Protein AF-0000000078833991 (afdb_homodimer)

Structure (mmCIF, N/CA/C/O backbone):
data_AF-0000000078833991-model_v1
#
loop_
_entity.id
_entity.type
_entity.pdbx_description
1 polymer 'Conserved domain protein'
#
loop_
_atom_site.group_PDB
_atom_site.id
_atom_site.type_symbol
_atom_site.label_atom_id
_atom_site.label_alt_id
_atom_site.label_comp_id
_atom_site.label_asym_id
_atom_site.label_entity_id
_atom_site.label_seq_id
_atom_site.pdbx_PDB_ins_code
_atom_site.Cartn_x
_atom_site.Cartn_y
_atom_site.Cartn_z
_atom_site.occupancy
_atom_site.B_iso_or_equiv
_atom_site.auth_seq_id
_atom_site.auth_comp_id
_atom_site.auth_asym_id
_atom_site.auth_atom_id
_atom_site.pdbx_PDB_model_num
ATOM 1 N N . MET A 1 1 ? -15.375 -27.672 13.648 1 36.06 1 MET A N 1
ATOM 2 C CA . MET A 1 1 ? -13.938 -27.562 13.461 1 36.06 1 MET A CA 1
ATOM 3 C C . MET A 1 1 ? -13.602 -27.172 12.023 1 36.06 1 MET A C 1
ATOM 5 O O . MET A 1 1 ? -13.93 -27.891 11.086 1 36.06 1 MET A O 1
ATOM 9 N N . SER A 1 2 ? -13.695 -26.062 11.641 1 49.62 2 SER A N 1
ATOM 10 C CA . SER A 1 2 ? -13.664 -25.625 10.25 1 49.62 2 SER A CA 1
ATOM 11 C C . SER A 1 2 ? -12.492 -26.266 9.5 1 49.62 2 SER A C 1
ATOM 13 O O . SER A 1 2 ? -11.352 -26.203 9.969 1 49.62 2 SER A O 1
ATOM 15 N N . ARG A 1 3 ? -12.742 -27.375 8.742 1 67.38 3 ARG A N 1
ATOM 16 C CA . ARG A 1 3 ? -11.891 -28.391 8.125 1 67.38 3 ARG A CA 1
ATOM 17 C C . ARG A 1 3 ? -10.883 -27.766 7.172 1 67.38 3 ARG A C 1
ATOM 19 O O . ARG A 1 3 ? -11.242 -26.891 6.379 1 67.38 3 ARG A O 1
ATOM 26 N N . MET A 1 4 ? -9.562 -27.938 7.469 1 85.69 4 MET A N 1
ATOM 27 C CA . MET A 1 4 ? -8.414 -27.547 6.645 1 85.69 4 MET A CA 1
ATOM 28 C C . MET A 1 4 ? -8.547 -28.125 5.238 1 85.69 4 MET A C 1
ATOM 30 O O . MET A 1 4 ? -9.086 -29.219 5.059 1 85.69 4 MET A O 1
ATOM 34 N N . LEU A 1 5 ? -8.258 -27.344 4.305 1 93.12 5 LEU A N 1
ATOM 35 C CA . LEU A 1 5 ? -8.297 -27.781 2.91 1 93.12 5 LEU A CA 1
ATOM 36 C C . LEU A 1 5 ? -7.32 -28.922 2.666 1 93.12 5 LEU A C 1
ATOM 38 O O . LEU A 1 5 ? -7.652 -29.891 1.975 1 93.12 5 LEU A O 1
ATOM 42 N N . GLY A 1 6 ? -6.09 -28.812 3.244 1 95.56 6 GLY A N 1
ATOM 43 C CA . GLY A 1 6 ? -5.078 -29.844 3.098 1 95.56 6 GLY A CA 1
ATOM 44 C C . GLY A 1 6 ? -3.74 -29.453 3.701 1 95.56 6 GLY A C 1
ATOM 45 O O . GLY A 1 6 ? -3.59 -28.359 4.238 1 95.56 6 GLY A O 1
ATOM 46 N N . TRP A 1 7 ? -2.834 -30.484 3.607 1 95.75 7 TRP A N 1
ATOM 47 C CA . TRP A 1 7 ? -1.502 -30.312 4.176 1 95.75 7 TRP A CA 1
ATOM 48 C C . TRP A 1 7 ? -0.428 -30.453 3.104 1 95.75 7 TRP A C 1
ATOM 50 O O . TRP A 1 7 ? -0.47 -31.391 2.303 1 95.75 7 TRP A O 1
ATOM 60 N N . VAL A 1 8 ? 0.501 -29.5 3.049 1 96.88 8 VAL A N 1
ATOM 61 C CA . VAL A 1 8 ? 1.589 -29.547 2.076 1 96.88 8 VAL A CA 1
ATOM 62 C C . VAL A 1 8 ? 2.719 -30.422 2.604 1 96.88 8 VAL A C 1
ATOM 64 O O . VAL A 1 8 ? 3.326 -30.109 3.633 1 96.88 8 VAL A O 1
ATOM 67 N N . GLN A 1 9 ? 3.029 -31.438 1.919 1 94.69 9 GLN A N 1
ATOM 68 C CA . GLN A 1 9 ? 4.066 -32.375 2.311 1 94.69 9 GLN A CA 1
ATOM 69 C C . GLN A 1 9 ? 5.438 -31.938 1.821 1 94.69 9 GLN A C 1
ATOM 71 O O . GLN A 1 9 ? 6.438 -32.094 2.531 1 94.69 9 GLN A O 1
ATOM 76 N N . ALA A 1 10 ? 5.457 -31.531 0.612 1 95.88 10 ALA A N 1
ATOM 77 C CA . ALA A 1 10 ? 6.707 -31.094 -0.001 1 95.88 10 ALA A CA 1
ATOM 78 C C . ALA A 1 10 ? 6.445 -30.141 -1.154 1 95.88 10 ALA A C 1
ATOM 80 O O . ALA A 1 10 ? 5.348 -30.109 -1.719 1 95.88 10 ALA A O 1
ATOM 81 N N . MET A 1 11 ? 7.5 -29.375 -1.436 1 97.81 11 MET A N 1
ATOM 82 C CA . MET A 1 11 ? 7.422 -28.453 -2.574 1 97.81 11 MET A CA 1
ATOM 83 C C . MET A 1 11 ? 8.742 -28.422 -3.334 1 97.81 11 MET A C 1
ATOM 85 O O . MET A 1 11 ? 9.797 -28.734 -2.773 1 97.81 11 MET A O 1
ATOM 89 N N . GLY A 1 12 ? 8.68 -28.125 -4.598 1 98.56 12 GLY A N 1
ATOM 90 C CA . GLY A 1 12 ? 9.805 -27.812 -5.469 1 98.56 12 GLY A CA 1
ATOM 91 C C . GLY A 1 12 ? 9.562 -26.594 -6.336 1 98.56 12 GLY A C 1
ATOM 92 O O . GLY A 1 12 ? 8.414 -26.172 -6.535 1 98.56 12 GLY A O 1
ATOM 93 N N . MET A 1 13 ? 10.672 -26 -6.816 1 98.69 13 MET A N 1
ATOM 94 C CA . MET A 1 13 ? 10.539 -24.766 -7.582 1 98.69 13 MET A CA 1
ATOM 95 C C . MET A 1 13 ? 11.68 -24.625 -8.586 1 98.69 13 MET A C 1
ATOM 97 O O . MET A 1 13 ? 12.773 -25.156 -8.367 1 98.69 13 MET A O 1
ATOM 101 N N . ALA A 1 14 ? 11.422 -24.047 -9.672 1 98.69 14 ALA A N 1
ATOM 102 C CA . ALA A 1 14 ? 12.383 -23.5 -10.625 1 98.69 14 ALA A CA 1
ATOM 103 C C . ALA A 1 14 ? 12.086 -22.031 -10.922 1 98.69 14 ALA A C 1
ATOM 105 O O . ALA A 1 14 ? 10.938 -21.672 -11.188 1 98.69 14 ALA A O 1
ATOM 106 N N . SER A 1 15 ? 13.062 -21.219 -10.844 1 98.38 15 SER A N 1
ATOM 107 C CA . SER A 1 15 ? 12.867 -19.781 -11.008 1 98.38 15 SER A CA 1
ATOM 108 C C . SER A 1 15 ? 14.172 -19.078 -11.398 1 98.38 15 SER A C 1
ATOM 110 O O . SER A 1 15 ? 15.195 -19.734 -11.586 1 98.38 15 SER A O 1
ATOM 112 N N . SER A 1 16 ? 14.125 -17.766 -11.539 1 97.75 16 SER A N 1
ATOM 113 C CA . SER A 1 16 ? 15.305 -16.953 -11.844 1 97.75 16 SER A CA 1
ATOM 114 C C . SER A 1 16 ? 16.328 -17.016 -10.711 1 97.75 16 SER A C 1
ATOM 116 O O . SER A 1 16 ? 17.484 -16.672 -10.898 1 97.75 16 SER A O 1
ATOM 118 N N . LEU A 1 17 ? 15.883 -17.469 -9.547 1 97.75 17 LEU A N 1
ATOM 119 C CA . LEU A 1 17 ? 16.781 -17.516 -8.398 1 97.75 17 LEU A CA 1
ATOM 120 C C . LEU A 1 17 ? 17.109 -18.969 -8.031 1 97.75 17 LEU A C 1
ATOM 122 O O . LEU A 1 17 ? 17.656 -19.219 -6.957 1 97.75 17 LEU A O 1
ATOM 126 N N . GLY A 1 18 ? 16.719 -19.875 -8.867 1 97.31 18 GLY A N 1
ATOM 127 C CA . GLY A 1 18 ? 17.031 -21.281 -8.633 1 97.31 18 GLY A CA 1
ATOM 128 C C . GLY A 1 18 ? 15.883 -22.047 -8.016 1 97.31 18 GLY A C 1
ATOM 129 O O . GLY A 1 18 ? 14.719 -21.719 -8.234 1 97.31 18 GLY A O 1
ATOM 130 N N . GLY A 1 19 ? 16.25 -23.172 -7.379 1 98 19 GLY A N 1
ATOM 131 C CA . GLY A 1 19 ? 15.25 -24.016 -6.746 1 98 19 GLY A CA 1
ATOM 132 C C . GLY A 1 19 ? 14.688 -23.438 -5.465 1 98 19 GLY A C 1
ATOM 133 O O . GLY A 1 19 ? 15 -22.297 -5.109 1 98 19 GLY A O 1
ATOM 134 N N . LEU A 1 20 ? 13.875 -24.203 -4.832 1 98.31 20 LEU A N 1
ATOM 135 C CA . LEU A 1 20 ? 13.102 -23.734 -3.689 1 98.31 20 LEU A CA 1
ATOM 136 C C . LEU A 1 20 ? 14.008 -23.156 -2.613 1 98.31 20 LEU A C 1
ATOM 138 O O . LEU A 1 20 ? 13.812 -22.016 -2.17 1 98.31 20 LEU A O 1
ATOM 142 N N . VAL A 1 21 ? 15.008 -23.875 -2.215 1 97.69 21 VAL A N 1
ATOM 143 C CA . VAL A 1 21 ? 15.828 -23.484 -1.067 1 97.69 21 VAL A CA 1
ATOM 144 C C . VAL A 1 21 ? 16.656 -22.25 -1.408 1 97.69 21 VAL A C 1
ATOM 146 O O . VAL A 1 21 ? 16.562 -21.234 -0.734 1 97.69 21 VAL A O 1
ATOM 149 N N . PRO A 1 22 ? 17.453 -22.25 -2.514 1 97.44 22 PRO A N 1
ATOM 150 C CA . PRO A 1 22 ? 18.234 -21.047 -2.811 1 97.44 22 PRO A CA 1
ATOM 151 C C . PRO A 1 22 ? 17.375 -19.844 -3.16 1 97.44 22 PRO A C 1
ATOM 153 O O . PRO A 1 22 ? 17.703 -18.719 -2.799 1 97.44 22 PRO A O 1
ATOM 156 N N . ALA A 1 23 ? 16.297 -20.062 -3.863 1 98.06 23 ALA A N 1
ATOM 157 C CA . ALA A 1 23 ? 15.406 -18.969 -4.234 1 98.06 23 ALA A CA 1
ATOM 158 C C . ALA A 1 23 ? 14.812 -18.297 -2.998 1 98.06 23 ALA A C 1
ATOM 160 O O . ALA A 1 23 ? 14.734 -17.062 -2.924 1 98.06 23 ALA A O 1
ATOM 161 N N . SER A 1 24 ? 14.391 -19.125 -2.035 1 97.81 24 SER A N 1
ATOM 162 C CA . SER A 1 24 ? 13.812 -18.594 -0.809 1 97.81 24 SER A CA 1
ATOM 163 C C . SER A 1 24 ? 14.836 -17.812 -0 1 97.81 24 SER A C 1
ATOM 165 O O . SER A 1 24 ? 14.523 -16.766 0.566 1 97.81 24 SER A O 1
ATOM 167 N N . ALA A 1 25 ? 16.031 -18.312 0.045 1 96.69 25 ALA A N 1
ATOM 168 C CA . ALA A 1 25 ? 17.109 -17.609 0.754 1 96.69 25 ALA A CA 1
ATOM 169 C C . ALA A 1 25 ? 17.438 -16.281 0.093 1 96.69 25 ALA A C 1
ATOM 171 O O . ALA A 1 25 ? 17.609 -15.266 0.777 1 96.69 25 ALA A O 1
ATOM 172 N N . ALA A 1 26 ? 17.531 -16.312 -1.216 1 96.31 26 ALA A N 1
ATOM 173 C CA . ALA A 1 26 ? 17.812 -15.094 -1.965 1 96.31 26 ALA A CA 1
ATOM 174 C C . ALA A 1 26 ? 16.703 -14.062 -1.765 1 96.31 26 ALA A C 1
ATOM 176 O O . ALA A 1 26 ? 16.984 -12.875 -1.559 1 96.31 26 ALA A O 1
ATOM 177 N N . PHE A 1 27 ? 15.492 -14.461 -1.766 1 95.88 27 PHE A N 1
ATOM 178 C CA . PHE A 1 27 ? 14.359 -13.562 -1.56 1 95.88 27 PHE A CA 1
ATOM 179 C C . PHE A 1 27 ? 14.406 -12.938 -0.169 1 95.88 27 PHE A C 1
ATOM 181 O O . PHE A 1 27 ? 14.195 -11.734 -0.013 1 95.88 27 PHE A O 1
ATOM 188 N N . ARG A 1 28 ? 14.656 -13.781 0.815 1 91.31 28 ARG A N 1
ATOM 189 C CA . ARG A 1 28 ? 14.75 -13.312 2.195 1 91.31 28 ARG A CA 1
ATOM 190 C C . ARG A 1 28 ? 15.828 -12.234 2.338 1 91.31 28 ARG A C 1
ATOM 192 O O . ARG A 1 28 ? 15.664 -11.289 3.105 1 91.31 28 ARG A O 1
ATOM 199 N N . ALA A 1 29 ? 16.859 -12.375 1.529 1 90.5 29 ALA A N 1
ATOM 200 C CA . ALA A 1 29 ? 17.984 -11.445 1.59 1 90.5 29 ALA A CA 1
ATOM 201 C C . ALA A 1 29 ? 17.734 -10.219 0.721 1 90.5 29 ALA A C 1
ATOM 203 O O . ALA A 1 29 ? 18.578 -9.328 0.618 1 90.5 29 ALA A O 1
ATOM 204 N N . GLY A 1 30 ? 16.609 -10.219 0.042 1 88.81 30 GLY A N 1
ATOM 205 C CA . GLY A 1 30 ? 16.281 -9.102 -0.822 1 88.81 30 GLY A CA 1
ATOM 206 C C . GLY A 1 30 ? 17.047 -9.109 -2.129 1 88.81 30 GLY A C 1
ATOM 207 O O . GLY A 1 30 ? 17.25 -8.055 -2.74 1 88.81 30 GLY A O 1
ATOM 208 N N . MET A 1 31 ? 17.406 -10.219 -2.588 1 90.44 31 MET A N 1
ATOM 209 C CA . MET A 1 31 ? 18.25 -10.312 -3.775 1 90.44 31 MET A CA 1
ATOM 210 C C . MET A 1 31 ? 17.406 -10.57 -5.023 1 90.44 31 MET A C 1
ATOM 212 O O . MET A 1 31 ? 16.328 -11.148 -4.938 1 90.44 31 MET A O 1
ATOM 216 N N . SER A 1 32 ? 17.875 -10.117 -6.125 1 91.62 32 SER A N 1
ATOM 217 C CA . SER A 1 32 ? 17.391 -10.398 -7.469 1 91.62 32 SER A CA 1
ATOM 218 C C . SER A 1 32 ? 18.531 -10.453 -8.477 1 91.62 32 SER A C 1
ATOM 220 O O . SER A 1 32 ? 19.609 -9.938 -8.219 1 91.62 32 SER A O 1
ATOM 222 N N . TRP A 1 33 ? 18.234 -11.18 -9.578 1 91.62 33 TRP A N 1
ATOM 223 C CA . TRP A 1 33 ? 19.234 -11.289 -10.625 1 91.62 33 TRP A CA 1
ATOM 224 C C . TRP A 1 33 ? 18.641 -10.969 -11.992 1 91.62 33 TRP A C 1
ATOM 226 O O . TRP A 1 33 ? 18.562 -11.836 -12.867 1 91.62 33 TRP A O 1
ATOM 236 N N . PRO A 1 34 ? 18.297 -9.742 -12.141 1 93.25 34 PRO A N 1
ATOM 237 C CA . PRO A 1 34 ? 17.766 -9.367 -13.453 1 93.25 34 PRO A CA 1
ATOM 238 C C . PRO A 1 34 ? 18.812 -9.445 -14.562 1 93.25 34 PRO A C 1
ATOM 240 O O . PRO A 1 34 ? 20 -9.344 -14.289 1 93.25 34 PRO A O 1
ATOM 243 N N . SER A 1 35 ? 18.375 -9.68 -15.766 1 93.94 35 SER A N 1
ATOM 244 C CA . SER A 1 35 ? 19.234 -9.734 -16.938 1 93.94 35 SER A CA 1
ATOM 245 C C . SER A 1 35 ? 18.531 -9.125 -18.156 1 93.94 35 SER A C 1
ATOM 247 O O . SER A 1 35 ? 17.328 -8.875 -18.125 1 93.94 35 SER A O 1
ATOM 249 N N . ALA A 1 36 ? 19.297 -8.859 -19.156 1 94 36 ALA A N 1
ATOM 250 C CA . ALA A 1 36 ? 18.719 -8.375 -20.406 1 94 36 ALA A CA 1
ATOM 251 C C . ALA A 1 36 ? 17.891 -9.469 -21.078 1 94 36 ALA A C 1
ATOM 253 O O . ALA A 1 36 ? 18.312 -10.633 -21.109 1 94 36 ALA A O 1
ATOM 254 N N . ALA A 1 37 ? 16.734 -9.086 -21.547 1 93.75 37 ALA A N 1
ATOM 255 C CA . ALA A 1 37 ? 15.922 -10.031 -22.312 1 93.75 37 ALA A CA 1
ATOM 256 C C . ALA A 1 37 ? 16.672 -10.547 -23.531 1 93.75 37 ALA A C 1
ATOM 258 O O . ALA A 1 37 ? 17.266 -9.766 -24.281 1 93.75 37 ALA A O 1
ATOM 259 N N . PRO A 1 38 ? 16.547 -11.836 -23.688 1 87.69 38 PRO A N 1
ATOM 260 C CA . PRO A 1 38 ? 17.203 -12.359 -24.891 1 87.69 38 PRO A CA 1
ATOM 261 C C . PRO A 1 38 ? 16.453 -12.008 -26.172 1 87.69 38 PRO A C 1
ATOM 263 O O . PRO A 1 38 ? 15.227 -12.18 -26.234 1 87.69 38 PRO A O 1
ATOM 266 N N . ASP A 1 39 ? 17.109 -11.438 -27.109 1 87.94 39 ASP A N 1
ATOM 267 C CA . ASP A 1 39 ? 16.609 -11.211 -28.453 1 87.94 39 ASP A CA 1
ATOM 268 C C . ASP A 1 39 ? 15.438 -10.234 -28.453 1 87.94 39 ASP A C 1
ATOM 270 O O . ASP A 1 39 ? 14.492 -10.391 -29.219 1 87.94 39 ASP A O 1
ATOM 274 N N . PHE A 1 40 ? 15.367 -9.367 -27.484 1 92.38 40 PHE A N 1
ATOM 275 C CA . PHE A 1 40 ? 14.289 -8.391 -27.422 1 92.38 40 PHE A CA 1
ATOM 276 C C . PHE A 1 40 ? 14.805 -7.047 -26.938 1 92.38 40 PHE A C 1
ATOM 278 O O . PHE A 1 40 ? 15.414 -6.965 -25.859 1 92.38 40 PHE A O 1
ATOM 285 N N . GLU A 1 41 ? 14.555 -6.047 -27.75 1 90.38 41 GLU A N 1
ATOM 286 C CA . GLU A 1 41 ? 14.891 -4.664 -27.422 1 90.38 41 GLU A CA 1
ATOM 287 C C . GLU A 1 41 ? 13.781 -3.709 -27.859 1 90.38 41 GLU A C 1
ATOM 289 O O . GLU A 1 41 ? 12.922 -4.07 -28.656 1 90.38 41 GLU A O 1
ATOM 294 N N . VAL A 1 42 ? 13.789 -2.58 -27.234 1 89.38 42 VAL A N 1
ATOM 295 C CA . VAL A 1 42 ? 12.758 -1.61 -27.578 1 89.38 42 VAL A CA 1
ATOM 296 C C . VAL A 1 42 ? 13.406 -0.31 -28.047 1 89.38 42 VAL A C 1
ATOM 298 O O . VAL A 1 42 ? 14.516 0.023 -27.625 1 89.38 42 VAL A O 1
ATOM 301 N N . PHE A 1 43 ? 12.68 0.385 -28.922 1 85.44 43 PHE A N 1
ATOM 302 C CA . PHE A 1 43 ? 13.094 1.712 -29.375 1 85.44 43 PHE A CA 1
ATOM 303 C C . PHE A 1 43 ? 12.297 2.793 -28.641 1 85.44 43 PHE A C 1
ATOM 305 O O . PHE A 1 43 ? 11.062 2.789 -28.672 1 85.44 43 PHE A O 1
ATOM 312 N N . LEU A 1 44 ? 13.016 3.59 -27.953 1 79.12 44 LEU A N 1
ATOM 313 C CA . LEU A 1 44 ? 12.367 4.719 -27.281 1 79.12 44 LEU A CA 1
ATOM 314 C C . LEU A 1 44 ? 12.43 5.969 -28.156 1 79.12 44 LEU A C 1
ATOM 316 O O . LEU A 1 44 ? 13.242 6.047 -29.078 1 79.12 44 LEU A O 1
ATOM 320 N N . LYS A 1 45 ? 11.484 6.785 -27.844 1 75.06 45 LYS A N 1
ATOM 321 C CA . LYS A 1 45 ? 11.469 8.031 -28.609 1 75.06 45 LYS A CA 1
ATOM 322 C C . LYS A 1 45 ? 12.797 8.773 -28.484 1 75.06 45 LYS A C 1
ATOM 324 O O . LYS A 1 45 ? 13.258 9.039 -27.375 1 75.06 45 LYS A O 1
ATOM 329 N N . GLY A 1 46 ? 13.281 9 -29.609 1 77.25 46 GLY A N 1
ATOM 330 C CA . GLY A 1 46 ? 14.5 9.789 -29.656 1 77.25 46 GLY A CA 1
ATOM 331 C C . GLY A 1 46 ? 15.758 8.938 -29.609 1 77.25 46 GLY A C 1
ATOM 332 O O . GLY A 1 46 ? 16.875 9.461 -29.734 1 77.25 46 GLY A O 1
ATOM 333 N N . ASP A 1 47 ? 15.547 7.672 -29.484 1 74.62 47 ASP A N 1
ATOM 334 C CA . ASP A 1 47 ? 16.703 6.805 -29.344 1 74.62 47 ASP A CA 1
ATOM 335 C C . ASP A 1 47 ? 17.359 6.535 -30.703 1 74.62 47 ASP A C 1
ATOM 337 O O . ASP A 1 47 ? 16.656 6.383 -31.719 1 74.62 47 ASP A O 1
ATOM 341 N N . GLU A 1 48 ? 18.578 6.605 -30.766 1 83.56 48 GLU A N 1
ATOM 342 C CA . GLU A 1 48 ? 19.312 6.207 -31.953 1 83.56 48 GLU A CA 1
ATOM 343 C C . GLU A 1 48 ? 19.578 4.707 -31.969 1 83.56 48 GLU A C 1
ATOM 345 O O . GLU A 1 48 ? 19.797 4.117 -33.031 1 83.56 48 GLU A O 1
ATOM 350 N N . ALA A 1 49 ? 19.531 4.23 -30.781 1 89.06 49 ALA A N 1
ATOM 351 C CA . ALA A 1 49 ? 19.766 2.795 -30.625 1 89.06 49 ALA A CA 1
ATOM 352 C C . ALA A 1 49 ? 18.734 2.174 -29.688 1 89.06 49 ALA A C 1
ATOM 354 O O . ALA A 1 49 ? 18.203 2.854 -28.812 1 89.06 49 ALA A O 1
ATOM 355 N N . PRO A 1 50 ? 18.453 0.853 -29.969 1 88.81 50 PRO A N 1
ATOM 356 C CA . PRO A 1 50 ? 17.484 0.209 -29.094 1 88.81 50 PRO A CA 1
ATOM 357 C C . PRO A 1 50 ? 18 0.028 -27.672 1 88.81 50 PRO A C 1
ATOM 359 O O . PRO A 1 50 ? 19.203 -0.022 -27.453 1 88.81 50 PRO A O 1
ATOM 362 N N . SER A 1 51 ? 17.062 0.021 -26.766 1 90.5 51 SER A N 1
ATOM 363 C CA . SER A 1 51 ? 17.391 -0.188 -25.359 1 90.5 51 SER A CA 1
ATOM 364 C C . SER A 1 51 ? 16.969 -1.584 -24.891 1 90.5 51 SER A C 1
ATOM 366 O O . SER A 1 51 ? 15.906 -2.076 -25.266 1 90.5 51 SER A O 1
ATOM 368 N N . PRO A 1 52 ? 17.875 -2.174 -24.188 1 92.44 52 PRO A N 1
ATOM 369 C CA . PRO A 1 52 ? 17.516 -3.498 -23.672 1 92.44 52 PRO A CA 1
ATOM 370 C C . PRO A 1 52 ? 16.406 -3.439 -22.609 1 92.44 52 PRO A C 1
ATOM 372 O O . PRO A 1 52 ? 16.234 -2.416 -21.953 1 92.44 52 PRO A O 1
ATOM 375 N N . VAL A 1 53 ? 15.656 -4.562 -22.594 1 94.75 53 VAL A N 1
ATOM 376 C CA . VAL A 1 53 ? 14.625 -4.73 -21.562 1 94.75 53 VAL A CA 1
ATOM 377 C C . VAL A 1 53 ? 15.109 -5.723 -20.5 1 94.75 53 VAL A C 1
ATOM 379 O O . VAL A 1 53 ? 15.734 -6.738 -20.828 1 94.75 53 VAL A O 1
ATOM 382 N N . THR A 1 54 ? 14.875 -5.355 -19.234 1 94.88 54 THR A N 1
ATOM 383 C CA . THR A 1 54 ? 15.32 -6.191 -18.125 1 94.88 54 THR A CA 1
ATOM 384 C C . THR A 1 54 ? 14.266 -7.238 -17.781 1 94.88 54 THR A C 1
ATOM 386 O O . THR A 1 54 ? 13.07 -6.926 -17.703 1 94.88 54 THR A O 1
ATOM 389 N N . VAL A 1 55 ? 14.688 -8.516 -17.625 1 97 55 VAL A N 1
ATOM 390 C CA . VAL A 1 55 ? 13.789 -9.617 -17.297 1 97 55 VAL A CA 1
ATOM 391 C C . VAL A 1 55 ? 14.391 -10.461 -16.172 1 97 55 VAL A C 1
ATOM 393 O O . VAL A 1 55 ? 15.547 -10.258 -15.797 1 97 55 VAL A O 1
ATOM 396 N N . HIS A 1 56 ? 13.57 -11.336 -15.57 1 97.56 56 HIS A N 1
ATOM 397 C CA . HIS A 1 56 ? 14.008 -12.336 -14.602 1 97.56 56 HIS A CA 1
ATOM 398 C C . HIS A 1 56 ? 13.922 -13.742 -15.188 1 97.56 56 HIS A C 1
ATOM 400 O O . HIS A 1 56 ? 12.953 -14.461 -14.953 1 97.56 56 HIS A O 1
ATOM 406 N N . ALA A 1 57 ? 14.984 -14.109 -15.875 1 96.81 57 ALA A N 1
ATOM 407 C CA . ALA A 1 57 ? 15.008 -15.398 -16.562 1 96.81 57 ALA A CA 1
ATOM 408 C C . ALA A 1 57 ? 15.586 -16.484 -15.664 1 96.81 57 ALA A C 1
ATOM 410 O O . ALA A 1 57 ? 16.453 -16.219 -14.836 1 96.81 57 ALA A O 1
ATOM 411 N N . ALA A 1 58 ? 15.102 -17.734 -15.836 1 95.38 58 ALA A N 1
ATOM 412 C CA . ALA A 1 58 ? 15.539 -18.875 -15.031 1 95.38 58 ALA A CA 1
ATOM 413 C C . ALA A 1 58 ? 16.922 -19.359 -15.461 1 95.38 58 ALA A C 1
ATOM 415 O O . ALA A 1 58 ? 17.469 -20.297 -14.875 1 95.38 58 ALA A O 1
ATOM 416 N N . GLY A 1 59 ? 17.547 -18.75 -16.328 1 88.81 59 GLY A N 1
ATOM 417 C CA . GLY A 1 59 ? 18.938 -19.016 -16.672 1 88.81 59 GLY A CA 1
ATOM 418 C C . GLY A 1 59 ? 19.109 -20.266 -17.5 1 88.81 59 GLY A C 1
ATOM 419 O O . GLY A 1 59 ? 18.438 -20.453 -18.516 1 88.81 59 GLY A O 1
ATOM 420 N N . GLU A 1 60 ? 20 -21.188 -16.953 1 86.25 60 GLU A N 1
ATOM 421 C CA . GLU A 1 60 ? 20.438 -22.359 -17.703 1 86.25 60 GLU A CA 1
ATOM 422 C C . GLU A 1 60 ? 19.281 -23.359 -17.891 1 86.25 60 GLU A C 1
ATOM 424 O O . GLU A 1 60 ? 19.219 -24.047 -18.922 1 86.25 60 GLU A O 1
ATOM 429 N N . ALA A 1 61 ? 18.328 -23.312 -17.062 1 83.88 61 ALA A N 1
ATOM 430 C CA . ALA A 1 61 ? 17.219 -24.266 -17.094 1 83.88 61 ALA A CA 1
ATOM 431 C C . ALA A 1 61 ? 16.391 -24.094 -18.359 1 83.88 61 ALA A C 1
ATOM 433 O O . ALA A 1 61 ? 15.797 -25.047 -18.859 1 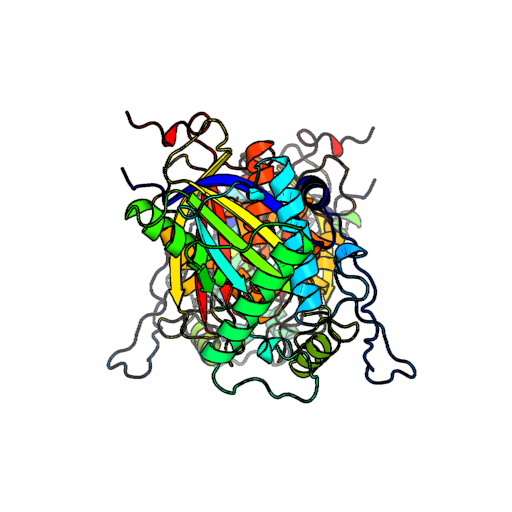83.88 61 ALA A O 1
ATOM 434 N N . THR A 1 62 ? 16.406 -22.891 -18.906 1 89.06 62 THR A N 1
ATOM 435 C CA . THR A 1 62 ? 15.508 -22.625 -20.016 1 89.06 62 THR A CA 1
ATOM 436 C C . THR A 1 62 ? 16.281 -22.203 -21.25 1 89.06 62 THR A C 1
ATOM 438 O O . THR A 1 62 ? 15.695 -21.891 -22.297 1 89.06 62 THR A O 1
ATOM 441 N N . LEU A 1 63 ? 17.578 -22.234 -21.156 1 86.31 63 LEU A N 1
ATOM 442 C CA . LEU A 1 63 ? 18.391 -21.797 -22.281 1 86.31 63 LEU A CA 1
ATOM 443 C C . LEU A 1 63 ? 18.156 -22.688 -23.5 1 86.31 63 LEU A C 1
ATOM 445 O O . LEU A 1 63 ? 18.172 -23.906 -23.406 1 86.31 63 LEU A O 1
ATOM 449 N N . GLY A 1 64 ? 17.828 -22.016 -24.578 1 86.38 64 GLY A N 1
ATOM 450 C CA . GLY A 1 64 ? 17.656 -22.719 -25.844 1 86.38 64 GLY A CA 1
ATOM 451 C C . GLY A 1 64 ? 16.25 -23.234 -26.047 1 86.38 64 GLY A C 1
ATOM 452 O O . GLY A 1 64 ? 15.93 -23.781 -27.109 1 86.38 64 GLY A O 1
ATOM 453 N N . PHE A 1 65 ? 15.391 -23.078 -25.109 1 90.75 65 PHE A N 1
ATOM 454 C CA . PHE A 1 65 ? 14.023 -23.578 -25.219 1 90.75 65 PHE A CA 1
ATOM 455 C C . PHE A 1 65 ? 13.055 -22.422 -25.484 1 90.75 65 PHE A C 1
ATOM 457 O O . PHE A 1 65 ? 13.281 -21.297 -25.031 1 90.75 65 PHE A O 1
ATOM 464 N N . SER A 1 66 ? 12.008 -22.734 -26.219 1 89.12 66 SER A N 1
ATOM 465 C CA . SER A 1 66 ? 10.93 -21.781 -26.469 1 89.12 66 SER A CA 1
ATOM 466 C C . SER A 1 66 ? 9.562 -22.469 -26.422 1 89.12 66 SER A C 1
ATOM 468 O O . SER A 1 66 ? 9.477 -23.688 -26.391 1 89.12 66 SER A O 1
ATOM 470 N N . GLY A 1 67 ? 8.547 -21.625 -26.281 1 90.88 67 GLY A N 1
ATOM 471 C CA . GLY A 1 67 ? 7.184 -22.141 -26.312 1 90.88 67 GLY A CA 1
ATOM 472 C C . GLY A 1 67 ? 6.93 -23.25 -25.328 1 90.88 67 GLY A C 1
ATOM 473 O O . GLY A 1 67 ? 7.246 -23.109 -24.141 1 90.88 67 GLY A O 1
ATOM 474 N N . VAL A 1 68 ? 6.383 -24.328 -25.828 1 94.38 68 VAL A N 1
ATOM 475 C CA . VAL A 1 68 ? 6.008 -25.453 -24.969 1 94.38 68 VAL A CA 1
ATOM 476 C C . VAL A 1 68 ? 7.258 -26.078 -24.359 1 94.38 68 VAL A C 1
ATOM 478 O O . VAL A 1 68 ? 7.258 -26.469 -23.188 1 94.38 68 VAL A O 1
ATOM 481 N N . GLY A 1 69 ? 8.328 -26.156 -25.172 1 95.06 69 GLY A N 1
ATOM 482 C CA . GLY A 1 69 ? 9.578 -26.703 -24.688 1 95.06 69 GLY A CA 1
ATOM 483 C C . GLY A 1 69 ? 10.125 -25.969 -23.469 1 95.06 69 GLY A C 1
ATOM 484 O O . GLY A 1 69 ? 10.695 -26.594 -22.562 1 95.06 69 GLY A O 1
ATOM 485 N N . ARG A 1 70 ? 9.977 -24.688 -23.469 1 95.62 70 ARG A N 1
ATOM 486 C CA . ARG A 1 70 ? 10.43 -23.875 -22.344 1 95.62 70 ARG A CA 1
ATOM 487 C C . ARG A 1 70 ? 9.625 -24.188 -21.078 1 95.62 70 ARG A C 1
ATOM 489 O O . ARG A 1 70 ? 10.188 -24.297 -19.984 1 95.62 70 ARG A O 1
ATOM 496 N N . LEU A 1 71 ? 8.312 -24.359 -21.203 1 97.69 71 LEU A N 1
ATOM 497 C CA . LEU A 1 71 ? 7.465 -24.719 -20.078 1 97.69 71 LEU A CA 1
ATOM 498 C C . LEU A 1 71 ? 7.824 -26.109 -19.562 1 97.69 71 LEU A C 1
ATOM 500 O O . LEU A 1 71 ? 7.859 -26.328 -18.344 1 97.69 71 LEU A O 1
ATOM 504 N N . VAL A 1 72 ? 8.109 -27 -20.438 1 97.75 72 VAL A N 1
ATOM 505 C CA . VAL A 1 72 ? 8.508 -28.359 -20.078 1 97.75 72 VAL A CA 1
ATOM 506 C C . VAL A 1 72 ? 9.805 -28.312 -19.266 1 97.75 72 VAL A C 1
ATOM 508 O O . VAL A 1 72 ? 9.906 -28.953 -18.219 1 97.75 72 VAL A O 1
ATOM 511 N N . ALA A 1 73 ? 10.734 -27.531 -19.75 1 98 73 ALA A N 1
ATOM 512 C CA . ALA A 1 73 ? 12.023 -27.438 -19.078 1 98 73 ALA A CA 1
ATOM 513 C C . ALA A 1 73 ? 11.859 -26.891 -17.656 1 98 73 ALA A C 1
ATOM 515 O O . ALA A 1 73 ? 12.445 -27.422 -16.719 1 98 73 ALA A O 1
ATOM 516 N N . LEU A 1 74 ? 11.07 -25.875 -17.531 1 98.38 74 LEU A N 1
ATOM 517 C CA . LEU A 1 74 ? 10.828 -25.266 -16.219 1 98.38 74 LEU A CA 1
ATOM 518 C C . LEU A 1 74 ? 10.141 -26.25 -15.281 1 98.38 74 LEU A C 1
ATOM 520 O O . LEU A 1 74 ? 10.57 -26.422 -14.141 1 98.38 74 LEU A O 1
ATOM 524 N N . LEU A 1 75 ? 9.086 -26.844 -15.766 1 98.69 75 LEU A N 1
ATOM 525 C CA . LEU A 1 75 ? 8.32 -27.766 -14.93 1 98.69 75 LEU A CA 1
ATOM 526 C C . LEU A 1 75 ? 9.172 -28.969 -14.523 1 98.69 75 LEU A C 1
ATOM 528 O O . LEU A 1 75 ? 9.102 -29.422 -13.375 1 98.69 75 LEU A O 1
ATOM 532 N N . ALA A 1 76 ? 10 -29.453 -15.438 1 98.25 76 ALA A N 1
ATOM 533 C CA . ALA A 1 76 ? 10.891 -30.578 -15.125 1 98.25 76 ALA A CA 1
ATOM 534 C C . ALA A 1 76 ? 11.844 -30.203 -13.984 1 98.25 76 ALA A C 1
ATOM 536 O O . ALA A 1 76 ? 12.047 -31 -13.07 1 98.25 76 ALA A O 1
ATOM 537 N N . GLU A 1 77 ? 12.375 -29.031 -14.07 1 98.25 77 GLU A N 1
ATOM 538 C CA . GLU A 1 77 ? 13.289 -28.594 -13.023 1 98.25 77 GLU A CA 1
ATOM 539 C C . GLU A 1 77 ? 12.586 -28.5 -11.672 1 98.25 77 GLU A C 1
ATOM 541 O O . GLU A 1 77 ? 13.164 -28.828 -10.633 1 98.25 77 GLU A O 1
ATOM 546 N N . ALA A 1 78 ? 11.383 -28.047 -11.656 1 98.69 78 ALA A N 1
ATOM 547 C CA . ALA A 1 78 ? 10.609 -27.953 -10.414 1 98.69 78 ALA A CA 1
ATOM 548 C C . ALA A 1 78 ? 10.328 -29.328 -9.844 1 98.69 78 ALA A C 1
ATOM 550 O O . ALA A 1 78 ? 10.383 -29.531 -8.625 1 98.69 78 ALA A O 1
ATOM 551 N N . LEU A 1 79 ? 10.016 -30.281 -10.711 1 98.44 79 LEU A N 1
ATOM 552 C CA . LEU A 1 79 ? 9.734 -31.641 -10.273 1 98.44 79 LEU A CA 1
ATOM 553 C C . LEU A 1 79 ? 11 -32.312 -9.766 1 98.44 79 LEU A C 1
ATOM 555 O O . LEU A 1 79 ? 10.945 -33.094 -8.82 1 98.44 79 LEU A O 1
ATOM 559 N N . VAL A 1 80 ? 12.133 -32 -10.391 1 98 80 VAL A N 1
ATOM 560 C CA . VAL A 1 80 ? 13.406 -32.5 -9.883 1 98 80 VAL A CA 1
ATOM 561 C C . VAL A 1 80 ? 13.664 -31.953 -8.484 1 98 80 VAL A C 1
ATOM 563 O O . VAL A 1 80 ? 14.094 -32.688 -7.59 1 98 80 VAL A O 1
ATOM 566 N N . ASP A 1 81 ? 13.383 -30.688 -8.344 1 98.38 81 ASP A N 1
ATOM 567 C CA . ASP A 1 81 ? 13.547 -30.078 -7.031 1 98.38 81 ASP A CA 1
ATOM 568 C C . ASP A 1 81 ? 12.625 -30.719 -6 1 98.38 81 ASP A C 1
ATOM 570 O O . ASP A 1 81 ? 13.047 -31.031 -4.883 1 98.38 81 ASP A O 1
ATOM 574 N N . LEU A 1 82 ? 11.383 -30.969 -6.344 1 98.06 82 LEU A N 1
ATOM 575 C CA . LEU A 1 82 ? 10.438 -31.672 -5.477 1 98.06 82 LEU A CA 1
ATOM 576 C C . LEU A 1 82 ? 10.945 -33.062 -5.145 1 98.06 82 LEU A C 1
ATOM 578 O O . LEU A 1 82 ? 10.758 -33.562 -4.027 1 98.06 82 LEU A O 1
ATOM 582 N N . GLY A 1 83 ? 11.602 -33.656 -6.047 1 96.75 83 GLY A N 1
ATOM 583 C CA . GLY A 1 83 ? 12.109 -35.031 -5.938 1 96.75 83 GLY A CA 1
ATOM 584 C C . GLY A 1 83 ? 13.164 -35.188 -4.859 1 96.75 83 GLY A C 1
ATOM 585 O O . GLY A 1 83 ? 13.484 -36.281 -4.445 1 96.75 83 GLY A O 1
ATOM 586 N N . THR A 1 84 ? 13.688 -34.062 -4.418 1 94.94 84 THR A N 1
ATOM 587 C CA . THR A 1 84 ? 14.625 -34.094 -3.305 1 94.94 84 THR A CA 1
ATOM 588 C C . THR A 1 84 ? 13.938 -34.594 -2.031 1 94.94 84 THR A C 1
ATOM 590 O O . THR A 1 84 ? 14.594 -35.125 -1.138 1 94.94 84 THR A O 1
ATOM 593 N N . TRP A 1 85 ? 12.617 -34.531 -2.045 1 92.25 85 TRP A N 1
ATOM 594 C CA . TRP A 1 85 ? 11.891 -34.781 -0.805 1 92.25 85 TRP A CA 1
ATOM 595 C C . TRP A 1 85 ? 10.93 -35.969 -0.974 1 92.25 85 TRP A C 1
ATOM 597 O O . TRP A 1 85 ? 10.578 -36.625 0.002 1 92.25 85 TRP A O 1
ATOM 607 N N . VAL A 1 86 ? 10.461 -36.094 -2.166 1 93.25 86 VAL A N 1
ATOM 608 C CA . VAL A 1 86 ? 9.484 -37.125 -2.453 1 93.25 86 VAL A CA 1
ATOM 609 C C . VAL A 1 86 ? 9.852 -37.844 -3.748 1 93.25 86 VAL A C 1
ATOM 611 O O . VAL A 1 86 ? 10.289 -37.219 -4.715 1 93.25 86 VAL A O 1
ATOM 614 N N . ASP A 1 87 ? 9.648 -39.156 -3.75 1 93.81 87 ASP A N 1
ATOM 615 C CA . ASP A 1 87 ? 9.82 -39.906 -4.996 1 93.81 87 ASP A CA 1
ATOM 616 C C . ASP A 1 87 ? 8.633 -39.688 -5.93 1 93.81 87 ASP A C 1
ATOM 618 O O . ASP A 1 87 ? 7.676 -40.469 -5.918 1 93.81 87 ASP A O 1
ATOM 622 N N . VAL A 1 88 ? 8.758 -38.781 -6.793 1 92.75 88 VAL A N 1
ATOM 623 C CA . VAL A 1 88 ? 7.656 -38.375 -7.656 1 92.75 88 VAL A CA 1
ATOM 624 C C . VAL A 1 88 ? 7.359 -39.469 -8.688 1 92.75 88 VAL A C 1
ATOM 626 O O . VAL A 1 88 ? 6.203 -39.656 -9.062 1 92.75 88 VAL A O 1
ATOM 629 N N . ALA A 1 89 ? 8.344 -40.125 -9.125 1 91.44 89 ALA A N 1
ATOM 630 C CA . ALA A 1 89 ? 8.188 -41.188 -10.125 1 91.44 89 ALA A CA 1
ATOM 631 C C . ALA A 1 89 ? 7.34 -42.312 -9.594 1 91.44 89 ALA A C 1
ATOM 633 O O . ALA A 1 89 ? 6.727 -43.062 -10.367 1 91.44 89 ALA A O 1
ATOM 634 N N . ALA A 1 90 ? 7.316 -42.438 -8.312 1 91.44 90 ALA A N 1
ATOM 635 C CA . ALA A 1 90 ? 6.621 -43.531 -7.676 1 91.44 90 ALA A CA 1
ATOM 636 C C . ALA A 1 90 ? 5.168 -43.188 -7.379 1 91.44 90 ALA A C 1
ATOM 638 O O . ALA A 1 90 ? 4.395 -44.031 -6.91 1 91.44 90 ALA A O 1
ATOM 639 N N . LEU A 1 91 ? 4.816 -41.969 -7.719 1 91 91 LEU A N 1
ATOM 640 C CA . LEU A 1 91 ? 3.43 -41.594 -7.469 1 91 91 LEU A CA 1
ATOM 641 C C . LEU A 1 91 ? 2.479 -42.406 -8.344 1 91 91 LEU A C 1
ATOM 643 O O . LEU A 1 91 ? 2.654 -42.469 -9.562 1 91 91 LEU A O 1
ATOM 647 N N . GLY A 1 92 ? 1.493 -43.062 -7.699 1 84.25 92 GLY A N 1
ATOM 648 C CA . GLY A 1 92 ? 0.606 -44 -8.367 1 84.25 92 GLY A CA 1
ATOM 649 C C . GLY A 1 92 ? -0.64 -43.344 -8.938 1 84.25 92 GLY A C 1
ATOM 650 O O . GLY A 1 92 ? -0.782 -42.125 -8.883 1 84.25 92 GLY A O 1
ATOM 651 N N . PRO A 1 93 ? -1.487 -44.156 -9.516 1 89.12 93 PRO A N 1
ATOM 652 C CA . PRO A 1 93 ? -2.697 -43.688 -10.18 1 89.12 93 PRO A CA 1
ATOM 653 C C . PRO A 1 93 ? -3.678 -43.031 -9.211 1 89.12 93 PRO A C 1
ATOM 655 O O . PRO A 1 93 ? -4.605 -42.344 -9.633 1 89.12 93 PRO A O 1
ATOM 658 N N . GLY A 1 94 ? -3.463 -43.188 -7.961 1 94.81 94 GLY A N 1
ATOM 659 C CA . GLY A 1 94 ? -4.32 -42.562 -6.969 1 94.81 94 GLY A CA 1
ATOM 660 C C . GLY A 1 94 ? -4.008 -41.094 -6.746 1 94.81 94 GLY A C 1
ATOM 661 O O . GLY A 1 94 ? -4.781 -40.375 -6.109 1 94.81 94 GLY A O 1
ATOM 662 N N . VAL A 1 95 ? -2.971 -40.656 -7.312 1 96.88 95 VAL A N 1
ATOM 663 C CA . VAL A 1 95 ? -2.572 -39.281 -7.18 1 96.88 95 VAL A CA 1
ATOM 664 C C . VAL A 1 95 ? -3.129 -38.469 -8.344 1 96.88 95 VAL A C 1
ATOM 666 O O . VAL A 1 95 ? -3.002 -38.875 -9.508 1 96.88 95 VAL A O 1
ATOM 669 N N . GLY A 1 96 ? -3.883 -37.344 -8.016 1 98.25 96 GLY A N 1
ATOM 670 C CA . GLY A 1 96 ? -4.336 -36.438 -9.062 1 98.25 96 GLY A CA 1
ATOM 671 C C . GLY A 1 96 ? -3.318 -35.344 -9.406 1 98.25 96 GLY A C 1
ATOM 672 O O . GLY A 1 96 ? -2.6 -34.875 -8.531 1 98.25 96 GLY A O 1
ATOM 673 N N . LEU A 1 97 ? -3.236 -35.062 -10.703 1 98.44 97 LEU A N 1
ATOM 674 C CA . LEU A 1 97 ? -2.387 -33.969 -11.188 1 98.44 97 LEU A CA 1
ATOM 675 C C . LEU A 1 97 ? -3.215 -32.719 -11.5 1 98.44 97 LEU A C 1
ATOM 677 O O . LEU A 1 97 ? -4.121 -32.781 -12.336 1 98.44 97 LEU A O 1
ATOM 681 N N . TYR A 1 98 ? -2.996 -31.641 -10.828 1 98.81 98 TYR A N 1
ATOM 682 C CA . TYR A 1 98 ? -3.637 -30.344 -11.039 1 98.81 98 TYR A CA 1
ATOM 683 C C . TYR A 1 98 ? -2.664 -29.359 -11.656 1 98.81 98 TYR A C 1
ATOM 685 O O . TYR A 1 98 ? -1.748 -28.875 -10.992 1 98.81 98 TYR A O 1
ATOM 693 N N . LEU A 1 99 ? -2.9 -29.031 -12.906 1 98.75 99 LEU A N 1
ATOM 694 C CA . LEU A 1 99 ? -1.933 -28.266 -13.688 1 98.75 99 LEU A CA 1
ATOM 695 C C . LEU A 1 99 ? -2.396 -26.828 -13.883 1 98.75 99 LEU A C 1
ATOM 697 O O . LEU A 1 99 ? -3.479 -26.594 -14.422 1 98.75 99 LEU A O 1
ATOM 701 N N . VAL A 1 100 ? -1.63 -25.906 -13.375 1 98.81 100 VAL A N 1
ATOM 702 C CA . VAL A 1 100 ? -1.819 -24.484 -13.578 1 98.81 100 VAL A CA 1
ATOM 703 C C . VAL A 1 100 ? -0.91 -23.984 -14.703 1 98.81 100 VAL A C 1
ATOM 705 O O . VAL A 1 100 ? 0.317 -24.062 -14.594 1 98.81 100 VAL A O 1
ATOM 708 N N . LEU A 1 101 ? -1.479 -23.531 -15.805 1 98.44 101 LEU A N 1
ATOM 709 C CA . LEU A 1 101 ? -0.724 -23.203 -17 1 98.44 101 LEU A CA 1
ATOM 710 C C . LEU A 1 101 ? -1.393 -22.062 -17.766 1 98.44 101 LEU A C 1
ATOM 712 O O . LEU A 1 101 ? -2.576 -21.781 -17.562 1 98.44 101 LEU A O 1
ATOM 716 N N . PRO A 1 102 ? -0.644 -21.375 -18.578 1 96.94 102 PRO A N 1
ATOM 717 C CA . PRO A 1 102 ? -1.217 -20.234 -19.312 1 96.94 102 PRO A CA 1
ATOM 718 C C . PRO A 1 102 ? -1.974 -20.656 -20.562 1 96.94 102 PRO A C 1
ATOM 720 O O . PRO A 1 102 ? -1.814 -21.781 -21.031 1 96.94 102 PRO A O 1
ATOM 723 N N . ASP A 1 103 ? -2.877 -19.75 -21.031 1 93.5 103 ASP A N 1
ATOM 724 C CA . ASP A 1 103 ? -3.322 -19.844 -22.422 1 93.5 103 ASP A CA 1
ATOM 725 C C . ASP A 1 103 ? -2.189 -19.516 -23.391 1 93.5 103 ASP A C 1
ATOM 727 O O . ASP A 1 103 ? -1.647 -18.422 -23.359 1 93.5 103 ASP A O 1
ATOM 731 N N . PRO A 1 104 ? -1.827 -20.453 -24.25 1 92.62 104 PRO A N 1
ATOM 732 C CA . PRO A 1 104 ? -0.732 -20.203 -25.188 1 92.62 104 PRO A CA 1
ATOM 733 C C . PRO A 1 104 ? -0.963 -18.953 -26.031 1 92.62 104 PRO A C 1
ATOM 735 O O . PRO A 1 104 ? -0.011 -18.234 -26.359 1 92.62 104 PRO A O 1
ATOM 738 N N . GLU A 1 105 ? -2.146 -18.656 -26.359 1 90.88 105 GLU A N 1
ATOM 739 C CA . GLU A 1 105 ? -2.457 -17.469 -27.141 1 90.88 105 GLU A CA 1
ATOM 740 C C . GLU A 1 105 ? -2.066 -16.203 -26.406 1 90.88 105 GLU A C 1
ATOM 742 O O . GLU A 1 105 ? -1.542 -15.258 -27 1 90.88 105 GLU A O 1
ATOM 747 N N . ALA A 1 106 ? -2.301 -16.203 -25.156 1 91.62 106 ALA A N 1
ATOM 748 C CA . ALA A 1 106 ? -1.974 -15.047 -24.328 1 91.62 106 ALA A CA 1
ATOM 749 C C . ALA A 1 106 ? -0.463 -14.867 -24.203 1 91.62 106 ALA A C 1
ATOM 751 O O . ALA A 1 106 ? 0.014 -13.805 -23.812 1 91.62 106 ALA A O 1
ATOM 752 N N . ARG A 1 107 ? 0.324 -15.852 -24.531 1 91.94 107 ARG A N 1
ATOM 753 C CA . ARG A 1 107 ? 1.779 -15.805 -24.438 1 91.94 107 ARG A CA 1
ATOM 754 C C . ARG A 1 107 ? 2.414 -15.711 -25.828 1 91.94 107 ARG A C 1
ATOM 756 O O . ARG A 1 107 ? 3.637 -15.625 -25.938 1 91.94 107 ARG A O 1
ATOM 763 N N . GLY A 1 108 ? 1.617 -15.828 -26.797 1 87 108 GLY A N 1
ATOM 764 C CA . GLY A 1 108 ? 2.086 -15.609 -28.156 1 87 108 GLY A CA 1
ATOM 765 C C . GLY A 1 108 ? 2.779 -16.828 -28.75 1 87 108 GLY A C 1
ATOM 766 O O . GLY A 1 108 ? 3.641 -16.688 -29.625 1 87 108 GLY A O 1
ATOM 767 N N . PHE A 1 109 ? 2.559 -18.031 -28.203 1 84.56 109 PHE A N 1
ATOM 768 C CA . PHE A 1 109 ? 3.137 -19.203 -28.828 1 84.56 109 PHE A CA 1
ATOM 769 C C . PHE A 1 109 ? 2.057 -20.234 -29.172 1 84.56 109 PHE A C 1
ATOM 771 O O . PHE A 1 109 ? 0.928 -20.125 -28.688 1 84.56 109 PHE A O 1
ATOM 778 N N . THR A 1 110 ? 2.465 -21.109 -30.094 1 86.19 110 THR A N 1
ATOM 779 C CA . THR A 1 110 ? 1.553 -22.172 -30.516 1 86.19 110 THR A CA 1
ATOM 780 C C . THR A 1 110 ? 1.943 -23.5 -29.891 1 86.19 110 THR A C 1
ATOM 782 O O . THR A 1 110 ? 3.084 -23.688 -29.453 1 86.19 110 THR A O 1
ATOM 785 N N . THR A 1 111 ? 0.972 -24.328 -29.781 1 87.06 111 THR A N 1
ATOM 786 C CA . THR A 1 111 ? 1.202 -25.625 -29.156 1 87.06 111 THR A CA 1
ATOM 787 C C . THR A 1 111 ? 1.748 -26.625 -30.172 1 87.06 111 THR A C 1
ATOM 789 O O . THR A 1 111 ? 2.289 -27.672 -29.797 1 87.06 111 THR A O 1
ATOM 792 N N . GLY A 1 112 ? 1.618 -26.281 -31.406 1 78.88 112 GLY A N 1
ATOM 793 C CA . GLY A 1 112 ? 2.047 -27.203 -32.438 1 78.88 112 GLY A CA 1
ATOM 794 C C . GLY A 1 112 ? 3.553 -27.234 -32.625 1 78.88 112 GLY A C 1
ATOM 795 O O . GLY A 1 112 ? 4.25 -26.297 -32.25 1 78.88 112 GLY A O 1
ATOM 796 N N . LYS A 1 113 ? 4.059 -28.375 -33.125 1 72 113 LYS A N 1
ATOM 797 C CA . LYS A 1 113 ? 5.48 -28.516 -33.438 1 72 113 LYS A CA 1
ATOM 798 C C . LYS A 1 113 ? 5.852 -27.75 -34.688 1 72 113 LYS A C 1
ATOM 800 O O . LYS A 1 113 ? 6.961 -27.219 -34.812 1 72 113 LYS A O 1
ATOM 805 N N . ASP A 1 114 ? 4.809 -27.75 -35.438 1 67.25 114 ASP A N 1
ATOM 806 C CA . ASP A 1 114 ? 4.969 -27.016 -36.688 1 67.25 114 ASP A CA 1
ATOM 807 C C . ASP A 1 114 ? 4.559 -25.562 -36.531 1 67.25 114 ASP A C 1
ATOM 809 O O . ASP A 1 114 ? 3.404 -25.266 -36.219 1 67.25 114 ASP A O 1
ATOM 813 N N . PRO A 1 115 ? 5.543 -24.703 -36.625 1 63.28 115 PRO A N 1
ATOM 814 C CA . PRO A 1 115 ? 5.234 -23.281 -36.438 1 63.28 115 PRO A CA 1
ATOM 815 C C . PRO A 1 115 ? 4.121 -22.797 -37.375 1 63.28 115 PRO A C 1
ATOM 817 O O . PRO A 1 115 ? 3.525 -21.75 -37.125 1 63.28 115 PRO A O 1
ATOM 820 N N . TYR A 1 116 ? 3.883 -23.625 -38.375 1 65.81 116 TYR A N 1
ATOM 821 C CA . TYR A 1 116 ? 2.879 -23.203 -39.344 1 65.81 116 TYR A CA 1
ATOM 822 C C . TYR A 1 116 ? 1.505 -23.75 -38.969 1 65.81 116 TYR A C 1
ATOM 824 O O . TYR A 1 116 ? 0.498 -23.375 -39.594 1 65.81 116 TYR A O 1
ATOM 832 N N . GLU A 1 117 ? 1.475 -24.625 -38.094 1 74.31 117 GLU A N 1
ATOM 833 C CA . GLU A 1 117 ? 0.191 -25.141 -37.625 1 74.31 117 GLU A CA 1
ATOM 834 C C . GLU A 1 117 ? -0.467 -24.172 -36.625 1 74.31 117 GLU A C 1
ATOM 836 O O . GLU A 1 117 ? 0.169 -23.719 -35.688 1 74.31 117 GLU A O 1
ATOM 841 N N . GLU A 1 118 ? -1.705 -23.875 -37 1 80.31 118 GLU A N 1
ATOM 842 C CA . GLU A 1 118 ? -2.439 -22.938 -36.188 1 80.31 118 GLU A CA 1
ATOM 843 C C . GLU A 1 118 ? -3.113 -23.641 -35 1 80.31 118 GLU A C 1
ATOM 845 O O . GLU A 1 118 ? -3.586 -24.781 -35.156 1 80.31 118 GLU A O 1
ATOM 850 N N . ASP A 1 119 ? -2.982 -23.031 -33.875 1 86 119 ASP A N 1
ATOM 851 C CA . ASP A 1 119 ? -3.713 -23.531 -32.688 1 86 119 ASP A CA 1
ATOM 852 C C . ASP A 1 119 ? -5.219 -23.359 -32.875 1 86 119 ASP A C 1
ATOM 854 O O . ASP A 1 119 ? -5.664 -22.5 -33.656 1 86 119 ASP A O 1
ATOM 858 N N . PRO A 1 120 ? -5.953 -24.25 -32.219 1 88 120 PRO A N 1
ATOM 859 C CA . PRO A 1 120 ? -7.41 -24.078 -32.281 1 88 120 PRO A CA 1
ATOM 860 C C . PRO A 1 120 ? -7.855 -22.719 -31.75 1 88 120 PRO A C 1
ATOM 862 O O . PRO A 1 120 ? -7.234 -22.172 -30.828 1 88 120 PRO A O 1
ATOM 865 N N . ASP A 1 121 ? -8.992 -22.25 -32.312 1 89.5 121 ASP A N 1
ATOM 866 C CA . ASP A 1 121 ? -9.562 -20.984 -31.844 1 89.5 121 ASP A CA 1
ATOM 867 C C . ASP A 1 121 ? -10.18 -21.125 -30.453 1 89.5 121 ASP A C 1
ATOM 869 O O . ASP A 1 121 ? -10.141 -20.203 -29.656 1 89.5 121 ASP A O 1
ATOM 873 N N . ASP A 1 122 ? -10.602 -22.266 -30.266 1 92.62 122 ASP A N 1
ATOM 874 C CA . ASP A 1 122 ? -11.242 -22.547 -28.984 1 92.62 122 ASP A CA 1
ATOM 875 C C . ASP A 1 122 ? -10.211 -22.719 -27.875 1 92.62 122 ASP A C 1
ATOM 877 O O . ASP A 1 122 ? -9.344 -23.578 -27.953 1 92.62 122 ASP A O 1
ATOM 881 N N . ALA A 1 123 ? -10.328 -21.875 -26.828 1 91.81 123 ALA A N 1
ATOM 882 C CA . ALA A 1 123 ? -9.352 -21.875 -25.734 1 91.81 123 ALA A CA 1
ATOM 883 C C . ALA A 1 123 ? -9.297 -23.234 -25.047 1 91.81 123 ALA A C 1
ATOM 885 O O . ALA A 1 123 ? -8.219 -23.672 -24.641 1 91.81 123 ALA A O 1
ATOM 886 N N . ARG A 1 124 ? -10.43 -23.875 -24.922 1 93.56 124 ARG A N 1
ATOM 887 C CA . ARG A 1 124 ? -10.477 -25.172 -24.266 1 93.56 124 ARG A CA 1
ATOM 888 C C . ARG A 1 124 ? -9.648 -26.203 -25.016 1 93.56 124 ARG A C 1
ATOM 890 O O . ARG A 1 124 ? -8.938 -27 -24.406 1 93.56 124 ARG A O 1
ATOM 897 N N . GLU A 1 125 ? -9.773 -26.141 -26.266 1 93.44 125 GLU A N 1
ATOM 898 C CA . GLU A 1 125 ? -9.023 -27.078 -27.094 1 93.44 125 GLU A CA 1
ATOM 899 C C . GLU A 1 125 ? -7.527 -26.766 -27.062 1 93.44 125 GLU A C 1
ATOM 901 O O . GLU A 1 125 ? -6.703 -27.688 -27.016 1 93.44 125 GLU A O 1
ATOM 906 N N . ARG A 1 126 ? -7.215 -25.516 -27.094 1 93.56 126 ARG A N 1
ATOM 907 C CA . ARG A 1 126 ? -5.82 -25.094 -27.047 1 93.56 126 ARG A CA 1
ATOM 908 C C . ARG A 1 126 ? -5.164 -25.516 -25.734 1 93.56 126 ARG A C 1
ATOM 910 O O . ARG A 1 126 ? -4.031 -26 -25.734 1 93.56 126 ARG A O 1
ATOM 917 N N . ILE A 1 127 ? -5.891 -25.359 -24.703 1 96 127 ILE A N 1
ATOM 918 C CA . ILE A 1 127 ? -5.391 -25.719 -23.375 1 96 127 ILE A CA 1
ATOM 919 C C . ILE A 1 127 ? -5.203 -27.219 -23.281 1 96 127 ILE A C 1
ATOM 921 O O . ILE A 1 127 ? -4.199 -27.703 -22.75 1 96 127 ILE A O 1
ATOM 925 N N . ALA A 1 128 ? -6.141 -27.984 -23.797 1 95.56 128 ALA A N 1
ATOM 926 C CA . ALA A 1 128 ? -6.039 -29.438 -23.781 1 95.56 128 ALA A CA 1
ATOM 927 C C . ALA A 1 128 ? -4.789 -29.906 -24.516 1 95.56 128 ALA A C 1
ATOM 929 O O . ALA A 1 128 ? -4.109 -30.828 -24.062 1 95.56 128 ALA A O 1
ATOM 930 N N . ARG A 1 129 ? -4.547 -29.266 -25.641 1 94.56 129 ARG A N 1
ATOM 931 C CA . ARG A 1 129 ? -3.355 -29.609 -26.406 1 94.56 129 ARG A CA 1
ATOM 932 C C . ARG A 1 129 ? -2.088 -29.297 -25.625 1 94.56 129 ARG A C 1
ATOM 934 O O . ARG A 1 129 ? -1.135 -30.078 -25.625 1 94.56 129 ARG A O 1
ATOM 941 N N . LEU A 1 130 ? -2.072 -28.141 -25 1 96.38 130 LEU A N 1
ATOM 942 C CA . LEU A 1 130 ? -0.915 -27.75 -24.203 1 96.38 130 LEU A CA 1
ATOM 943 C C . LEU A 1 130 ? -0.708 -28.734 -23.047 1 96.38 130 LEU A C 1
ATOM 945 O O . LEU A 1 130 ? 0.425 -29.125 -22.75 1 96.38 130 LEU A O 1
ATOM 949 N N . VAL A 1 131 ? -1.812 -29.141 -22.391 1 97.62 131 VAL A N 1
ATOM 950 C CA . VAL A 1 131 ? -1.738 -30.078 -21.266 1 97.62 131 VAL A CA 1
ATOM 951 C C . VAL A 1 131 ? -1.092 -31.375 -21.734 1 97.62 131 VAL A C 1
ATOM 953 O O . VAL A 1 131 ? -0.171 -31.891 -21.078 1 97.62 131 VAL A O 1
ATOM 956 N N . ASP A 1 132 ? -1.54 -31.859 -22.812 1 96.06 132 ASP A N 1
ATOM 957 C CA . ASP A 1 132 ? -1.031 -33.125 -23.344 1 96.06 132 ASP A CA 1
ATOM 958 C C . ASP A 1 132 ? 0.468 -33.031 -23.625 1 96.06 132 ASP A C 1
ATOM 960 O O . ASP A 1 132 ? 1.234 -33.906 -23.203 1 96.06 132 ASP A O 1
ATOM 964 N N . ARG A 1 133 ? 0.847 -32 -24.281 1 95.88 133 ARG A N 1
ATOM 965 C CA . ARG A 1 133 ? 2.248 -31.844 -24.656 1 95.88 133 ARG A CA 1
ATOM 966 C C . ARG A 1 133 ? 3.117 -31.594 -23.422 1 95.88 133 ARG A C 1
ATOM 968 O O . ARG A 1 133 ? 4.238 -32.094 -23.344 1 95.88 133 ARG A O 1
ATOM 975 N N . LEU A 1 134 ? 2.592 -30.844 -22.531 1 97.62 134 LEU A N 1
ATOM 976 C CA . LEU A 1 134 ? 3.346 -30.5 -21.328 1 97.62 134 LEU A CA 1
ATOM 977 C C . LEU A 1 134 ? 3.57 -31.719 -20.453 1 97.62 134 LEU A C 1
ATOM 979 O O . LEU A 1 134 ? 4.688 -31.953 -19.984 1 97.62 134 LEU A O 1
ATOM 983 N N . VAL A 1 135 ? 2.508 -32.469 -20.172 1 97.56 135 VAL A N 1
ATOM 984 C CA . VAL A 1 135 ? 2.607 -33.656 -19.312 1 97.56 135 VAL A CA 1
ATOM 985 C C . VAL A 1 135 ? 3.496 -34.688 -19.969 1 97.56 135 VAL A C 1
ATOM 987 O O . VAL A 1 135 ? 4.461 -35.156 -19.359 1 97.56 135 VAL A O 1
ATOM 990 N N . LYS A 1 136 ? 3.223 -35.031 -21.203 1 96.44 136 LYS A N 1
ATOM 991 C CA . LYS A 1 136 ? 4.02 -36.031 -21.906 1 96.44 136 LYS A CA 1
ATOM 992 C C . LYS A 1 136 ? 5.48 -35.594 -22.016 1 96.44 136 LYS A C 1
ATOM 994 O O . LYS A 1 136 ? 6.387 -36.375 -21.719 1 96.44 136 LYS A O 1
ATOM 999 N N . GLY A 1 137 ? 5.645 -34.344 -22.422 1 96.75 137 GLY A N 1
ATOM 1000 C CA . GLY A 1 137 ? 6.996 -33.844 -22.578 1 96.75 137 GLY A CA 1
ATOM 1001 C C . GLY A 1 137 ? 7.789 -33.844 -21.297 1 96.75 137 GLY A C 1
ATOM 1002 O O . GLY A 1 137 ? 8.977 -34.188 -21.281 1 96.75 137 GLY A O 1
ATOM 1003 N N . THR A 1 138 ? 7.184 -33.438 -20.219 1 97.88 138 THR A N 1
ATOM 1004 C CA . THR A 1 138 ? 7.875 -33.312 -18.938 1 97.88 138 THR A CA 1
ATOM 1005 C C . THR A 1 138 ? 8.242 -34.688 -18.406 1 97.88 138 THR A C 1
ATOM 1007 O O . THR A 1 138 ? 9.375 -34.938 -17.969 1 97.88 138 THR A O 1
ATOM 1010 N N . TRP A 1 139 ? 7.336 -35.625 -18.438 1 96.94 139 TRP A N 1
ATOM 1011 C CA . TRP A 1 139 ? 7.594 -36.969 -17.922 1 96.94 139 TRP A CA 1
ATOM 1012 C C . TRP A 1 139 ? 8.633 -37.688 -18.781 1 96.94 139 TRP A C 1
ATOM 1014 O O . TRP A 1 139 ? 9.492 -38.406 -18.25 1 96.94 139 TRP A O 1
ATOM 1024 N N . GLN A 1 140 ? 8.562 -37.469 -20.031 1 96.75 140 GLN A N 1
ATOM 1025 C CA . GLN A 1 140 ? 9.562 -38.062 -20.938 1 96.75 140 GLN A CA 1
ATOM 1026 C C . GLN A 1 140 ? 10.945 -37.469 -20.656 1 96.75 140 GLN A C 1
ATOM 1028 O O . GLN A 1 140 ? 11.938 -38.219 -20.625 1 96.75 140 GLN A O 1
ATOM 1033 N N . ALA A 1 141 ? 10.984 -36.188 -20.516 1 96.31 141 ALA A N 1
ATOM 1034 C CA . ALA A 1 141 ? 12.25 -35.531 -20.234 1 96.31 141 ALA A CA 1
ATOM 1035 C C . ALA A 1 141 ? 12.883 -36.062 -18.953 1 96.31 141 ALA A C 1
ATOM 1037 O O . ALA A 1 141 ? 14.109 -36.094 -18.828 1 96.31 141 ALA A O 1
ATOM 1038 N N . LEU A 1 142 ? 12.039 -36.531 -18.031 1 97.06 142 LEU A N 1
ATOM 1039 C CA . LEU A 1 142 ? 12.523 -36.969 -16.734 1 97.06 142 LEU A CA 1
ATOM 1040 C C . LEU A 1 142 ? 12.742 -38.5 -16.734 1 97.06 142 LEU A C 1
ATOM 1042 O O . LEU A 1 142 ? 13.211 -39.062 -15.742 1 97.06 142 LEU A O 1
ATOM 1046 N N . GLY A 1 143 ? 12.391 -39.125 -17.75 1 96.69 143 GLY A N 1
ATOM 1047 C CA . GLY A 1 143 ? 12.523 -40.562 -17.859 1 96.69 143 GLY A CA 1
ATOM 1048 C C . GLY A 1 143 ? 11.523 -41.312 -17 1 96.69 143 GLY A C 1
ATOM 1049 O O . GLY A 1 143 ? 11.82 -42.406 -16.5 1 96.69 143 GLY A O 1
ATOM 1050 N N . TRP A 1 144 ? 10.414 -40.688 -16.781 1 95.38 144 TRP A N 1
ATOM 1051 C CA . TRP A 1 144 ? 9.398 -41.312 -15.93 1 95.38 144 TRP A CA 1
ATOM 1052 C C . TRP A 1 144 ? 8.328 -42 -16.766 1 95.38 144 TRP A C 1
ATOM 1054 O O . TRP A 1 144 ? 8.141 -41.656 -17.938 1 95.38 144 TRP A O 1
ATOM 1064 N N . PRO A 1 145 ? 7.691 -43 -16.125 1 92.25 145 PRO A N 1
ATOM 1065 C CA . PRO A 1 145 ? 6.531 -43.562 -16.812 1 92.25 145 PRO A CA 1
ATOM 1066 C C . PRO A 1 145 ? 5.434 -42.531 -17.062 1 92.25 145 PRO A C 1
ATOM 1068 O O . PRO A 1 145 ? 5.309 -41.562 -16.297 1 92.25 145 PRO A O 1
ATOM 1071 N N . ALA A 1 146 ? 4.676 -42.812 -18.078 1 93.12 146 ALA A N 1
ATOM 1072 C CA . ALA A 1 146 ? 3.588 -41.875 -18.422 1 93.12 146 ALA A CA 1
ATOM 1073 C C . ALA A 1 146 ? 2.623 -41.719 -17.25 1 93.12 146 ALA A C 1
ATOM 1075 O O . ALA A 1 146 ? 2.332 -42.688 -16.531 1 93.12 146 ALA A O 1
ATOM 1076 N N . TRP A 1 147 ? 2.166 -40.5 -17.141 1 93.69 147 TRP A N 1
ATOM 1077 C CA . TRP A 1 147 ? 1.2 -40.219 -16.078 1 93.69 147 TRP A CA 1
ATOM 1078 C C . TRP A 1 147 ? -0.126 -40.906 -16.359 1 93.69 147 TRP A C 1
ATOM 1080 O O . TRP A 1 147 ? -0.661 -40.812 -17.469 1 93.69 147 TRP A O 1
ATOM 1090 N N . LYS A 1 148 ? -0.69 -41.594 -15.352 1 89.5 148 LYS A N 1
ATOM 1091 C CA . LYS A 1 148 ? -1.895 -42.375 -15.57 1 89.5 148 LYS A CA 1
ATOM 1092 C C . LYS A 1 148 ? -3.051 -41.875 -14.711 1 89.5 148 LYS A C 1
ATOM 1094 O O . LYS A 1 148 ? -4.188 -42.344 -14.859 1 89.5 148 LYS A O 1
ATOM 1099 N N . GLY A 1 149 ? -2.801 -40.969 -13.828 1 90.69 149 GLY A N 1
ATOM 1100 C CA . GLY A 1 149 ? -3.838 -40.5 -12.922 1 90.69 149 GLY A CA 1
ATOM 1101 C C . GLY A 1 149 ? -4.664 -39.375 -13.492 1 90.69 149 GLY A C 1
ATOM 1102 O O . GLY A 1 149 ? -4.496 -39 -14.664 1 90.69 149 GLY A O 1
ATOM 1103 N N . LEU A 1 150 ? -5.602 -38.906 -12.719 1 95.19 150 LEU A N 1
ATOM 1104 C CA . LEU A 1 150 ? -6.453 -37.75 -13.047 1 95.19 150 LEU A CA 1
ATOM 1105 C C . LEU A 1 150 ? -5.617 -36.531 -13.375 1 95.19 150 LEU A C 1
ATOM 1107 O O . LEU A 1 150 ? -4.625 -36.25 -12.695 1 95.19 150 LEU A O 1
ATOM 1111 N N . VAL A 1 151 ? -6.004 -35.812 -14.484 1 97.31 151 VAL A N 1
ATOM 1112 C CA . VAL A 1 151 ? -5.367 -34.562 -14.82 1 97.31 151 VAL A CA 1
ATOM 1113 C C . VAL A 1 151 ? -6.422 -33.469 -14.945 1 97.31 151 VAL A C 1
ATOM 1115 O O . VAL A 1 151 ? -7.418 -33.625 -15.656 1 97.31 151 VAL A O 1
ATOM 1118 N N . ARG A 1 152 ? -6.27 -32.406 -14.203 1 98.12 152 ARG A N 1
ATOM 1119 C CA . ARG A 1 152 ? -7.109 -31.203 -14.32 1 98.12 152 ARG A CA 1
ATOM 1120 C C . ARG A 1 152 ? -6.27 -29.969 -14.602 1 98.12 152 ARG A C 1
ATOM 1122 O O . ARG A 1 152 ? -5.184 -29.797 -14.047 1 98.12 152 ARG A O 1
ATOM 1129 N N . ALA A 1 153 ? -6.793 -29.094 -15.469 1 98.5 153 ALA A N 1
ATOM 1130 C CA . ALA A 1 153 ? -6.051 -27.922 -15.891 1 98.5 153 ALA A CA 1
ATOM 1131 C C . ALA A 1 153 ? -6.75 -26.641 -15.422 1 98.5 153 ALA A C 1
ATOM 1133 O O . ALA A 1 153 ? -7.98 -26.562 -15.438 1 98.5 153 ALA A O 1
ATOM 1134 N N . PHE A 1 154 ? -5.992 -25.641 -15.055 1 98.31 154 PHE A N 1
ATOM 1135 C CA . PHE A 1 154 ? -6.473 -24.359 -14.562 1 98.31 154 PHE A CA 1
ATOM 1136 C C . PHE A 1 154 ? -5.746 -23.219 -15.258 1 98.31 154 PHE A C 1
ATOM 1138 O O . PHE A 1 154 ? -4.629 -22.859 -14.875 1 98.31 154 PHE A O 1
ATOM 1145 N N . PRO A 1 155 ? -6.359 -22.562 -16.203 1 95.12 155 PRO A N 1
ATOM 1146 C CA . PRO A 1 155 ? -5.703 -21.531 -17.016 1 95.12 155 PRO A CA 1
ATOM 1147 C C . PRO A 1 155 ? -6.152 -20.125 -16.656 1 95.12 155 PRO A C 1
ATOM 1149 O O . PRO A 1 155 ? -5.996 -19.203 -17.469 1 95.12 155 PRO A O 1
ATOM 1152 N N . MET A 1 156 ? -6.703 -19.828 -15.445 1 89.69 156 MET A N 1
ATOM 1153 C CA . MET A 1 156 ? -7.473 -18.625 -15.164 1 89.69 156 MET A CA 1
ATOM 1154 C C . MET A 1 156 ? -6.586 -17.531 -14.562 1 89.69 156 MET A C 1
ATOM 1156 O O . MET A 1 156 ? -6.918 -16.969 -13.523 1 89.69 156 MET A O 1
ATOM 1160 N N . GLY A 1 157 ? -5.438 -17.281 -15.18 1 95.31 157 GLY A N 1
ATOM 1161 C CA . GLY A 1 157 ? -4.613 -16.156 -14.773 1 95.31 157 GLY A CA 1
ATOM 1162 C C . GLY A 1 157 ? -4.047 -16.297 -13.375 1 95.31 157 GLY A C 1
ATOM 1163 O O . GLY A 1 157 ? -3.742 -17.406 -12.938 1 95.31 157 GLY A O 1
ATOM 1164 N N . ASN A 1 158 ? -3.865 -15.172 -12.695 1 98 158 ASN A N 1
ATOM 1165 C CA . ASN A 1 158 ? -3.117 -15.172 -11.438 1 98 158 ASN A CA 1
ATOM 1166 C C . ASN A 1 158 ? -3.857 -15.938 -10.344 1 98 158 ASN A C 1
ATOM 1168 O O . ASN A 1 158 ? -3.256 -16.328 -9.344 1 98 158 ASN A O 1
ATOM 1172 N N . VAL A 1 159 ? -5.164 -16.188 -10.492 1 98.56 159 VAL A N 1
ATOM 1173 C CA . VAL A 1 159 ? -5.93 -16.859 -9.445 1 98.56 159 VAL A CA 1
ATOM 1174 C C . VAL A 1 159 ? -5.91 -18.359 -9.688 1 98.56 159 VAL A C 1
ATOM 1176 O O . VAL A 1 159 ? -6.418 -19.141 -8.867 1 98.56 159 VAL A O 1
ATOM 1179 N N . ALA A 1 160 ? -5.301 -18.781 -10.781 1 98.56 160 ALA A N 1
ATOM 1180 C CA . ALA A 1 160 ? -5.402 -20.172 -11.227 1 98.56 160 ALA A CA 1
ATOM 1181 C C . ALA A 1 160 ? -4.852 -21.125 -10.18 1 98.56 160 ALA A C 1
ATOM 1183 O O . ALA A 1 160 ? -5.422 -22.203 -9.945 1 98.56 160 ALA A O 1
ATOM 1184 N N . PHE A 1 161 ? -3.779 -20.812 -9.57 1 98.88 161 PHE A N 1
ATOM 1185 C CA . PHE A 1 161 ? -3.188 -21.688 -8.562 1 98.88 161 PHE A CA 1
ATOM 1186 C C . PHE A 1 161 ? -4.133 -21.875 -7.387 1 98.88 161 PHE A C 1
ATOM 1188 O O . PHE A 1 161 ? -4.289 -23 -6.879 1 98.88 161 PHE A O 1
ATOM 1195 N N . ALA A 1 162 ? -4.738 -20.781 -6.926 1 98.88 162 ALA A N 1
ATOM 1196 C CA . ALA A 1 162 ? -5.723 -20.875 -5.848 1 98.88 162 ALA A CA 1
ATOM 1197 C C . ALA A 1 162 ? -6.883 -21.781 -6.242 1 98.88 162 ALA A C 1
ATOM 1199 O O . ALA A 1 162 ? -7.355 -22.578 -5.43 1 98.88 162 ALA A O 1
ATOM 1200 N N . GLN A 1 163 ? -7.293 -21.625 -7.434 1 98.69 163 GLN A N 1
ATOM 1201 C CA . GLN A 1 163 ? -8.375 -22.469 -7.934 1 98.69 163 GLN A CA 1
ATOM 1202 C C . GLN A 1 163 ? -7.965 -23.938 -7.949 1 98.69 163 GLN A C 1
ATOM 1204 O O . GLN A 1 163 ? -8.766 -24.812 -7.617 1 98.69 163 GLN A O 1
ATOM 1209 N N . ALA A 1 164 ? -6.766 -24.172 -8.359 1 98.81 164 ALA A N 1
ATOM 1210 C CA . ALA A 1 164 ? -6.25 -25.547 -8.383 1 98.81 164 ALA A CA 1
ATOM 1211 C C . ALA A 1 164 ? -6.195 -26.141 -6.98 1 98.81 164 ALA A C 1
ATOM 1213 O O . ALA A 1 164 ? -6.574 -27.297 -6.773 1 98.81 164 ALA A O 1
ATOM 1214 N N . LEU A 1 165 ? -5.742 -25.359 -6.031 1 98.62 165 LEU A N 1
ATOM 1215 C CA . LEU A 1 165 ? -5.691 -25.812 -4.648 1 98.62 165 LEU A CA 1
ATOM 1216 C C . LEU A 1 165 ? -7.086 -26.141 -4.129 1 98.62 165 LEU A C 1
ATOM 1218 O O . LEU A 1 165 ? -7.289 -27.172 -3.471 1 98.62 165 LEU A O 1
ATOM 1222 N N . ALA A 1 166 ? -8.008 -25.234 -4.41 1 98.44 166 ALA A N 1
ATOM 1223 C CA . ALA A 1 166 ? -9.383 -25.469 -3.975 1 98.44 166 ALA A CA 1
ATOM 1224 C C . ALA A 1 166 ? -9.938 -26.766 -4.555 1 98.44 166 ALA A C 1
ATOM 1226 O O . ALA A 1 166 ? -10.547 -27.562 -3.834 1 98.44 166 ALA A O 1
ATOM 1227 N N . ALA A 1 167 ? -9.703 -26.953 -5.82 1 98.5 167 ALA A N 1
ATOM 1228 C CA . ALA A 1 167 ? -10.188 -28.156 -6.492 1 98.5 167 ALA A CA 1
ATOM 1229 C C . ALA A 1 167 ? -9.516 -29.406 -5.922 1 98.5 167 ALA A C 1
ATOM 1231 O O . ALA A 1 167 ? -10.18 -30.422 -5.699 1 98.5 167 ALA A O 1
ATOM 1232 N N . ALA A 1 168 ? -8.242 -29.344 -5.727 1 98.5 168 ALA A N 1
ATOM 1233 C CA . ALA A 1 168 ? -7.504 -30.469 -5.145 1 98.5 168 ALA A CA 1
ATOM 1234 C C . ALA A 1 168 ? -8.039 -30.812 -3.758 1 98.5 168 ALA A C 1
ATOM 1236 O O . ALA A 1 168 ? -8.234 -31.984 -3.438 1 98.5 168 ALA A O 1
ATOM 1237 N N . GLY A 1 169 ? -8.266 -29.797 -2.961 1 97.44 169 GLY A N 1
ATOM 1238 C CA . GLY A 1 169 ? -8.828 -30.016 -1.64 1 97.44 169 GLY A CA 1
ATOM 1239 C C . GLY A 1 169 ? -10.18 -30.703 -1.677 1 97.44 169 GLY A C 1
ATOM 1240 O O . GLY A 1 169 ? -10.438 -31.609 -0.88 1 97.44 169 GLY A O 1
ATOM 1241 N N . GLU A 1 170 ? -10.992 -30.266 -2.582 1 97.31 170 GLU A N 1
ATOM 1242 C CA . GLU A 1 170 ? -12.305 -30.891 -2.736 1 97.31 170 GLU A CA 1
ATOM 1243 C C . GLU A 1 170 ? -12.188 -32.344 -3.131 1 97.31 170 GLU A C 1
ATOM 1245 O O . GLU A 1 170 ? -12.906 -33.188 -2.607 1 97.31 170 GLU A O 1
ATOM 1250 N N . ASP A 1 171 ? -11.32 -32.625 -4.043 1 97.94 171 ASP A N 1
ATOM 1251 C CA . ASP A 1 171 ? -11.148 -34 -4.508 1 97.94 171 ASP A CA 1
ATOM 1252 C C . ASP A 1 171 ? -10.562 -34.875 -3.406 1 97.94 171 ASP A C 1
ATOM 1254 O O . ASP A 1 171 ? -10.93 -36.062 -3.289 1 97.94 171 ASP A O 1
ATOM 1258 N N . LEU A 1 172 ? -9.656 -34.344 -2.611 1 97 172 LEU A N 1
ATOM 1259 C CA . LEU A 1 172 ? -9.117 -35.062 -1.464 1 97 172 LEU A CA 1
ATOM 1260 C C . LEU A 1 172 ? -10.219 -35.406 -0.454 1 97 172 LEU A C 1
ATOM 1262 O O . LEU A 1 172 ? -10.328 -36.531 0.009 1 97 172 LEU A O 1
ATOM 1266 N N . ARG A 1 173 ? -11.008 -34.438 -0.191 1 95.5 173 ARG A N 1
ATOM 1267 C CA . ARG A 1 173 ? -12.086 -34.594 0.777 1 95.5 173 ARG A CA 1
ATOM 1268 C C . ARG A 1 173 ? -13.094 -35.625 0.298 1 95.5 173 ARG A C 1
ATOM 1270 O O . ARG A 1 173 ? -13.625 -36.406 1.098 1 95.5 173 ARG A O 1
ATOM 1277 N N . ALA A 1 174 ? -13.344 -35.656 -0.97 1 96.62 174 ALA A N 1
ATOM 1278 C CA . ALA A 1 174 ? -14.305 -36.594 -1.566 1 96.62 174 ALA A CA 1
ATOM 1279 C C . ALA A 1 174 ? -13.672 -37.938 -1.837 1 96.62 174 ALA A C 1
ATOM 1281 O O . ALA A 1 174 ? -14.312 -38.844 -2.385 1 96.62 174 ALA A O 1
ATOM 1282 N N . SER A 1 175 ? -12.414 -38.094 -1.562 1 95.88 175 SER A N 1
ATOM 1283 C CA . SER A 1 175 ? -11.656 -39.312 -1.744 1 95.88 175 SER A CA 1
ATOM 1284 C C . SER A 1 175 ? -11.594 -39.719 -3.215 1 95.88 175 SER A C 1
ATOM 1286 O O . SER A 1 175 ? -11.594 -40.906 -3.541 1 95.88 175 SER A O 1
ATOM 1288 N N . LYS A 1 176 ? -11.664 -38.75 -4.02 1 96.81 176 LYS A N 1
ATOM 1289 C CA . LYS A 1 176 ? -11.461 -39 -5.445 1 96.81 176 LYS A CA 1
ATOM 1290 C C . LYS A 1 176 ? -9.992 -39.281 -5.75 1 96.81 176 LYS A C 1
ATOM 1292 O O . LYS A 1 176 ? -9.672 -39.938 -6.73 1 96.81 176 LYS A O 1
ATOM 1297 N N . VAL A 1 177 ? -9.141 -38.656 -4.922 1 97.38 177 VAL A N 1
ATOM 1298 C CA . VAL A 1 177 ? -7.699 -38.875 -5.004 1 97.38 177 VAL A CA 1
ATOM 1299 C C . VAL A 1 177 ? -7.129 -39.062 -3.602 1 97.38 177 VAL A C 1
ATOM 1301 O O . VAL A 1 177 ? -7.707 -38.594 -2.617 1 97.38 177 VAL A O 1
ATOM 1304 N N . GLU A 1 178 ? -6.035 -39.781 -3.527 1 95.88 178 GLU A N 1
ATOM 1305 C CA . GLU A 1 178 ? -5.355 -40.031 -2.256 1 95.88 178 GLU A CA 1
ATOM 1306 C C . GLU A 1 178 ? -4.414 -38.875 -1.916 1 95.88 178 GLU A C 1
ATOM 1308 O O . GLU A 1 178 ? -4.238 -38.531 -0.744 1 95.88 178 GLU A O 1
ATOM 1313 N N . ARG A 1 179 ? -3.744 -38.406 -2.922 1 96.56 179 ARG A N 1
ATOM 1314 C CA . ARG A 1 179 ? -2.869 -37.219 -2.873 1 96.56 179 ARG A CA 1
ATOM 1315 C C . ARG A 1 179 ? -3.035 -36.375 -4.117 1 96.56 179 ARG A C 1
ATOM 1317 O O . ARG A 1 179 ? -3.646 -36.812 -5.102 1 96.56 179 ARG A O 1
ATOM 1324 N N . ALA A 1 180 ? -2.617 -35.125 -3.998 1 98.31 180 ALA A N 1
ATOM 1325 C CA . ALA A 1 180 ? -2.729 -34.219 -5.133 1 98.31 180 ALA A CA 1
ATOM 1326 C C . ALA A 1 180 ? -1.381 -33.594 -5.457 1 98.31 180 ALA A C 1
ATOM 1328 O O . ALA A 1 180 ? -0.749 -32.969 -4.586 1 98.31 180 ALA A O 1
ATOM 1329 N N . LEU A 1 181 ? -0.893 -33.812 -6.625 1 98.5 181 LEU A N 1
ATOM 1330 C CA . LEU A 1 181 ? 0.26 -33.094 -7.16 1 98.5 181 LEU A CA 1
ATOM 1331 C C . LEU A 1 181 ? -0.177 -31.828 -7.898 1 98.5 181 LEU A C 1
ATOM 1333 O O . LEU A 1 181 ? -0.763 -31.906 -8.977 1 98.5 181 LEU A O 1
ATOM 1337 N N . VAL A 1 182 ? 0.046 -30.656 -7.324 1 98.81 182 VAL A N 1
ATOM 1338 C CA . VAL A 1 182 ? -0.315 -29.375 -7.938 1 98.81 182 VAL A CA 1
ATOM 1339 C C . VAL A 1 182 ? 0.922 -28.734 -8.562 1 98.81 182 VAL A C 1
ATOM 1341 O O . VAL A 1 182 ? 1.916 -28.5 -7.875 1 98.81 182 VAL A O 1
ATOM 1344 N N . CYS A 1 183 ? 0.885 -28.484 -9.844 1 98.88 183 CYS A N 1
ATOM 1345 C CA . CYS A 1 183 ? 2 -27.906 -10.586 1 98.88 183 CYS A CA 1
ATOM 1346 C C . CYS A 1 183 ? 1.58 -26.625 -11.281 1 98.88 183 CYS A C 1
ATOM 1348 O O . CYS A 1 183 ? 0.521 -26.562 -11.906 1 98.88 183 CYS A O 1
ATOM 1350 N N . ALA A 1 184 ? 2.357 -25.625 -11.125 1 98.94 184 ALA A N 1
ATOM 1351 C CA . ALA A 1 184 ? 2.146 -24.359 -11.812 1 98.94 184 ALA A CA 1
ATOM 1352 C C . ALA A 1 184 ? 3.377 -23.969 -12.625 1 98.94 184 ALA A C 1
ATOM 1354 O O . ALA A 1 184 ? 4.508 -24.109 -12.164 1 98.94 184 ALA A O 1
ATOM 1355 N N . VAL A 1 185 ? 3.168 -23.469 -13.883 1 98.81 185 VAL A N 1
ATOM 1356 C CA . VAL A 1 185 ? 4.301 -23.078 -14.711 1 98.81 185 VAL A CA 1
ATOM 1357 C C . VAL A 1 185 ? 3.885 -21.953 -15.664 1 98.81 185 VAL A C 1
ATOM 1359 O O . VAL A 1 185 ? 2.771 -21.969 -16.203 1 98.81 185 VAL A O 1
ATOM 1362 N N . ASP A 1 186 ? 4.719 -20.984 -15.797 1 98.62 186 ASP A N 1
ATOM 1363 C CA . ASP A 1 186 ? 4.508 -19.891 -16.75 1 98.62 186 ASP A CA 1
ATOM 1364 C C . ASP A 1 186 ? 5.832 -19.219 -17.125 1 98.62 186 ASP A C 1
ATOM 1366 O O . ASP A 1 186 ? 6.793 -19.281 -16.344 1 98.62 186 ASP A O 1
ATOM 1370 N N . SER A 1 187 ? 5.906 -18.672 -18.312 1 97.94 187 SER A N 1
ATOM 1371 C CA . SER A 1 187 ? 7.07 -17.922 -18.781 1 97.94 187 SER A CA 1
ATOM 1372 C C . SER A 1 187 ? 6.656 -16.719 -19.609 1 97.94 187 SER A C 1
ATOM 1374 O O . SER A 1 187 ? 5.844 -16.828 -20.531 1 97.94 187 SER A O 1
ATOM 1376 N N . PHE A 1 188 ? 7.234 -15.594 -19.234 1 97.44 188 PHE A N 1
ATOM 1377 C CA . PHE A 1 188 ? 6.977 -14.352 -19.953 1 97.44 188 PHE A CA 1
ATOM 1378 C C . PHE A 1 188 ? 8.203 -13.922 -20.75 1 97.44 188 PHE A C 1
ATOM 1380 O O . PHE A 1 188 ? 8.266 -12.789 -21.234 1 97.44 188 PHE A O 1
ATOM 1387 N N . ILE A 1 189 ? 9.156 -14.789 -20.953 1 96.19 189 ILE A N 1
ATOM 1388 C CA . ILE A 1 189 ? 10.484 -14.367 -21.391 1 96.19 189 ILE A CA 1
ATOM 1389 C C . ILE A 1 189 ? 10.555 -14.367 -22.906 1 96.19 189 ILE A C 1
ATOM 1391 O O . ILE A 1 189 ? 11.422 -13.719 -23.5 1 96.19 189 ILE A O 1
ATOM 1395 N N . SER A 1 190 ? 9.68 -15.008 -23.562 1 93.62 190 SER A N 1
ATOM 1396 C CA . SER A 1 190 ? 9.766 -15.125 -25.016 1 93.62 190 SER A CA 1
ATOM 1397 C C . SER A 1 190 ? 9.602 -13.766 -25.703 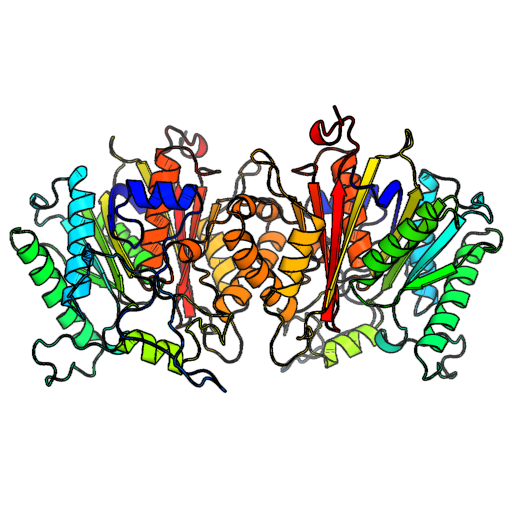1 93.62 190 SER A C 1
ATOM 1399 O O . SER A 1 190 ? 8.836 -12.922 -25.219 1 93.62 190 SER A O 1
ATOM 1401 N N . PRO A 1 191 ? 10.266 -13.594 -26.859 1 93.44 191 PRO A N 1
ATOM 1402 C CA . PRO A 1 191 ? 10.109 -12.336 -27.578 1 93.44 191 PRO A CA 1
ATOM 1403 C C . PRO A 1 191 ? 8.656 -12.047 -27.969 1 93.44 191 PRO A C 1
ATOM 1405 O O . PRO A 1 191 ? 8.227 -10.891 -27.984 1 93.44 191 PRO A O 1
ATOM 1408 N N . GLU A 1 192 ? 7.957 -13.055 -28.281 1 92.38 192 GLU A N 1
ATOM 1409 C CA . GLU A 1 192 ? 6.555 -12.875 -28.641 1 92.38 192 GLU A CA 1
ATOM 1410 C C . GLU A 1 192 ? 5.75 -12.312 -27.484 1 92.38 192 GLU A C 1
ATOM 1412 O O . GLU A 1 192 ? 4.953 -11.391 -27.656 1 92.38 192 GLU A O 1
ATOM 1417 N N . THR A 1 193 ? 6 -12.875 -26.344 1 95.31 193 THR A N 1
ATOM 1418 C CA . THR A 1 193 ? 5.297 -12.414 -25.156 1 95.31 193 THR A CA 1
ATOM 1419 C C . THR A 1 193 ? 5.695 -10.984 -24.812 1 95.31 193 THR A C 1
ATOM 1421 O O . THR A 1 193 ? 4.844 -10.156 -24.484 1 95.31 193 THR A O 1
ATOM 1424 N N . LEU A 1 194 ? 6.945 -10.703 -24.906 1 96.31 194 LEU A N 1
ATOM 1425 C CA . LEU A 1 194 ? 7.453 -9.375 -24.594 1 96.31 194 LEU A CA 1
ATOM 1426 C C . LEU A 1 194 ? 6.887 -8.336 -25.562 1 96.31 194 LEU A C 1
ATOM 1428 O O . LEU A 1 194 ? 6.562 -7.219 -25.156 1 96.31 194 LEU A O 1
ATOM 1432 N N . THR A 1 195 ? 6.762 -8.703 -26.766 1 95.06 195 THR A N 1
ATOM 1433 C CA . THR A 1 195 ? 6.168 -7.816 -27.766 1 95.06 195 THR A CA 1
ATOM 1434 C C . THR A 1 195 ? 4.719 -7.496 -27.406 1 95.06 195 THR A C 1
ATOM 1436 O O . THR A 1 195 ? 4.305 -6.336 -27.469 1 95.06 195 THR A O 1
ATOM 1439 N N . LEU A 1 196 ? 4.047 -8.508 -27.078 1 93.94 196 LEU A N 1
ATOM 1440 C CA . LEU A 1 196 ? 2.65 -8.328 -26.703 1 93.94 196 LEU A CA 1
ATOM 1441 C C . LEU A 1 196 ? 2.523 -7.41 -25.484 1 93.94 196 LEU A C 1
ATOM 1443 O O . LEU A 1 196 ? 1.689 -6.5 -25.484 1 93.94 196 LEU A O 1
ATOM 1447 N N . LEU A 1 197 ? 3.314 -7.637 -24.5 1 95.38 197 LEU A N 1
ATOM 1448 C CA . LEU A 1 197 ? 3.293 -6.828 -23.281 1 95.38 197 LEU A CA 1
ATOM 1449 C C . LEU A 1 197 ? 3.645 -5.375 -23.594 1 95.38 197 LEU A C 1
ATOM 1451 O O . LEU A 1 197 ? 3.057 -4.453 -23.016 1 95.38 197 LEU A O 1
ATOM 1455 N N . HIS A 1 198 ? 4.578 -5.227 -24.438 1 94.19 198 HIS A N 1
ATOM 1456 C CA . HIS A 1 198 ? 4.996 -3.885 -24.828 1 94.19 198 HIS A CA 1
ATOM 1457 C C . HIS A 1 198 ? 3.877 -3.146 -25.547 1 94.19 198 HIS A C 1
ATOM 1459 O O . HIS A 1 198 ? 3.621 -1.972 -25.281 1 94.19 198 HIS A O 1
ATOM 1465 N N . GLN A 1 199 ? 3.223 -3.828 -26.438 1 93.06 199 GLN A N 1
ATOM 1466 C CA . GLN A 1 199 ? 2.115 -3.252 -27.188 1 93.06 199 GLN A CA 1
ATOM 1467 C C . GLN A 1 199 ? 0.965 -2.859 -26.266 1 93.06 199 GLN A C 1
ATOM 1469 O O . GLN A 1 199 ? 0.285 -1.858 -26.5 1 93.06 199 GLN A O 1
ATOM 1474 N N . GLN A 1 200 ? 0.861 -3.66 -25.25 1 92.06 200 GLN A N 1
ATOM 1475 C CA . GLN A 1 200 ? -0.213 -3.418 -24.297 1 92.06 200 GLN A CA 1
ATOM 1476 C C . GLN A 1 200 ? 0.196 -2.373 -23.25 1 92.06 200 GLN A C 1
ATOM 1478 O O . GLN A 1 200 ? -0.564 -2.074 -22.328 1 92.06 200 GLN A O 1
ATOM 1483 N N . GLN A 1 201 ? 1.396 -1.882 -23.328 1 91.5 201 GLN A N 1
ATOM 1484 C CA . GLN A 1 201 ? 1.944 -0.881 -22.422 1 91.5 201 GLN A CA 1
ATOM 1485 C C . GLN A 1 201 ? 1.99 -1.405 -20.984 1 91.5 201 GLN A C 1
ATOM 1487 O O . GLN A 1 201 ? 1.716 -0.665 -20.031 1 91.5 201 GLN A O 1
ATOM 1492 N N . ARG A 1 202 ? 2.309 -2.658 -20.906 1 94.38 202 ARG A N 1
ATOM 1493 C CA . ARG A 1 202 ? 2.373 -3.297 -19.594 1 94.38 202 ARG A CA 1
ATOM 1494 C C . ARG A 1 202 ? 3.816 -3.59 -19.188 1 94.38 202 ARG A C 1
ATOM 1496 O O . ARG A 1 202 ? 4.109 -3.812 -18.016 1 94.38 202 ARG A O 1
ATOM 1503 N N . LEU A 1 203 ? 4.633 -3.553 -20.172 1 95.69 203 LEU A N 1
ATOM 1504 C CA . LEU A 1 203 ? 6.031 -3.91 -19.969 1 95.69 203 LEU A CA 1
ATOM 1505 C C . LEU A 1 203 ? 6.82 -2.73 -19.422 1 95.69 203 LEU A C 1
ATOM 1507 O O . LEU A 1 203 ? 6.723 -1.614 -19.938 1 95.69 203 LEU A O 1
ATOM 1511 N N . LYS A 1 204 ? 7.547 -3.008 -18.359 1 93.75 204 LYS A N 1
ATOM 1512 C CA . LYS A 1 204 ? 8.469 -1.996 -17.844 1 93.75 204 LYS A CA 1
ATOM 1513 C C . LYS A 1 204 ? 9.648 -1.803 -18.797 1 93.75 204 LYS A C 1
ATOM 1515 O O . LYS A 1 204 ? 10.281 -2.773 -19.219 1 93.75 204 LYS A O 1
ATOM 1520 N N . THR A 1 205 ? 9.898 -0.621 -19.172 1 91.75 205 THR A N 1
ATOM 1521 C CA . THR A 1 205 ? 11.008 -0.215 -20.031 1 91.75 205 THR A CA 1
ATOM 1522 C C . THR A 1 205 ? 11.664 1.059 -19.5 1 91.75 205 THR A C 1
ATOM 1524 O O . THR A 1 205 ? 11.125 1.713 -18.609 1 91.75 205 THR A O 1
ATOM 1527 N N . PRO A 1 206 ? 12.836 1.361 -19.938 1 83.69 206 PRO A N 1
ATOM 1528 C CA . PRO A 1 206 ? 13.438 2.631 -19.516 1 83.69 206 PRO A CA 1
ATOM 1529 C C . PRO A 1 206 ? 12.516 3.824 -19.75 1 83.69 206 PRO A C 1
ATOM 1531 O O . PRO A 1 206 ? 12.539 4.793 -18.984 1 83.69 206 PRO A O 1
ATOM 1534 N N . GLY A 1 207 ? 11.711 3.762 -20.719 1 82.62 207 GLY A N 1
ATOM 1535 C CA . GLY A 1 207 ? 10.781 4.836 -21.016 1 82.62 207 GLY A CA 1
ATOM 1536 C C . GLY A 1 207 ? 9.484 4.738 -20.25 1 82.62 207 GLY A C 1
ATOM 1537 O O . GLY A 1 207 ? 8.688 5.68 -20.234 1 82.62 207 GLY A O 1
ATOM 1538 N N . ARG A 1 208 ? 9.312 3.678 -19.625 1 86.56 208 ARG A N 1
ATOM 1539 C CA . ARG A 1 208 ? 8.117 3.414 -18.828 1 86.56 208 ARG A CA 1
ATOM 1540 C C . ARG A 1 208 ? 8.477 2.76 -17.5 1 86.56 208 ARG A C 1
ATOM 1542 O O . ARG A 1 208 ? 8.422 1.534 -17.375 1 86.56 208 ARG A O 1
ATOM 1549 N N . PRO A 1 209 ? 8.617 3.605 -16.484 1 83.44 209 PRO A N 1
ATOM 1550 C CA . PRO A 1 209 ? 9.117 3.053 -15.219 1 83.44 209 PRO A CA 1
ATOM 1551 C C . PRO A 1 209 ? 8.039 2.311 -14.43 1 83.44 209 PRO A C 1
ATOM 1553 O O . PRO A 1 209 ? 8.344 1.594 -13.477 1 83.44 209 PRO A O 1
ATOM 1556 N N . THR A 1 210 ? 6.824 2.525 -14.875 1 87.75 210 THR A N 1
ATOM 1557 C CA . THR A 1 210 ? 5.727 1.797 -14.25 1 87.75 210 THR A CA 1
ATOM 1558 C C . THR A 1 210 ? 5.25 0.662 -15.148 1 87.75 210 THR A C 1
ATOM 1560 O O . THR A 1 210 ? 4.766 0.902 -16.266 1 87.75 210 THR A O 1
ATOM 1563 N N . GLY A 1 211 ? 5.52 -0.535 -14.781 1 93.31 211 GLY A N 1
ATOM 1564 C CA . GLY A 1 211 ? 5.203 -1.748 -15.523 1 93.31 211 GLY A CA 1
ATOM 1565 C C . GLY A 1 211 ? 5.793 -2.998 -14.898 1 93.31 211 GLY A C 1
ATOM 1566 O O . GLY A 1 211 ? 6.551 -2.916 -13.93 1 93.31 211 GLY A O 1
ATOM 1567 N N . LEU A 1 212 ? 5.453 -4.094 -15.508 1 96.19 212 LEU A N 1
ATOM 1568 C CA . LEU A 1 212 ? 5.957 -5.355 -14.969 1 96.19 212 LEU A CA 1
ATOM 1569 C C . LEU A 1 212 ? 7.305 -5.707 -15.586 1 96.19 212 LEU A C 1
ATOM 1571 O O . LEU A 1 212 ? 7.582 -5.34 -16.734 1 96.19 212 LEU A O 1
ATOM 1575 N N . MET A 1 213 ? 8.141 -6.297 -14.828 1 96.81 213 MET A N 1
ATOM 1576 C CA . MET A 1 213 ? 9.297 -7.023 -15.352 1 96.81 213 MET A CA 1
ATOM 1577 C C . MET A 1 213 ? 8.953 -8.492 -15.586 1 96.81 213 MET A C 1
ATOM 1579 O O . MET A 1 213 ? 8.414 -9.156 -14.703 1 96.81 213 MET A O 1
ATOM 1583 N N . ALA A 1 214 ? 9.281 -8.93 -16.781 1 97.94 214 ALA A N 1
ATOM 1584 C CA . ALA A 1 214 ? 8.93 -10.289 -17.156 1 97.94 214 ALA A CA 1
ATOM 1585 C C . ALA A 1 214 ? 9.727 -11.312 -16.359 1 97.94 214 ALA A C 1
ATOM 1587 O O . ALA A 1 214 ? 10.922 -11.117 -16.109 1 97.94 214 ALA A O 1
ATOM 1588 N N . GLY A 1 215 ? 9.047 -12.336 -15.875 1 98.25 215 GLY A N 1
ATOM 1589 C CA . GLY A 1 215 ? 9.672 -13.453 -15.18 1 98.25 215 GLY A CA 1
ATOM 1590 C C . GLY A 1 215 ? 9.172 -14.805 -15.648 1 98.25 215 GLY A C 1
ATOM 1591 O O . GLY A 1 215 ? 8.391 -14.883 -16.594 1 98.25 215 GLY A O 1
ATOM 1592 N N . GLU A 1 216 ? 9.672 -15.859 -15.094 1 98.44 216 GLU A N 1
ATOM 1593 C CA . GLU A 1 216 ? 9.242 -17.234 -15.328 1 98.44 216 GLU A CA 1
ATOM 1594 C C . GLU A 1 216 ? 9.523 -18.109 -14.117 1 98.44 216 GLU A C 1
ATOM 1596 O O . GLU A 1 216 ? 10.477 -17.875 -13.375 1 98.44 216 GLU A O 1
ATOM 1601 N N . ALA A 1 217 ? 8.625 -19.031 -13.898 1 98.75 217 ALA A N 1
ATOM 1602 C CA . ALA A 1 217 ? 8.805 -19.938 -12.773 1 98.75 217 ALA A CA 1
ATOM 1603 C C . ALA A 1 217 ? 7.918 -21.172 -12.922 1 98.75 217 ALA A C 1
ATOM 1605 O O . ALA A 1 217 ? 6.93 -21.141 -13.664 1 98.75 217 ALA A O 1
ATOM 1606 N N . ALA A 1 218 ? 8.32 -22.219 -12.297 1 98.88 218 ALA A N 1
ATOM 1607 C CA . ALA A 1 218 ? 7.5 -23.406 -12.078 1 98.88 218 ALA A CA 1
ATOM 1608 C C . ALA A 1 218 ? 7.562 -23.844 -10.617 1 98.88 218 ALA A C 1
ATOM 1610 O O . ALA A 1 218 ? 8.609 -23.734 -9.977 1 98.88 218 ALA A O 1
ATOM 1611 N N . VAL A 1 219 ? 6.445 -24.266 -10.125 1 98.94 219 VAL A N 1
ATOM 1612 C CA . VAL A 1 219 ? 6.348 -24.781 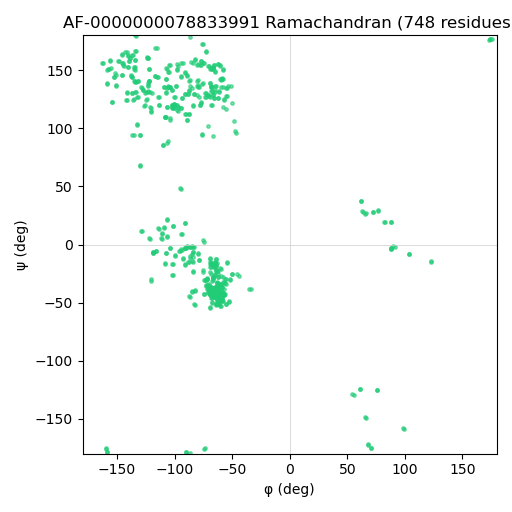-8.758 1 98.94 219 VAL A CA 1
ATOM 1613 C C . VAL A 1 219 ? 5.543 -26.078 -8.758 1 98.94 219 VAL A C 1
ATOM 1615 O O . VAL A 1 219 ? 4.566 -26.219 -9.5 1 98.94 219 VAL A O 1
ATOM 1618 N N . ALA A 1 220 ? 5.984 -27.031 -7.961 1 98.81 220 ALA A N 1
ATOM 1619 C CA . ALA A 1 220 ? 5.258 -28.281 -7.719 1 98.81 220 ALA A CA 1
ATOM 1620 C C . ALA A 1 220 ? 5.09 -28.531 -6.227 1 98.81 220 ALA A C 1
ATOM 1622 O O . ALA A 1 220 ? 6.027 -28.344 -5.445 1 98.81 220 ALA A O 1
ATOM 1623 N N . LEU A 1 221 ? 3.896 -28.875 -5.867 1 97.94 221 LEU A N 1
ATOM 1624 C CA . LEU A 1 221 ? 3.695 -29.219 -4.461 1 97.94 221 LEU A CA 1
ATOM 1625 C C . LEU A 1 221 ? 2.807 -30.438 -4.32 1 97.94 221 LEU A C 1
ATOM 1627 O O . LEU A 1 221 ? 1.929 -30.688 -5.152 1 97.94 221 LEU A O 1
ATOM 1631 N N . LEU A 1 222 ? 3.086 -31.25 -3.318 1 97.5 222 LEU A N 1
ATOM 1632 C CA . LEU A 1 222 ? 2.305 -32.438 -2.982 1 97.5 222 LEU A CA 1
ATOM 1633 C C . LEU A 1 222 ? 1.407 -32.156 -1.777 1 97.5 222 LEU A C 1
ATOM 1635 O O . LEU A 1 222 ? 1.892 -31.797 -0.706 1 97.5 222 LEU A O 1
ATOM 1639 N N . LEU A 1 223 ? 0.102 -32.312 -2.037 1 97.19 223 LEU A N 1
ATOM 1640 C CA . LEU A 1 223 ? -0.924 -32.031 -1.041 1 97.19 223 LEU A CA 1
ATOM 1641 C C . LEU A 1 223 ? -1.579 -33.312 -0.547 1 97.19 223 LEU A C 1
ATOM 1643 O O . LEU A 1 223 ? -1.879 -34.188 -1.342 1 97.19 223 LEU A O 1
ATOM 1647 N N . THR A 1 224 ? -1.747 -33.375 0.759 1 95.38 224 THR A N 1
ATOM 1648 C CA . THR A 1 224 ? -2.439 -34.5 1.374 1 95.38 224 THR A CA 1
ATOM 1649 C C . THR A 1 224 ? -3.627 -34.031 2.203 1 95.38 224 THR A C 1
ATOM 1651 O O . THR A 1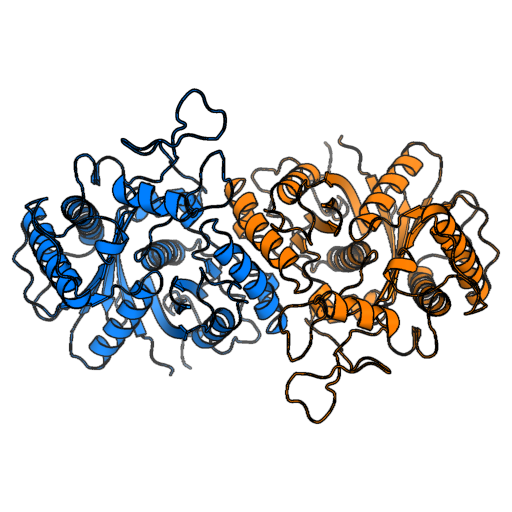 224 ? -3.699 -32.844 2.568 1 95.38 224 THR A O 1
ATOM 1654 N N . ARG A 1 225 ? -4.523 -34.906 2.469 1 93.31 225 ARG A N 1
ATOM 1655 C CA . ARG A 1 225 ? -5.703 -34.594 3.26 1 93.31 225 ARG A CA 1
ATOM 1656 C C . ARG A 1 225 ? -5.352 -34.469 4.738 1 93.31 225 ARG A C 1
ATOM 1658 O O . ARG A 1 225 ? -5.812 -33.531 5.414 1 93.31 225 ARG A O 1
ATOM 1665 N N . GLU A 1 226 ? -4.543 -35.375 5.188 1 90.56 226 GLU A N 1
ATOM 1666 C CA . GLU A 1 226 ? -4.203 -35.406 6.605 1 90.56 226 GLU A CA 1
ATOM 1667 C C . GLU A 1 226 ? -2.775 -34.938 6.848 1 90.56 226 GLU A C 1
ATOM 1669 O O . GLU A 1 226 ? -1.926 -35 5.957 1 90.56 226 GLU A O 1
ATOM 1674 N N . GLU A 1 227 ? -2.652 -34.406 8.031 1 88.94 227 GLU A N 1
ATOM 1675 C CA . GLU A 1 227 ? -1.312 -34 8.445 1 88.94 227 GLU A CA 1
ATOM 1676 C C . GLU A 1 227 ? -0.383 -35.219 8.57 1 88.94 227 GLU A C 1
ATOM 1678 O O . GLU A 1 227 ? -0.786 -36.25 9.07 1 88.94 227 GLU A O 1
ATOM 1683 N N . THR A 1 228 ? 0.733 -35.062 8.023 1 82.69 228 THR A N 1
ATOM 1684 C CA . THR A 1 228 ? 1.773 -36.094 8.188 1 82.69 228 THR A CA 1
ATOM 1685 C C . THR A 1 228 ? 2.975 -35.5 8.93 1 82.69 228 THR A C 1
ATOM 1687 O O . THR A 1 228 ? 3.031 -34.312 9.188 1 82.69 228 THR A O 1
ATOM 1690 N N . ALA A 1 229 ? 3.898 -36.344 9.359 1 78.25 229 ALA A N 1
ATOM 1691 C CA . ALA A 1 229 ? 5.109 -35.906 10.055 1 78.25 229 ALA A CA 1
ATOM 1692 C C . ALA A 1 229 ? 5.926 -34.969 9.18 1 78.25 229 ALA A C 1
ATOM 1694 O O . ALA A 1 229 ? 6.645 -34.125 9.688 1 78.25 229 ALA A O 1
ATOM 1695 N N . GLU A 1 230 ? 5.645 -35.094 7.895 1 79.56 230 GLU A N 1
ATOM 1696 C CA . GLU A 1 230 ? 6.414 -34.312 6.93 1 79.56 230 GLU A CA 1
ATOM 1697 C C . GLU A 1 230 ? 5.719 -33 6.605 1 79.56 230 GLU A C 1
ATOM 1699 O O . GLU A 1 230 ? 6.301 -32.125 5.957 1 79.56 230 GLU A O 1
ATOM 1704 N N . SER A 1 231 ? 4.516 -32.906 7.203 1 84 231 SER A N 1
ATOM 1705 C CA . SER A 1 231 ? 3.76 -31.703 6.863 1 84 231 SER A CA 1
ATOM 1706 C C . SER A 1 231 ? 4.348 -30.469 7.543 1 84 231 SER A C 1
ATOM 1708 O O . SER A 1 231 ? 4.582 -30.469 8.75 1 84 231 SER A O 1
ATOM 1710 N N . SER A 1 232 ? 4.559 -29.406 6.703 1 85.56 232 SER A N 1
ATOM 1711 C CA . SER A 1 232 ? 5.176 -28.203 7.258 1 85.56 232 SER A CA 1
ATOM 1712 C C . SER A 1 232 ? 4.25 -27 7.141 1 85.56 232 SER A C 1
ATOM 1714 O O . SER A 1 232 ? 4.523 -25.938 7.703 1 85.56 232 SER A O 1
ATOM 1716 N N . MET A 1 233 ? 3.127 -27.203 6.445 1 94.81 233 MET A N 1
ATOM 1717 C CA . MET A 1 233 ? 2.215 -26.078 6.219 1 94.81 233 MET A CA 1
ATOM 1718 C C . MET A 1 233 ? 0.812 -26.578 5.895 1 94.81 233 MET A C 1
ATOM 1720 O O . MET A 1 233 ? 0.651 -27.594 5.215 1 94.81 233 MET A O 1
ATOM 1724 N N . ALA A 1 234 ? -0.149 -25.938 6.438 1 95.56 234 ALA A N 1
ATOM 1725 C CA . ALA A 1 234 ? -1.543 -26.266 6.141 1 95.56 234 ALA A CA 1
ATOM 1726 C C . ALA A 1 234 ? -2.166 -25.203 5.23 1 95.56 234 ALA A C 1
ATOM 1728 O O . ALA A 1 234 ? -1.907 -24.016 5.387 1 95.56 234 ALA A O 1
ATOM 1729 N N . VAL A 1 235 ? -2.877 -25.703 4.27 1 97.19 235 VAL A N 1
ATOM 1730 C CA . VAL A 1 235 ? -3.807 -24.844 3.545 1 97.19 235 VAL A CA 1
ATOM 1731 C C . VAL A 1 235 ? -5.156 -24.828 4.254 1 97.19 235 VAL A C 1
ATOM 1733 O O . VAL A 1 235 ? -5.883 -25.828 4.242 1 97.19 235 VAL A O 1
ATOM 1736 N N . VAL A 1 236 ? -5.508 -23.672 4.805 1 95.12 236 VAL A N 1
ATOM 1737 C CA . VAL A 1 236 ? -6.703 -23.562 5.633 1 95.12 236 VAL A CA 1
ATOM 1738 C C . VAL A 1 236 ? -7.934 -23.391 4.75 1 95.12 236 VAL A C 1
ATOM 1740 O O . VAL A 1 236 ? -8.898 -24.141 4.859 1 95.12 236 VAL A O 1
ATOM 1743 N N . ARG A 1 237 ? -7.785 -22.406 3.875 1 95.38 237 ARG A N 1
ATOM 1744 C CA . ARG A 1 237 ? -8.938 -22 3.078 1 95.38 237 ARG A CA 1
ATOM 1745 C C . ARG A 1 237 ? -8.492 -21.281 1.813 1 95.38 237 ARG A C 1
ATOM 1747 O O . ARG A 1 237 ? -7.41 -20.688 1.773 1 95.38 237 ARG A O 1
ATOM 1754 N N . VAL A 1 238 ? -9.359 -21.438 0.837 1 98.25 238 VAL A N 1
ATOM 1755 C CA . VAL A 1 238 ? -9.258 -20.594 -0.348 1 98.25 238 VAL A CA 1
ATOM 1756 C C . VAL A 1 238 ? -10.555 -19.812 -0.527 1 98.25 238 VAL A C 1
ATOM 1758 O O . VAL A 1 238 ? -11.641 -20.391 -0.625 1 98.25 238 VAL A O 1
ATOM 1761 N N . ALA A 1 239 ? -10.438 -18.484 -0.463 1 98.5 239 ALA A N 1
ATOM 1762 C CA . ALA A 1 239 ? -11.562 -17.609 -0.781 1 98.5 239 ALA A CA 1
ATOM 1763 C C . ALA A 1 239 ? -11.453 -17.078 -2.207 1 98.5 239 ALA A C 1
ATOM 1765 O O . ALA A 1 239 ? -10.367 -16.734 -2.67 1 98.5 239 ALA A O 1
ATOM 1766 N N . GLN A 1 240 ? -12.656 -17.094 -2.92 1 98 240 GLN A N 1
ATOM 1767 C CA . GLN A 1 240 ? -12.664 -16.656 -4.312 1 98 240 GLN A CA 1
ATOM 1768 C C . GLN A 1 240 ? -13.875 -15.781 -4.605 1 98 240 GLN A C 1
ATOM 1770 O O . GLN A 1 240 ? -14.945 -15.984 -4.043 1 98 240 GLN A O 1
ATOM 1775 N N . GLY A 1 241 ? -13.633 -14.797 -5.453 1 97.56 241 GLY A N 1
ATOM 1776 C CA . GLY A 1 241 ? -14.688 -13.914 -5.938 1 97.56 241 GLY A CA 1
ATOM 1777 C C . GLY A 1 241 ? -14.32 -13.211 -7.234 1 97.56 241 GLY A C 1
ATOM 1778 O O . GLY A 1 241 ? -13.336 -13.57 -7.887 1 97.56 241 GLY A O 1
ATOM 1779 N N . ARG A 1 242 ? -15.227 -12.312 -7.66 1 96.56 242 ARG A N 1
ATOM 1780 C CA . ARG A 1 242 ? -15.008 -11.594 -8.906 1 96.56 242 ARG A CA 1
ATOM 1781 C C . ARG A 1 242 ? -15.336 -10.117 -8.75 1 96.56 242 ARG A C 1
ATOM 1783 O O . ARG A 1 242 ? -16.406 -9.766 -8.242 1 96.56 242 ARG A O 1
ATOM 1790 N N . ASP A 1 243 ? -14.344 -9.344 -9.086 1 93.44 243 ASP A N 1
ATOM 1791 C CA . ASP A 1 243 ? -14.57 -7.906 -9.172 1 93.44 243 ASP A CA 1
ATOM 1792 C C . ASP A 1 243 ? -15.242 -7.523 -10.484 1 93.44 243 ASP A C 1
ATOM 1794 O O . ASP A 1 243 ? -14.93 -8.094 -11.531 1 93.44 243 ASP A O 1
ATOM 1798 N N . ALA A 1 244 ? -16.156 -6.578 -10.43 1 88.88 244 ALA A N 1
ATOM 1799 C CA . ALA A 1 244 ? -16.812 -6.109 -11.641 1 88.88 244 ALA A CA 1
ATOM 1800 C C . ALA A 1 244 ? -15.836 -5.383 -12.555 1 88.88 244 ALA A C 1
ATOM 1802 O O . ALA A 1 244 ? -15.969 -5.422 -13.781 1 88.88 244 ALA A O 1
ATOM 1803 N N . ALA A 1 245 ? -14.82 -4.773 -11.992 1 87.31 245 ALA A N 1
ATOM 1804 C CA . ALA A 1 245 ? -13.82 -4.039 -12.766 1 87.31 245 ALA A CA 1
ATOM 1805 C C . ALA A 1 245 ? -12.594 -4.898 -13.023 1 87.31 245 ALA A C 1
ATOM 1807 O O . ALA A 1 245 ? -11.883 -5.281 -12.094 1 87.31 245 ALA A O 1
ATOM 1808 N N . PRO A 1 246 ? -12.32 -5.141 -14.312 1 87.81 246 PRO A N 1
ATOM 1809 C CA . PRO A 1 246 ? -11.062 -5.824 -14.617 1 87.81 246 PRO A CA 1
ATOM 1810 C C . PRO A 1 246 ? -9.844 -4.926 -14.43 1 87.81 246 PRO A C 1
ATOM 1812 O O . PRO A 1 246 ? -9.984 -3.715 -14.25 1 87.81 246 PRO A O 1
ATOM 1815 N N . LEU A 1 247 ? -8.625 -5.539 -14.414 1 88.19 247 LEU A N 1
ATOM 1816 C CA . LEU A 1 247 ? -7.402 -4.777 -14.188 1 88.19 247 LEU A CA 1
ATOM 1817 C C . LEU A 1 247 ? -7.133 -3.828 -15.352 1 88.19 247 LEU A C 1
ATOM 1819 O O . LEU A 1 247 ? -6.516 -2.775 -15.164 1 88.19 247 LEU A O 1
ATOM 1823 N N . ASP A 1 248 ? -7.578 -4.156 -16.5 1 81.19 248 ASP A N 1
ATOM 1824 C CA . ASP A 1 248 ? -7.316 -3.326 -17.672 1 81.19 248 ASP A CA 1
ATOM 1825 C C . ASP A 1 248 ? -8.523 -2.465 -18.031 1 81.19 248 ASP A C 1
ATOM 1827 O O . ASP A 1 248 ? -8.617 -1.934 -19.141 1 81.19 248 ASP A O 1
ATOM 1831 N N . GLY A 1 249 ? -9.398 -2.363 -17.109 1 80.81 249 GLY A N 1
ATOM 1832 C CA . GLY A 1 249 ? -10.586 -1.556 -17.344 1 80.81 249 GLY A CA 1
ATOM 1833 C C . GLY A 1 249 ? -10.312 -0.065 -17.266 1 80.81 249 GLY A C 1
ATOM 1834 O O . GLY A 1 249 ? -9.203 0.354 -16.938 1 80.81 249 GLY A O 1
ATOM 1835 N N . GLU A 1 250 ? -11.336 0.708 -17.625 1 78.56 250 GLU A N 1
ATOM 1836 C CA . GLU A 1 250 ? -11.258 2.166 -17.578 1 78.56 250 GLU A CA 1
ATOM 1837 C C . GLU A 1 250 ? -10.953 2.66 -16.172 1 78.56 250 GLU A C 1
ATOM 1839 O O . GLU A 1 250 ? -10.141 3.566 -15.977 1 78.56 250 GLU A O 1
ATOM 1844 N N . GLN A 1 251 ? -11.617 2.023 -15.266 1 79.69 251 GLN A N 1
ATOM 1845 C CA . GLN A 1 251 ? -11.32 2.287 -13.867 1 79.69 251 GLN A CA 1
ATOM 1846 C C . GLN A 1 251 ? -10.719 1.059 -13.188 1 79.69 251 GLN A C 1
ATOM 1848 O O . GLN A 1 251 ? -11.25 -0.046 -13.305 1 79.69 251 GLN A O 1
ATOM 1853 N N . PRO A 1 252 ? -9.609 1.325 -12.602 1 83.5 252 PRO A N 1
ATOM 1854 C CA . PRO A 1 252 ? -9.031 0.172 -11.906 1 83.5 252 PRO A CA 1
ATOM 1855 C C . PRO A 1 252 ? -9.883 -0.303 -10.734 1 83.5 252 PRO A C 1
ATOM 1857 O O . PRO A 1 252 ? -10.68 0.468 -10.195 1 83.5 252 PRO A O 1
ATOM 1860 N N . PRO A 1 253 ? -9.727 -1.601 -10.406 1 90 253 PRO A N 1
ATOM 1861 C CA . PRO A 1 253 ? -10.477 -2.094 -9.242 1 90 253 PRO A CA 1
ATOM 1862 C C . PRO A 1 253 ? -10.125 -1.347 -7.957 1 90 253 PRO A C 1
ATOM 1864 O O . PRO A 1 253 ? -8.969 -1 -7.734 1 90 253 PRO A O 1
ATOM 1867 N N . ASP A 1 254 ? -11.156 -1.121 -7.137 1 89.56 254 ASP A N 1
ATOM 1868 C CA . ASP A 1 254 ? -10.984 -0.254 -5.977 1 89.56 254 ASP A CA 1
ATOM 1869 C C . ASP A 1 254 ? -10.633 -1.064 -4.73 1 89.56 254 ASP A C 1
ATOM 1871 O O . ASP A 1 254 ? -10.734 -0.567 -3.607 1 89.56 254 ASP A O 1
ATOM 1875 N N . GLY A 1 255 ? -10.359 -2.336 -4.871 1 93.88 255 GLY A N 1
ATOM 1876 C CA . GLY A 1 255 ? -9.852 -3.148 -3.779 1 93.88 255 GLY A CA 1
ATOM 1877 C C . GLY A 1 255 ? -10.945 -3.77 -2.934 1 93.88 255 GLY A C 1
ATOM 1878 O O . GLY A 1 255 ? -10.672 -4.562 -2.033 1 93.88 255 GLY A O 1
ATOM 1879 N N . GLN A 1 256 ? -12.242 -3.469 -3.195 1 93.75 256 GLN A N 1
ATOM 1880 C CA . GLN A 1 256 ? -13.352 -3.959 -2.377 1 93.75 256 GLN A CA 1
ATOM 1881 C C . GLN A 1 256 ? -13.453 -5.48 -2.443 1 93.75 256 GLN A C 1
ATOM 1883 O O . GLN A 1 256 ? -13.562 -6.148 -1.413 1 93.75 256 GLN A O 1
ATOM 1888 N N . GLU A 1 257 ? -13.477 -5.996 -3.67 1 96.75 257 GLU A N 1
ATOM 1889 C CA . GLU A 1 257 ? -13.617 -7.441 -3.832 1 96.75 257 GLU A CA 1
ATOM 1890 C C . GLU A 1 257 ? -12.43 -8.188 -3.227 1 96.75 257 GLU A C 1
ATOM 1892 O O . GLU A 1 257 ? -12.609 -9.203 -2.555 1 96.75 257 GLU A O 1
ATOM 1897 N N . LEU A 1 258 ? -11.227 -7.676 -3.475 1 97.69 258 LEU A N 1
ATOM 1898 C CA . LEU A 1 258 ? -10.047 -8.312 -2.893 1 97.69 258 LEU A CA 1
ATOM 1899 C C . LEU A 1 258 ? -10.102 -8.266 -1.37 1 97.69 258 LEU A C 1
ATOM 1901 O O . LEU A 1 258 ? -9.773 -9.242 -0.7 1 97.69 258 LEU A O 1
ATOM 1905 N N . ALA A 1 259 ? -10.539 -7.129 -0.771 1 96.62 259 ALA A N 1
ATOM 1906 C CA . ALA A 1 259 ? -10.688 -7.008 0.678 1 96.62 259 ALA A CA 1
ATOM 1907 C C . ALA A 1 259 ? -11.688 -8.023 1.218 1 96.62 259 ALA A C 1
ATOM 1909 O O . ALA A 1 259 ? -11.445 -8.656 2.25 1 96.62 259 ALA A O 1
ATOM 1910 N N . ARG A 1 260 ? -12.781 -8.156 0.514 1 97.06 260 ARG A N 1
ATOM 1911 C CA . ARG A 1 260 ? -13.789 -9.133 0.906 1 97.06 260 ARG A CA 1
ATOM 1912 C C . ARG A 1 260 ? -13.203 -10.539 0.969 1 97.06 260 ARG A C 1
ATOM 1914 O O . ARG A 1 260 ? -13.461 -11.281 1.918 1 97.06 260 ARG A O 1
ATOM 1921 N N . GLN A 1 261 ? -12.383 -10.867 -0.005 1 98.19 261 GLN A N 1
ATOM 1922 C CA . GLN A 1 261 ? -11.805 -12.203 -0.045 1 98.19 261 GLN A CA 1
ATOM 1923 C C . GLN A 1 261 ? -10.742 -12.383 1.032 1 98.19 261 GLN A C 1
ATOM 1925 O O . GLN A 1 261 ? -10.578 -13.469 1.585 1 98.19 261 GLN A O 1
ATOM 1930 N N . VAL A 1 262 ? -9.969 -11.328 1.328 1 97.81 262 VAL A N 1
ATOM 1931 C CA . VAL A 1 262 ? -8.992 -11.367 2.412 1 97.81 262 VAL A CA 1
ATOM 1932 C C . VAL A 1 262 ? -9.695 -11.688 3.729 1 97.81 262 VAL A C 1
ATOM 1934 O O . VAL A 1 262 ? -9.281 -12.586 4.457 1 97.81 262 VAL A O 1
ATOM 1937 N N . LEU A 1 263 ? -10.781 -10.984 4.016 1 96.56 263 LEU A N 1
ATOM 1938 C CA . LEU A 1 263 ? -11.508 -11.172 5.266 1 96.56 263 LEU A CA 1
ATOM 1939 C C . LEU A 1 263 ? -12.188 -12.539 5.309 1 96.56 263 LEU A C 1
ATOM 1941 O O . LEU A 1 263 ? -12.203 -13.195 6.352 1 96.56 263 LEU A O 1
ATOM 1945 N N . ALA A 1 264 ? -12.695 -13 4.164 1 97 264 ALA A N 1
ATOM 1946 C CA . ALA A 1 264 ? -13.328 -14.312 4.078 1 97 264 ALA A CA 1
ATOM 1947 C C . ALA A 1 264 ? -12.32 -15.422 4.348 1 97 264 ALA A C 1
ATOM 1949 O O . ALA A 1 264 ? -12.617 -16.391 5.062 1 97 264 ALA A O 1
ATOM 1950 N N . ALA A 1 265 ? -11.141 -15.32 3.775 1 96.88 265 ALA A N 1
ATOM 1951 C CA . ALA A 1 265 ? -10.109 -16.344 3.957 1 96.88 265 ALA A CA 1
ATOM 1952 C C . ALA A 1 265 ? -9.586 -16.344 5.391 1 96.88 265 ALA A C 1
ATOM 1954 O O . ALA A 1 265 ? -9.375 -17.406 5.98 1 96.88 265 ALA A O 1
ATOM 1955 N N . LEU A 1 266 ? -9.359 -15.195 5.906 1 94 266 LEU A N 1
ATOM 1956 C CA . LEU A 1 266 ? -8.797 -15.047 7.242 1 94 266 LEU A CA 1
ATOM 1957 C C . LEU A 1 266 ? -9.789 -15.523 8.305 1 94 266 LEU A C 1
ATOM 1959 O O . LEU A 1 266 ? -9.398 -16.188 9.273 1 94 266 LEU A O 1
ATOM 1963 N N . GLY A 1 267 ? -11.055 -15.281 8.125 1 90.81 267 GLY A N 1
ATOM 1964 C CA . GLY A 1 267 ? -12.039 -15.539 9.164 1 90.81 267 GLY A CA 1
ATOM 1965 C C . GLY A 1 267 ? -11.898 -14.617 10.359 1 90.81 267 GLY A C 1
ATOM 1966 O O . GLY A 1 267 ? -11.133 -13.656 10.328 1 90.81 267 GLY A O 1
ATOM 1967 N N . PRO A 1 268 ? -12.586 -14.859 11.352 1 85.19 268 PRO A N 1
ATOM 1968 C CA . PRO A 1 268 ? -12.531 -14.008 12.539 1 85.19 268 PRO A CA 1
ATOM 1969 C C . PRO A 1 268 ? -11.18 -14.07 13.25 1 85.19 268 PRO A C 1
ATOM 1971 O O . PRO A 1 268 ? -10.609 -15.156 13.406 1 85.19 268 PRO A O 1
ATOM 1974 N N . LEU A 1 269 ? -10.68 -12.953 13.477 1 80.06 269 LEU A N 1
ATOM 1975 C CA . LEU A 1 269 ? -9.422 -12.859 14.203 1 80.06 269 LEU A CA 1
ATOM 1976 C C . LEU A 1 269 ? -9.672 -12.789 15.711 1 80.06 269 LEU A C 1
ATOM 1978 O O . LEU A 1 269 ? -10.516 -12.023 16.172 1 80.06 269 LEU A O 1
ATOM 1982 N N . GLY A 1 270 ? -8.969 -13.648 16.375 1 80.06 270 GLY A N 1
ATOM 1983 C CA . GLY A 1 270 ? -9.008 -13.539 17.828 1 80.06 270 GLY A CA 1
ATOM 1984 C C . GLY A 1 270 ? -8.461 -12.219 18.344 1 80.06 270 GLY A C 1
ATOM 1985 O O . GLY A 1 270 ? -7.699 -11.547 17.656 1 80.06 270 GLY A O 1
ATOM 1986 N N . GLN A 1 271 ? -8.859 -11.789 19.516 1 75.56 271 GLN A N 1
ATOM 1987 C CA . GLN A 1 271 ? -8.508 -10.5 20.094 1 75.56 271 GLN A CA 1
ATOM 1988 C C . GLN A 1 271 ? -6.992 -10.32 20.172 1 75.56 271 GLN A C 1
ATOM 1990 O O . GLN A 1 271 ? -6.477 -9.227 19.938 1 75.56 271 GLN A O 1
ATOM 1995 N N . ASP A 1 272 ? -6.25 -11.477 20.328 1 80.06 272 ASP A N 1
ATOM 1996 C CA . ASP A 1 272 ? -4.812 -11.375 20.547 1 80.06 272 ASP A CA 1
ATOM 1997 C C . ASP A 1 272 ? -4.031 -11.781 19.297 1 80.06 272 ASP A C 1
ATOM 1999 O O . ASP A 1 272 ? -2.803 -11.867 19.328 1 80.06 272 ASP A O 1
ATOM 2003 N N . ALA A 1 273 ? -4.762 -11.977 18.297 1 84.5 273 ALA A N 1
ATOM 2004 C CA . ALA A 1 273 ? -4.09 -12.438 17.078 1 84.5 273 ALA A CA 1
ATOM 2005 C C . ALA A 1 273 ? -3.346 -11.297 16.391 1 84.5 273 ALA A C 1
ATOM 2007 O O . ALA A 1 273 ? -3.836 -10.164 16.359 1 84.5 273 ALA A O 1
ATOM 2008 N N . SER A 1 274 ? -2.207 -11.586 15.938 1 85.38 274 SER A N 1
ATOM 2009 C CA . SER A 1 274 ? -1.453 -10.617 15.148 1 85.38 274 SER A CA 1
ATOM 2010 C C . SER A 1 274 ? -1.988 -10.523 13.727 1 85.38 274 SER A C 1
ATOM 2012 O O . SER A 1 274 ? -2.637 -11.453 13.242 1 85.38 274 SER A O 1
ATOM 2014 N N . ALA A 1 275 ? -1.712 -9.43 13.094 1 88.38 275 ALA A N 1
ATOM 2015 C CA . ALA A 1 275 ? -2.045 -9.289 11.68 1 88.38 275 ALA A CA 1
ATOM 2016 C C . ALA A 1 275 ? -1.328 -10.352 10.844 1 88.38 275 ALA A C 1
ATOM 2018 O O . ALA A 1 275 ? -0.172 -10.68 11.117 1 88.38 275 ALA A O 1
ATOM 2019 N N . PRO A 1 276 ? -2.021 -10.859 9.844 1 93.62 276 PRO A N 1
ATOM 2020 C CA . PRO A 1 276 ? -1.371 -11.844 8.977 1 93.62 276 PRO A CA 1
ATOM 2021 C C . PRO A 1 276 ? -0.3 -11.227 8.086 1 93.62 276 PRO A C 1
ATOM 2023 O O . PRO A 1 276 ? -0.316 -10.016 7.844 1 93.62 276 PRO A O 1
ATOM 2026 N N . LEU A 1 277 ? 0.64 -12.062 7.719 1 95.75 277 LEU A N 1
ATOM 2027 C CA . LEU A 1 277 ? 1.497 -11.703 6.594 1 95.75 277 LEU A CA 1
ATOM 2028 C C . LEU A 1 277 ? 0.724 -11.766 5.281 1 95.75 277 LEU A C 1
ATOM 2030 O O . LEU A 1 277 ? 0.022 -12.75 5.016 1 95.75 277 LEU A O 1
ATOM 2034 N N . MET A 1 278 ? 0.803 -10.719 4.543 1 96.75 278 MET A N 1
ATOM 2035 C CA . MET A 1 278 ? 0.177 -10.734 3.225 1 96.75 278 MET A CA 1
ATOM 2036 C C . MET A 1 278 ? 1.229 -10.812 2.125 1 96.75 278 MET A C 1
ATOM 2038 O O . MET A 1 278 ? 2.223 -10.086 2.154 1 96.75 278 MET A O 1
ATOM 2042 N N . VAL A 1 279 ? 1.054 -11.711 1.204 1 98.12 279 VAL A N 1
ATOM 2043 C CA . VAL A 1 279 ? 1.905 -11.82 0.024 1 98.12 279 VAL A CA 1
ATOM 2044 C C . VAL A 1 279 ? 1.139 -11.352 -1.21 1 98.12 279 VAL A C 1
ATOM 2046 O O . VAL A 1 279 ? 0.192 -12.008 -1.648 1 98.12 279 VAL A O 1
ATOM 2049 N N . SER A 1 280 ? 1.569 -10.203 -1.707 1 96.81 280 SER A N 1
ATOM 2050 C CA . SER A 1 280 ? 0.862 -9.547 -2.805 1 96.81 280 SER A CA 1
ATOM 2051 C C . SER A 1 280 ? 1.472 -9.922 -4.152 1 96.81 280 SER A C 1
ATOM 2053 O O . SER A 1 280 ? 2.691 -10.062 -4.27 1 96.81 280 SER A O 1
ATOM 2055 N N . ASP A 1 281 ? 0.598 -10.039 -5.164 1 96.94 281 ASP A N 1
ATOM 2056 C CA . ASP A 1 281 ? 1.119 -10.266 -6.508 1 96.94 281 ASP A CA 1
ATOM 2057 C C . ASP A 1 281 ? 1.341 -8.945 -7.238 1 96.94 281 ASP A C 1
ATOM 2059 O O . ASP A 1 281 ? 1.357 -8.906 -8.469 1 96.94 281 ASP A O 1
ATOM 2063 N N . HIS A 1 282 ? 1.415 -7.867 -6.465 1 94.94 282 HIS A N 1
ATOM 2064 C CA . HIS A 1 282 ? 1.806 -6.578 -7.027 1 94.94 282 HIS A CA 1
ATOM 2065 C C . HIS A 1 282 ? 3.143 -6.68 -7.758 1 94.94 282 HIS A C 1
ATOM 2067 O O . HIS A 1 282 ? 4.121 -7.184 -7.199 1 94.94 282 HIS A O 1
ATOM 2073 N N . ASP A 1 283 ? 3.129 -6.211 -9.016 1 94.56 283 ASP A N 1
ATOM 2074 C CA . ASP A 1 283 ? 4.293 -6.465 -9.859 1 94.56 283 ASP A CA 1
ATOM 2075 C C . ASP A 1 283 ? 4.797 -5.176 -10.5 1 94.56 283 ASP A C 1
ATOM 2077 O O . ASP A 1 283 ? 5.52 -5.215 -11.5 1 94.56 283 ASP A O 1
ATOM 2081 N N . GLY A 1 284 ? 4.305 -4.059 -10.031 1 92.31 284 GLY A N 1
ATOM 2082 C CA . GLY A 1 284 ? 4.789 -2.783 -10.539 1 92.31 284 GLY A CA 1
ATOM 2083 C C . GLY A 1 284 ? 3.83 -2.125 -11.508 1 92.31 284 GLY A C 1
ATOM 2084 O O . GLY A 1 284 ? 4.035 -0.977 -11.906 1 92.31 284 GLY A O 1
ATOM 2085 N N . GLN A 1 285 ? 2.773 -2.816 -11.906 1 92.75 285 GLN A N 1
ATOM 2086 C CA . GLN A 1 285 ? 1.805 -2.254 -12.844 1 92.75 285 GLN A CA 1
ATOM 2087 C C . GLN A 1 285 ? 0.828 -1.323 -12.125 1 92.75 285 GLN A C 1
ATOM 2089 O O . GLN A 1 285 ? 0.52 -1.523 -10.945 1 92.75 285 GLN A O 1
ATOM 2094 N N . TYR A 1 286 ? 0.275 -0.387 -12.898 1 87.62 286 TYR A N 1
ATOM 2095 C CA . TYR A 1 286 ? -0.563 0.687 -12.383 1 87.62 286 TYR A CA 1
ATOM 2096 C C . TYR A 1 286 ? -1.789 0.125 -11.672 1 87.62 286 TYR A C 1
ATOM 2098 O O . TYR A 1 286 ? -2.035 0.44 -10.5 1 87.62 286 TYR A O 1
ATOM 2106 N N . ALA A 1 287 ? -2.498 -0.708 -12.344 1 90.88 287 ALA A N 1
ATOM 2107 C CA . ALA A 1 287 ? -3.766 -1.193 -11.797 1 90.88 287 ALA A CA 1
ATOM 2108 C C . ALA A 1 287 ? -3.545 -1.972 -10.508 1 90.88 287 ALA A C 1
ATOM 2110 O O . ALA A 1 287 ? -4.348 -1.878 -9.57 1 90.88 287 ALA A O 1
ATOM 2111 N N . ARG A 1 288 ? -2.467 -2.723 -10.414 1 94.06 288 ARG A N 1
ATOM 2112 C CA . ARG A 1 288 ? -2.16 -3.5 -9.219 1 94.06 288 ARG A CA 1
ATOM 2113 C C . ARG A 1 288 ? -1.738 -2.592 -8.062 1 94.06 288 ARG A C 1
ATOM 2115 O O . ARG A 1 288 ? -2.076 -2.85 -6.906 1 94.06 288 ARG A O 1
ATOM 2122 N N . ALA A 1 289 ? -0.996 -1.567 -8.422 1 92.12 289 ALA A N 1
ATOM 2123 C CA . ALA A 1 289 ? -0.608 -0.584 -7.418 1 92.12 289 ALA A CA 1
ATOM 2124 C C . ALA A 1 289 ? -1.834 0.095 -6.812 1 92.12 289 ALA A C 1
ATOM 2126 O O . ALA A 1 289 ? -1.917 0.272 -5.594 1 92.12 289 ALA A O 1
ATOM 2127 N N . PHE A 1 290 ? -2.703 0.451 -7.691 1 91.81 290 PHE A N 1
ATOM 2128 C CA . PHE A 1 290 ? -3.936 1.098 -7.254 1 91.81 290 PHE A CA 1
ATOM 2129 C C . PHE A 1 290 ? -4.738 0.172 -6.348 1 91.81 290 PHE A C 1
ATOM 2131 O O . PHE A 1 290 ? -5.148 0.567 -5.254 1 91.81 290 PHE A O 1
ATOM 2138 N N . GLU A 1 291 ? -4.961 -1.002 -6.77 1 94.94 291 GLU A N 1
ATOM 2139 C CA . GLU A 1 291 ?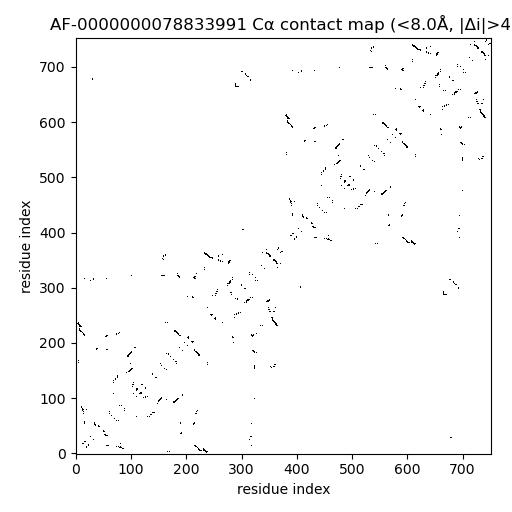 -5.742 -1.96 -5.992 1 94.94 291 GLU A CA 1
ATOM 2140 C C . GLU A 1 291 ? -5.09 -2.236 -4.641 1 94.94 291 GLU A C 1
ATOM 2142 O O . GLU A 1 291 ? -5.773 -2.305 -3.615 1 94.94 291 GLU A O 1
ATOM 2147 N N . TRP A 1 292 ? -3.789 -2.361 -4.664 1 94.81 292 TRP A N 1
ATOM 2148 C CA . TRP A 1 292 ? -3.045 -2.602 -3.43 1 94.81 292 TRP A CA 1
ATOM 2149 C C . TRP A 1 292 ? -3.199 -1.431 -2.465 1 94.81 292 TRP A C 1
ATOM 2151 O O . TRP A 1 292 ? -3.434 -1.629 -1.271 1 94.81 292 TRP A O 1
ATOM 2161 N N . GLY A 1 293 ? -3.018 -0.229 -2.969 1 93.06 293 GLY A N 1
ATOM 2162 C CA . GLY A 1 293 ? -3.197 0.953 -2.141 1 93.06 293 GLY A CA 1
ATOM 2163 C C . GLY A 1 293 ? -4.578 1.041 -1.519 1 93.06 293 GLY A C 1
ATOM 2164 O O . GLY A 1 293 ? -4.707 1.325 -0.326 1 93.06 293 GLY A O 1
ATOM 2165 N N . MET A 1 294 ? -5.594 0.762 -2.275 1 93.56 294 MET A N 1
ATOM 2166 C CA . MET A 1 294 ? -6.973 0.815 -1.797 1 93.56 294 MET A CA 1
ATOM 2167 C C . MET A 1 294 ? -7.246 -0.305 -0.799 1 93.56 294 MET A C 1
ATOM 2169 O O . MET A 1 294 ? -7.953 -0.102 0.19 1 93.56 294 MET A O 1
ATOM 2173 N N . LEU A 1 295 ? -6.672 -1.461 -1.082 1 95.19 295 LEU A N 1
ATOM 2174 C CA . LEU A 1 295 ? -6.836 -2.596 -0.18 1 95.19 295 LEU A CA 1
ATOM 2175 C C . LEU A 1 295 ? -6.367 -2.244 1.228 1 95.19 295 LEU A C 1
ATOM 2177 O O . LEU A 1 295 ? -7.039 -2.564 2.209 1 95.19 295 LEU A O 1
ATOM 2181 N N . GLN A 1 296 ? -5.316 -1.611 1.323 1 91 296 GLN A N 1
ATOM 2182 C CA . GLN A 1 296 ? -4.723 -1.292 2.617 1 91 296 GLN A CA 1
ATOM 2183 C C . GLN A 1 296 ? -5.621 -0.354 3.42 1 91 296 GLN A C 1
ATOM 2185 O O . GLN A 1 296 ? -5.801 -0.54 4.625 1 91 296 GLN A O 1
ATOM 2190 N N . VAL A 1 297 ? -6.203 0.597 2.76 1 87.94 297 VAL A N 1
ATOM 2191 C CA . VAL A 1 297 ? -7.098 1.525 3.439 1 87.94 297 VAL A CA 1
ATOM 2192 C C . VAL A 1 297 ? -8.336 0.783 3.93 1 87.94 297 VAL A C 1
ATOM 2194 O O . VAL A 1 297 ? -8.75 0.942 5.082 1 87.94 297 VAL A O 1
ATOM 2197 N N . ARG A 1 298 ? -8.828 -0.046 3.123 1 90.5 298 ARG A N 1
ATOM 2198 C CA . ARG A 1 298 ? -10.062 -0.751 3.438 1 90.5 298 ARG A CA 1
ATOM 2199 C C . ARG A 1 298 ? -9.859 -1.727 4.594 1 90.5 298 ARG A C 1
ATOM 2201 O O . ARG A 1 298 ? -10.703 -1.821 5.488 1 90.5 298 ARG A O 1
ATOM 2208 N N . LEU A 1 299 ? -8.797 -2.441 4.547 1 92 299 LEU A N 1
ATOM 2209 C CA . LEU A 1 299 ? -8.531 -3.402 5.613 1 92 299 LEU A CA 1
ATOM 2210 C C . LEU A 1 299 ? -8.32 -2.691 6.949 1 92 299 LEU A C 1
ATOM 2212 O O . LEU A 1 299 ? -8.797 -3.16 7.984 1 92 299 LEU A O 1
ATOM 2216 N N . ARG A 1 300 ? -7.695 -1.581 6.91 1 85.88 300 ARG A N 1
ATOM 2217 C CA . ARG A 1 300 ? -7.41 -0.832 8.125 1 85.88 300 ARG A CA 1
ATOM 2218 C C . ARG A 1 300 ? -8.68 -0.201 8.688 1 85.88 300 ARG A C 1
ATOM 2220 O O . ARG A 1 300 ? -8.805 -0.025 9.906 1 85.88 300 ARG A O 1
ATOM 2227 N N . GLU A 1 301 ? -9.578 0.095 7.812 1 83.81 301 GLU A N 1
ATOM 2228 C CA . GLU A 1 301 ? -10.883 0.576 8.25 1 83.81 301 GLU A CA 1
ATOM 2229 C C . GLU A 1 301 ? -11.656 -0.517 8.984 1 83.81 301 GLU A C 1
ATOM 2231 O O . GLU A 1 301 ? -12.461 -0.227 9.875 1 83.81 301 GLU A O 1
ATOM 2236 N N . THR A 1 302 ? -11.391 -1.773 8.578 1 85.38 302 THR A N 1
ATOM 2237 C CA . THR A 1 302 ? -12.102 -2.898 9.164 1 85.38 302 THR A CA 1
ATOM 2238 C C . THR A 1 302 ? -11.469 -3.307 10.492 1 85.38 302 THR A C 1
ATOM 2240 O O . THR A 1 302 ? -12.172 -3.656 11.445 1 85.38 302 THR A O 1
ATOM 2243 N N . ASP A 1 303 ? -10.164 -3.279 10.531 1 87.31 303 ASP A N 1
ATOM 2244 C CA . ASP A 1 303 ? -9.406 -3.695 11.711 1 87.31 303 ASP A CA 1
ATOM 2245 C C . ASP A 1 303 ? -8.047 -3.002 11.758 1 87.31 303 ASP A C 1
ATOM 2247 O O . ASP A 1 303 ? -7.223 -3.168 10.859 1 87.31 303 ASP A O 1
ATOM 2251 N N . ALA A 1 304 ? -7.77 -2.258 12.891 1 83.31 304 ALA A N 1
ATOM 2252 C CA . ALA A 1 304 ? -6.57 -1.44 13.039 1 83.31 304 ALA A CA 1
ATOM 2253 C C . ALA A 1 304 ? -5.312 -2.309 13.07 1 83.31 304 ALA A C 1
ATOM 2255 O O . ALA A 1 304 ? -4.211 -1.827 12.812 1 83.31 304 ALA A O 1
ATOM 2256 N N . ARG A 1 305 ? -5.434 -3.623 13.367 1 86.19 305 ARG A N 1
ATOM 2257 C CA . ARG A 1 305 ? -4.293 -4.527 13.445 1 86.19 305 ARG A CA 1
ATOM 2258 C C . ARG A 1 305 ? -3.604 -4.66 12.086 1 86.19 305 ARG A C 1
ATOM 2260 O O . ARG A 1 305 ? -2.412 -4.973 12.023 1 86.19 305 ARG A O 1
ATOM 2267 N N . PHE A 1 306 ? -4.305 -4.359 10.977 1 88 306 PHE A N 1
ATOM 2268 C CA . PHE A 1 306 ? -3.736 -4.457 9.633 1 88 306 PHE A CA 1
ATOM 2269 C C . PHE A 1 306 ? -2.678 -3.383 9.414 1 88 306 PHE A C 1
ATOM 2271 O O . PHE A 1 306 ? -1.913 -3.443 8.453 1 88 306 PHE A O 1
ATOM 2278 N N . GLU A 1 307 ? -2.557 -2.408 10.273 1 82.31 307 GLU A N 1
ATOM 2279 C CA . GLU A 1 307 ? -1.532 -1.37 10.195 1 82.31 307 GLU A CA 1
ATOM 2280 C C . GLU A 1 307 ? -0.146 -1.94 10.477 1 82.31 307 GLU A C 1
ATOM 2282 O O . GLU A 1 307 ? 0.866 -1.325 10.133 1 82.31 307 GLU A O 1
ATOM 2287 N N . GLN A 1 308 ? -0.094 -3.084 11.047 1 81.56 308 GLN A N 1
ATOM 2288 C CA . GLN A 1 308 ? 1.166 -3.662 11.5 1 81.56 308 GLN A CA 1
ATOM 2289 C C . GLN A 1 308 ? 1.542 -4.883 10.672 1 81.56 308 GLN A C 1
ATOM 2291 O O . GLN A 1 308 ? 2.572 -5.516 10.914 1 81.56 308 GLN A O 1
ATOM 2296 N N . GLY A 1 309 ? 0.872 -5.168 9.727 1 86.81 309 GLY A N 1
ATOM 2297 C CA . GLY A 1 309 ? 1.1 -6.398 8.992 1 86.81 309 GLY A CA 1
ATOM 2298 C C . GLY A 1 309 ? 2.25 -6.301 8.008 1 86.81 309 GLY A C 1
ATOM 2299 O O . GLY A 1 309 ? 2.383 -5.301 7.297 1 86.81 309 GLY A O 1
ATOM 2300 N N . ALA A 1 310 ? 3.062 -7.355 7.992 1 91 310 ALA A N 1
ATOM 2301 C CA . ALA A 1 310 ? 4.141 -7.449 7.012 1 91 310 ALA A CA 1
ATOM 2302 C C . ALA A 1 310 ? 3.6 -7.789 5.629 1 91 310 ALA A C 1
ATOM 2304 O O . ALA A 1 310 ? 2.494 -8.32 5.5 1 91 310 ALA A O 1
ATOM 2305 N N . VAL A 1 311 ? 4.41 -7.414 4.621 1 94 311 VAL A N 1
ATOM 2306 C CA . VAL A 1 311 ? 4.004 -7.652 3.24 1 94 311 VAL A CA 1
ATOM 2307 C C . VAL A 1 311 ? 5.188 -8.18 2.434 1 94 311 VAL A C 1
ATOM 2309 O O . VAL A 1 311 ? 6.293 -7.637 2.518 1 94 311 VAL A O 1
ATOM 2312 N N . TRP A 1 312 ? 4.973 -9.25 1.728 1 95.81 312 TRP A N 1
ATOM 2313 C CA . TRP A 1 312 ? 5.934 -9.734 0.743 1 95.81 312 TRP A CA 1
ATOM 2314 C C . TRP A 1 312 ? 5.43 -9.5 -0.676 1 95.81 312 TRP A C 1
ATOM 2316 O O . TRP A 1 312 ? 4.23 -9.609 -0.942 1 95.81 312 TRP A O 1
ATOM 2326 N N . MET A 1 313 ? 6.336 -9.156 -1.555 1 95.44 313 MET A N 1
ATOM 2327 C CA . MET A 1 313 ? 6.047 -8.984 -2.975 1 95.44 313 MET A CA 1
ATOM 2328 C C . MET A 1 313 ? 7.043 -9.758 -3.83 1 95.44 313 MET A C 1
ATOM 2330 O O . MET A 1 313 ? 8.039 -9.195 -4.289 1 95.44 313 MET A O 1
ATOM 2334 N N . PRO A 1 314 ? 6.684 -10.938 -4.188 1 96.88 314 PRO A N 1
ATOM 2335 C CA . PRO A 1 314 ? 7.633 -11.82 -4.867 1 96.88 314 PRO A CA 1
ATOM 2336 C C . PRO A 1 314 ? 8.094 -11.266 -6.211 1 96.88 314 PRO A C 1
ATOM 2338 O O . PRO A 1 314 ? 9.227 -11.531 -6.637 1 96.88 314 PRO A O 1
ATOM 2341 N N . ALA A 1 315 ? 7.285 -10.469 -6.891 1 96.44 315 ALA A N 1
ATOM 2342 C CA . ALA A 1 315 ? 7.609 -10.016 -8.242 1 96.44 315 ALA A CA 1
ATOM 2343 C C . ALA A 1 315 ? 8.883 -9.172 -8.242 1 96.44 315 ALA A C 1
ATOM 2345 O O . ALA A 1 315 ? 9.539 -9.039 -9.273 1 96.44 315 ALA A O 1
ATOM 2346 N N . LYS A 1 316 ? 9.234 -8.602 -7.148 1 91.81 316 LYS A N 1
ATOM 2347 C CA . LYS A 1 316 ? 10.453 -7.797 -7.074 1 91.81 316 LYS A CA 1
ATOM 2348 C C . LYS A 1 316 ? 11.688 -8.648 -7.355 1 91.81 316 LYS A C 1
ATOM 2350 O O . LYS A 1 316 ? 12.656 -8.164 -7.945 1 91.81 316 LYS A O 1
ATOM 2355 N N . SER A 1 317 ? 11.609 -9.883 -6.938 1 95.62 317 SER A N 1
ATO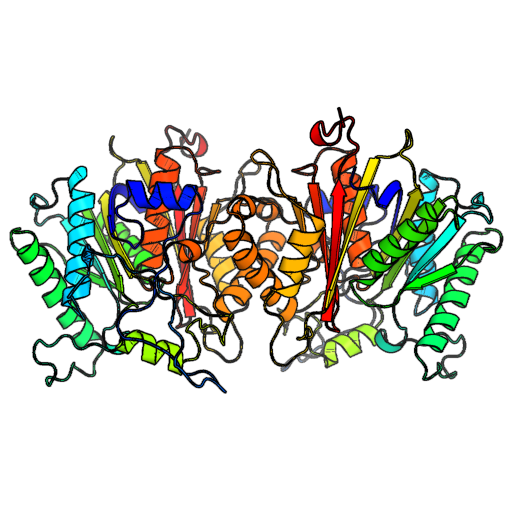M 2356 C CA . SER A 1 317 ? 12.773 -10.758 -7.055 1 95.62 317 SER A CA 1
ATOM 2357 C C . SER A 1 317 ? 12.633 -11.711 -8.242 1 95.62 317 SER A C 1
ATOM 2359 O O . SER A 1 317 ? 13.633 -12.133 -8.82 1 95.62 317 SER A O 1
ATOM 2361 N N . PHE A 1 318 ? 11.398 -12.008 -8.633 1 97.94 318 PHE A N 1
ATOM 2362 C CA . PHE A 1 318 ? 11.18 -13.078 -9.602 1 97.94 318 PHE A CA 1
ATOM 2363 C C . PHE A 1 318 ? 10.578 -12.531 -10.891 1 97.94 318 PHE A C 1
ATOM 2365 O O . PHE A 1 318 ? 10.445 -13.258 -11.875 1 97.94 318 PHE A O 1
ATOM 2372 N N . GLY A 1 319 ? 10.25 -11.25 -10.891 1 97.44 319 GLY A N 1
ATOM 2373 C CA . GLY A 1 319 ? 9.438 -10.742 -11.984 1 97.44 319 GLY A CA 1
ATOM 2374 C C . GLY A 1 319 ? 8.008 -11.234 -11.945 1 97.44 319 GLY A C 1
ATOM 2375 O O . GLY A 1 319 ? 7.582 -11.844 -10.961 1 97.44 319 GLY A O 1
ATOM 2376 N N . HIS A 1 320 ? 7.277 -10.875 -12.969 1 97.94 320 HIS A N 1
ATOM 2377 C CA . HIS A 1 320 ? 5.902 -11.344 -13.125 1 97.94 320 HIS A CA 1
ATOM 2378 C C . HIS A 1 320 ? 5.867 -12.781 -13.641 1 97.94 320 HIS A C 1
ATOM 2380 O O . HIS A 1 320 ? 6.301 -13.047 -14.766 1 97.94 320 HIS A O 1
ATOM 2386 N N . THR A 1 321 ? 5.258 -13.641 -12.836 1 98.5 321 THR A N 1
ATOM 2387 C CA . THR A 1 321 ? 5.289 -15.047 -13.211 1 98.5 321 THR A CA 1
ATOM 2388 C C . THR A 1 321 ? 3.887 -15.555 -13.539 1 98.5 321 THR A C 1
ATOM 2390 O O . THR A 1 321 ? 3.627 -16.766 -13.492 1 98.5 321 THR A O 1
ATOM 2393 N N . GLY A 1 322 ? 2.967 -14.742 -13.719 1 97.81 322 GLY A N 1
ATOM 2394 C CA . GLY A 1 322 ? 1.652 -15.039 -14.266 1 97.81 322 GLY A CA 1
ATOM 2395 C C . GLY A 1 322 ? 0.867 -16.031 -13.43 1 97.81 322 GLY A C 1
ATOM 2396 O O . GLY A 1 322 ? 0.695 -15.844 -12.227 1 97.81 322 GLY A O 1
ATOM 2397 N N . VAL A 1 323 ? 0.443 -17.109 -14.086 1 98.5 323 VAL A N 1
ATOM 2398 C CA . VAL A 1 323 ? -0.414 -18.094 -13.43 1 98.5 323 VAL A CA 1
ATOM 2399 C C . VAL A 1 323 ? 0.36 -18.797 -12.32 1 98.5 323 VAL A C 1
ATOM 2401 O O . VAL A 1 323 ? -0.236 -19.422 -11.438 1 98.5 323 VAL A O 1
ATOM 2404 N N . ALA A 1 324 ? 1.693 -18.672 -12.344 1 98.75 324 ALA A N 1
ATOM 2405 C CA . ALA A 1 324 ? 2.521 -19.359 -11.352 1 98.75 324 ALA A CA 1
ATOM 2406 C C . ALA A 1 324 ? 2.76 -18.484 -10.133 1 98.75 324 ALA A C 1
ATOM 2408 O O . ALA A 1 324 ? 3.352 -18.922 -9.141 1 98.75 324 ALA A O 1
ATOM 2409 N N . SER A 1 325 ? 2.27 -17.266 -10.172 1 98.69 325 SER A N 1
ATOM 2410 C CA . SER A 1 325 ? 2.6 -16.281 -9.133 1 98.69 325 SER A CA 1
ATOM 2411 C C . SER A 1 325 ? 2.121 -16.75 -7.762 1 98.69 325 SER A C 1
ATOM 2413 O O . SER A 1 325 ? 2.846 -16.625 -6.773 1 98.69 325 SER A O 1
ATOM 2415 N N . GLY A 1 326 ? 0.901 -17.266 -7.691 1 98.81 326 GLY A N 1
ATOM 2416 C CA . GLY A 1 326 ? 0.401 -17.781 -6.426 1 98.81 326 GLY A CA 1
ATOM 2417 C C . GLY A 1 326 ? 1.227 -18.922 -5.879 1 98.81 326 GLY A C 1
ATOM 2418 O O . GLY A 1 326 ? 1.418 -19.031 -4.664 1 98.81 326 GLY A O 1
ATOM 2419 N N . ALA A 1 327 ? 1.708 -19.734 -6.75 1 98.94 327 ALA A N 1
ATOM 2420 C CA . ALA A 1 327 ? 2.525 -20.875 -6.348 1 98.94 327 ALA A CA 1
ATOM 2421 C C . ALA A 1 327 ? 3.893 -20.422 -5.84 1 98.94 327 ALA A C 1
ATOM 2423 O O . ALA A 1 327 ? 4.402 -20.953 -4.852 1 98.94 327 ALA A O 1
ATOM 2424 N N . VAL A 1 328 ? 4.477 -19.438 -6.551 1 98.88 328 VAL A N 1
ATOM 2425 C CA . VAL A 1 328 ? 5.754 -18.875 -6.113 1 98.88 328 VAL A CA 1
ATOM 2426 C C . VAL A 1 328 ? 5.605 -18.281 -4.715 1 98.88 328 VAL A C 1
ATOM 2428 O O . VAL A 1 328 ? 6.426 -18.562 -3.832 1 98.88 328 VAL A O 1
ATOM 2431 N N . ALA A 1 329 ? 4.547 -17.562 -4.531 1 98.81 329 ALA A N 1
ATOM 2432 C CA . ALA A 1 329 ? 4.27 -16.984 -3.221 1 98.81 329 ALA A CA 1
ATOM 2433 C C . ALA A 1 329 ? 4.129 -18.078 -2.156 1 98.81 329 ALA A C 1
ATOM 2435 O O . ALA A 1 329 ? 4.715 -17.969 -1.076 1 98.81 329 ALA A O 1
ATOM 2436 N N . THR A 1 330 ? 3.406 -19.094 -2.471 1 98.75 330 THR A N 1
ATOM 2437 C CA . THR A 1 330 ? 3.164 -20.203 -1.54 1 98.75 330 THR A CA 1
ATOM 2438 C C . THR A 1 330 ? 4.469 -20.906 -1.194 1 98.75 330 THR A C 1
ATOM 2440 O O . THR A 1 330 ? 4.684 -21.297 -0.044 1 98.75 330 THR A O 1
ATOM 2443 N N . ALA A 1 331 ? 5.32 -21.031 -2.148 1 98.69 331 ALA A N 1
ATOM 2444 C CA . ALA A 1 331 ? 6.613 -21.672 -1.933 1 98.69 331 ALA A CA 1
ATOM 2445 C C . ALA A 1 331 ? 7.465 -20.875 -0.953 1 98.69 331 ALA A C 1
ATOM 2447 O O . ALA A 1 331 ? 8.109 -21.438 -0.067 1 98.69 331 ALA A O 1
ATOM 2448 N N . LEU A 1 332 ? 7.48 -19.578 -1.136 1 98.19 332 LEU A N 1
ATOM 2449 C CA . LEU A 1 332 ? 8.242 -18.719 -0.234 1 98.19 332 LEU A CA 1
ATOM 2450 C C . LEU A 1 332 ? 7.699 -18.797 1.189 1 98.19 332 LEU A C 1
ATOM 2452 O O . LEU A 1 332 ? 8.469 -18.859 2.15 1 98.19 332 LEU A O 1
ATOM 2456 N N . VAL A 1 333 ? 6.395 -18.891 1.307 1 98 333 VAL A N 1
ATOM 2457 C CA . VAL A 1 333 ? 5.75 -18.984 2.613 1 98 333 VAL A CA 1
ATOM 2458 C C . VAL A 1 333 ? 6.086 -20.344 3.244 1 98 333 VAL A C 1
ATOM 2460 O O . VAL A 1 333 ? 6.383 -20.422 4.438 1 98 333 VAL A O 1
ATOM 2463 N N . PHE A 1 334 ? 6.027 -21.375 2.422 1 97.5 334 PHE A N 1
ATOM 2464 C CA . PHE A 1 334 ? 6.344 -22.719 2.879 1 97.5 334 PHE A CA 1
ATOM 2465 C C . PHE A 1 334 ? 7.711 -22.75 3.553 1 97.5 334 PHE A C 1
ATOM 2467 O O . PHE A 1 334 ? 7.84 -23.234 4.68 1 97.5 334 PHE A O 1
ATOM 2474 N N . ARG A 1 335 ? 8.688 -22.188 2.891 1 96.38 335 ARG A N 1
ATOM 2475 C CA . ARG A 1 335 ? 10.039 -22.156 3.436 1 96.38 335 ARG A CA 1
ATOM 2476 C C . ARG A 1 335 ? 10.117 -21.234 4.648 1 96.38 335 ARG A C 1
ATOM 2478 O O . ARG A 1 335 ? 10.805 -21.547 5.629 1 96.38 335 ARG A O 1
ATOM 2485 N N . GLY A 1 336 ? 9.469 -20.094 4.566 1 95.5 336 GLY A N 1
ATOM 2486 C CA . GLY A 1 336 ? 9.469 -19.156 5.676 1 95.5 336 GLY A CA 1
ATOM 2487 C C . GLY A 1 336 ? 8.891 -19.75 6.953 1 95.5 336 GLY A C 1
ATOM 2488 O O . GLY A 1 336 ? 9.438 -19.531 8.039 1 95.5 336 GLY A O 1
ATOM 2489 N N . LEU A 1 337 ? 7.805 -20.453 6.84 1 94.44 337 LEU A N 1
ATOM 2490 C CA . LEU A 1 337 ? 7.191 -21.094 7.996 1 94.44 337 LEU A CA 1
ATOM 2491 C C . LEU A 1 337 ? 8.055 -22.25 8.5 1 94.44 337 LEU A C 1
ATOM 2493 O O . LEU A 1 337 ? 8.281 -22.375 9.711 1 94.44 337 LEU A O 1
ATOM 2497 N N . ALA A 1 338 ? 8.57 -23.031 7.621 1 91.88 338 ALA A N 1
ATOM 2498 C CA . ALA A 1 338 ? 9.375 -24.203 7.984 1 91.88 338 ALA A CA 1
ATOM 2499 C C . ALA A 1 338 ? 10.648 -23.781 8.711 1 91.88 338 ALA A C 1
ATOM 2501 O O . ALA A 1 338 ? 11.094 -24.469 9.633 1 91.88 338 ALA A O 1
ATOM 2502 N N . ARG A 1 339 ? 11.219 -22.656 8.32 1 92.62 339 ARG A N 1
ATOM 2503 C CA . ARG A 1 339 ? 12.5 -22.219 8.883 1 92.62 339 ARG A CA 1
ATOM 2504 C C . ARG A 1 339 ? 12.289 -21.172 9.969 1 92.62 339 ARG A C 1
ATOM 2506 O O . ARG A 1 339 ? 13.25 -20.703 10.578 1 92.62 339 ARG A O 1
ATOM 2513 N N . GLY A 1 340 ? 11.109 -20.672 10.133 1 91.06 340 GLY A N 1
ATOM 2514 C CA . GLY A 1 340 ? 10.766 -19.828 11.258 1 91.06 340 GLY A CA 1
ATOM 2515 C C . GLY A 1 340 ? 11.055 -18.359 11.016 1 91.06 340 GLY A C 1
ATOM 2516 O O . GLY A 1 340 ? 11.18 -17.578 11.969 1 91.06 340 GLY A O 1
ATOM 2517 N N . TYR A 1 341 ? 11.195 -17.938 9.742 1 88.75 341 TYR A N 1
ATOM 2518 C CA . TYR A 1 341 ? 11.5 -16.531 9.539 1 88.75 341 TYR A CA 1
ATOM 2519 C C . TYR A 1 341 ? 10.273 -15.766 9.062 1 88.75 341 TYR A C 1
ATOM 2521 O O . TYR A 1 341 ? 10.32 -14.555 8.875 1 88.75 341 TYR A O 1
ATOM 2529 N N . ALA A 1 342 ? 9.188 -16.469 8.859 1 90.19 342 ALA A N 1
ATOM 2530 C CA . ALA A 1 342 ? 7.938 -15.734 8.68 1 90.19 342 ALA A CA 1
ATOM 2531 C C . ALA A 1 342 ? 7.562 -14.969 9.953 1 90.19 342 ALA A C 1
ATOM 2533 O O . ALA A 1 342 ? 7.664 -15.508 11.055 1 90.19 342 ALA A O 1
ATOM 2534 N N . PRO A 1 343 ? 7.129 -13.703 9.789 1 88.44 343 PRO A N 1
ATOM 2535 C CA . PRO A 1 343 ? 6.863 -12.898 10.984 1 88.44 343 PRO A CA 1
ATOM 2536 C C . PRO A 1 343 ? 5.652 -13.391 11.773 1 88.44 343 PRO A C 1
ATOM 2538 O O . PRO A 1 343 ? 5.484 -13.031 12.938 1 88.44 343 PRO A O 1
ATOM 2541 N N . THR A 1 344 ? 4.773 -14.148 11.188 1 89.62 344 THR A N 1
ATOM 2542 C CA . THR A 1 344 ? 3.572 -14.695 11.805 1 89.62 344 THR A CA 1
ATOM 2543 C C . THR A 1 344 ? 3.264 -16.078 11.234 1 89.62 344 THR A C 1
ATOM 2545 O O . THR A 1 344 ? 3.809 -16.469 10.203 1 89.62 344 THR A O 1
ATOM 2548 N N . SER A 1 345 ? 2.436 -16.812 11.922 1 91.31 345 SER A N 1
ATOM 2549 C CA . SER A 1 345 ? 2.059 -18.141 11.477 1 91.31 345 SER A CA 1
ATOM 2550 C C . SER A 1 345 ? 0.864 -18.094 10.523 1 91.31 345 SER A C 1
ATOM 2552 O O . SER A 1 345 ? 0.549 -19.078 9.859 1 91.31 345 SER A O 1
ATOM 2554 N N . SER A 1 346 ? 0.204 -17.016 10.477 1 93.44 346 SER A N 1
ATOM 2555 C CA . SER A 1 346 ? -0.942 -16.844 9.586 1 93.44 346 SER A CA 1
ATOM 2556 C C . SER A 1 346 ? -0.568 -16.016 8.359 1 93.44 346 SER A C 1
ATOM 2558 O O . SER A 1 346 ? -0.155 -14.859 8.477 1 93.44 346 SER A O 1
ATOM 2560 N N . VAL A 1 347 ? -0.683 -16.641 7.176 1 97.06 347 VAL A N 1
ATOM 2561 C CA . VAL A 1 347 ? -0.238 -15.969 5.953 1 97.06 347 VAL A CA 1
ATOM 2562 C C . VAL A 1 347 ? -1.352 -16.016 4.91 1 97.06 347 VAL A C 1
ATOM 2564 O O . VAL A 1 347 ? -2.02 -17.031 4.742 1 97.06 347 VAL A O 1
ATOM 2567 N N . LEU A 1 348 ? -1.579 -14.883 4.266 1 98.12 348 LEU A N 1
ATOM 2568 C CA . LEU A 1 348 ? -2.551 -14.773 3.186 1 98.12 348 LEU A CA 1
ATOM 2569 C C . LEU A 1 348 ? -1.856 -14.484 1.857 1 98.12 348 LEU A C 1
ATOM 2571 O O . LEU A 1 348 ? -1.142 -13.492 1.727 1 98.12 348 LEU A O 1
ATOM 2575 N N . VAL A 1 349 ? -2.012 -15.359 0.854 1 98.81 349 VAL A N 1
ATOM 2576 C CA . VAL A 1 349 ? -1.517 -15.141 -0.5 1 98.81 349 VAL A CA 1
ATOM 2577 C C . VAL A 1 349 ? -2.625 -14.539 -1.364 1 98.81 349 VAL A C 1
ATOM 2579 O O . VAL A 1 349 ? -3.662 -15.172 -1.578 1 98.81 349 VAL A O 1
ATOM 2582 N N . LEU A 1 350 ? -2.383 -13.352 -1.845 1 98.75 350 LEU A N 1
ATOM 2583 C CA . LEU A 1 350 ? -3.387 -12.594 -2.588 1 98.75 350 LEU A CA 1
ATOM 2584 C C . LEU A 1 350 ? -3.117 -12.664 -4.09 1 98.75 350 LEU A C 1
ATOM 2586 O O . LEU A 1 350 ? -1.984 -12.453 -4.531 1 98.75 350 LEU A O 1
ATOM 2590 N N . SER A 1 351 ? -4.191 -12.945 -4.863 1 98.62 351 SER A N 1
ATOM 2591 C CA . SER A 1 351 ? -4.062 -13.016 -6.316 1 98.62 351 SER A CA 1
ATOM 2592 C C . SER A 1 351 ? -5.191 -12.25 -7.004 1 98.62 351 SER A C 1
ATOM 2594 O O . SER A 1 351 ? -6.363 -12.438 -6.676 1 98.62 351 SER A O 1
ATOM 2596 N N . SER A 1 352 ? -4.793 -11.414 -7.945 1 97.81 352 SER A N 1
ATOM 2597 C CA . SER A 1 352 ? -5.73 -10.664 -8.781 1 97.81 352 SER A CA 1
ATOM 2598 C C . SER A 1 352 ? -5.535 -10.992 -10.258 1 97.81 352 SER A C 1
ATOM 2600 O O . SER A 1 352 ? -4.504 -10.656 -10.844 1 97.81 352 SER A O 1
ATOM 2602 N N . ALA A 1 353 ? -6.539 -11.602 -10.859 1 97 353 ALA A N 1
ATOM 2603 C CA . ALA A 1 353 ? -6.453 -11.922 -12.281 1 97 353 ALA A CA 1
ATOM 2604 C C . ALA A 1 353 ? -6.891 -10.734 -13.133 1 97 353 ALA A C 1
ATOM 2606 O O . ALA A 1 353 ? -7.691 -9.906 -12.695 1 97 353 ALA A O 1
ATOM 2607 N N . GLU A 1 354 ? -6.453 -10.664 -14.367 1 93.31 354 GLU A N 1
ATOM 2608 C CA . GLU A 1 354 ? -6.734 -9.562 -15.281 1 93.31 354 GLU A CA 1
ATOM 2609 C C . GLU A 1 354 ? -8.227 -9.461 -15.578 1 93.31 354 GLU A C 1
ATOM 2611 O O . GLU A 1 354 ? -8.766 -8.359 -15.711 1 93.31 354 GLU A O 1
ATOM 2616 N N . ALA A 1 355 ? -8.906 -10.578 -15.609 1 92.94 355 ALA A N 1
ATOM 2617 C CA . ALA A 1 355 ? -10.297 -10.617 -16.062 1 92.94 355 ALA A CA 1
ATOM 2618 C C . ALA A 1 355 ? -11.25 -10.258 -14.922 1 92.94 355 ALA A C 1
ATOM 2620 O O . ALA A 1 355 ? -12.453 -10.125 -15.133 1 92.94 355 ALA A O 1
ATOM 2621 N N . GLY A 1 356 ? -10.719 -10.109 -13.719 1 95.69 356 GLY A N 1
ATOM 2622 C CA . GLY A 1 356 ? -11.578 -9.641 -12.641 1 95.69 356 GLY A CA 1
ATOM 2623 C C . GLY A 1 356 ? -11.633 -10.594 -11.461 1 95.69 356 GLY A C 1
ATOM 2624 O O . GLY A 1 356 ? -12.039 -10.211 -10.367 1 95.69 356 GLY A O 1
ATOM 2625 N N . GLU A 1 357 ? -11.156 -11.852 -11.68 1 97.56 357 GLU A N 1
ATOM 2626 C CA . GLU A 1 357 ? -11.203 -12.828 -10.594 1 97.56 357 GLU A CA 1
ATOM 2627 C C . GLU A 1 357 ? -10.227 -12.453 -9.484 1 97.56 357 GLU A C 1
ATOM 2629 O O . GLU A 1 357 ? -9.117 -11.977 -9.75 1 97.56 357 GLU A O 1
ATOM 2634 N N . ARG A 1 358 ? -10.68 -12.633 -8.25 1 98.25 358 ARG A N 1
ATOM 2635 C CA . ARG A 1 358 ? -9.852 -12.469 -7.059 1 98.25 358 ARG A CA 1
ATOM 2636 C C . ARG A 1 358 ? -9.828 -13.742 -6.227 1 98.25 358 ARG A C 1
ATOM 2638 O O . ARG A 1 358 ? -10.836 -14.438 -6.109 1 98.25 358 ARG A O 1
ATOM 2645 N N . ALA A 1 359 ? -8.688 -14.062 -5.688 1 98.75 359 ALA A N 1
ATOM 2646 C CA . ALA A 1 359 ? -8.578 -15.227 -4.812 1 98.75 359 ALA A CA 1
ATOM 2647 C C . ALA A 1 359 ? -7.562 -14.977 -3.697 1 98.75 359 ALA A C 1
ATOM 2649 O O . ALA A 1 359 ? -6.582 -14.258 -3.889 1 98.75 359 ALA A O 1
ATOM 2650 N N . VAL A 1 360 ? -7.828 -15.539 -2.537 1 98.81 360 VAL A N 1
ATOM 2651 C CA . VAL A 1 360 ? -6.93 -15.461 -1.388 1 98.81 360 VAL A CA 1
ATOM 2652 C C . VAL A 1 360 ? -6.75 -16.844 -0.779 1 98.81 360 VAL A C 1
ATOM 2654 O O . VAL A 1 360 ? -7.734 -17.547 -0.498 1 98.81 360 VAL A O 1
ATOM 2657 N N . ILE A 1 361 ? -5.5 -17.281 -0.602 1 98.69 361 ILE A N 1
ATOM 2658 C CA . ILE A 1 361 ? -5.152 -18.531 0.063 1 98.69 361 ILE A CA 1
ATOM 2659 C C . ILE A 1 361 ? -4.723 -18.25 1.5 1 98.69 361 ILE A C 1
ATOM 2661 O O . ILE A 1 361 ? -3.852 -17.422 1.741 1 98.69 361 ILE A O 1
ATOM 2665 N N . HIS A 1 362 ? -5.309 -18.906 2.447 1 98.19 362 HIS A N 1
ATOM 2666 C CA . HIS A 1 362 ? -4.883 -18.828 3.838 1 98.19 362 HIS A CA 1
ATOM 2667 C C . HIS A 1 362 ? -4.008 -20.031 4.211 1 98.19 362 HIS A C 1
ATOM 2669 O O . HIS A 1 362 ? -4.457 -21.172 4.156 1 98.19 362 HIS A O 1
ATOM 2675 N N . LEU A 1 363 ? -2.777 -19.703 4.609 1 97.38 363 LEU A N 1
ATOM 2676 C CA . LEU A 1 363 ? -1.78 -20.703 4.988 1 97.38 363 LEU A CA 1
ATOM 2677 C C . LEU A 1 363 ? -1.39 -20.547 6.453 1 97.38 363 LEU A C 1
ATOM 2679 O O . LEU A 1 363 ? -1.328 -19.422 6.969 1 97.38 363 LEU A O 1
ATOM 2683 N N . THR A 1 364 ? -1.118 -21.656 7.109 1 94.12 364 THR A N 1
ATOM 2684 C CA . THR A 1 364 ? -0.666 -21.578 8.492 1 94.12 364 THR A CA 1
ATOM 2685 C C . THR A 1 364 ? 0.367 -22.672 8.781 1 94.12 364 THR A C 1
ATOM 2687 O O . THR A 1 364 ? 0.428 -23.688 8.086 1 94.12 364 THR A O 1
ATOM 2690 N N . ALA A 1 365 ? 1.194 -22.391 9.742 1 88.62 365 ALA A N 1
ATOM 2691 C CA . ALA A 1 365 ? 2.104 -23.406 10.25 1 88.62 365 ALA A CA 1
ATOM 2692 C C . ALA A 1 365 ? 1.336 -24.516 10.961 1 88.62 365 ALA A C 1
ATOM 2694 O O . ALA A 1 365 ? 0.223 -24.297 11.445 1 88.62 365 ALA A O 1
ATOM 2695 N N . PRO A 1 366 ? 1.897 -25.719 10.961 1 73.94 366 PRO A N 1
ATOM 2696 C CA . PRO A 1 366 ? 1.225 -26.812 11.656 1 73.94 366 PRO A CA 1
ATOM 2697 C C . PRO A 1 366 ? 1.073 -26.562 13.156 1 73.94 366 PRO A C 1
ATOM 2699 O O . PRO A 1 366 ? 1.819 -25.766 13.727 1 73.94 366 PRO A O 1
ATOM 2702 N N . GLY A 1 367 ? -0.205 -26.766 13.781 1 63.03 367 GLY A N 1
ATOM 2703 C CA . GLY A 1 367 ? -0.602 -26.609 15.172 1 63.03 367 GLY A CA 1
ATOM 2704 C C . GLY A 1 367 ? 0.501 -26.953 16.156 1 63.03 367 GLY A C 1
ATOM 2705 O O . GLY A 1 367 ? 0.391 -26.656 17.344 1 63.03 367 GLY A O 1
ATOM 2706 N N . ARG A 1 368 ? 1.328 -27.953 15.969 1 49.75 368 ARG A N 1
ATOM 2707 C CA . ARG A 1 368 ? 2.197 -28.109 17.125 1 49.75 368 ARG A CA 1
ATOM 2708 C C . ARG A 1 368 ? 2.842 -26.797 17.516 1 49.75 368 ARG A C 1
ATOM 2710 O O . ARG A 1 368 ? 3.148 -26.562 18.688 1 49.75 368 ARG A O 1
ATOM 2717 N N . SER A 1 369 ? 2.973 -25.984 16.672 1 44.66 369 SER A N 1
ATOM 2718 C CA . SER A 1 369 ? 3.562 -24.688 17.031 1 44.66 369 SER A CA 1
ATOM 2719 C C . SER A 1 369 ? 2.494 -23.609 17.156 1 44.66 369 SER A C 1
ATOM 2721 O O . SER A 1 369 ? 2.777 -22.516 17.625 1 44.66 369 SER A O 1
ATOM 2723 N N . ASN A 1 370 ? 1.266 -23.828 16.625 1 44.94 370 ASN A N 1
ATOM 2724 C CA . ASN A 1 370 ? 0.208 -22.828 16.75 1 44.94 370 ASN A CA 1
ATOM 2725 C C . ASN A 1 370 ? -0.844 -23.234 17.766 1 44.94 370 ASN A C 1
ATOM 2727 O O . ASN A 1 370 ? -1.672 -24.109 17.5 1 44.94 370 ASN A O 1
ATOM 2731 N N . PRO A 1 371 ? -0.787 -22.953 19 1 42.19 371 PRO A N 1
ATOM 2732 C CA . PRO A 1 371 ? -1.74 -23.297 20.062 1 42.19 371 PRO A CA 1
ATOM 2733 C C . PRO A 1 371 ? -3.189 -23.047 19.656 1 42.19 371 PRO A C 1
ATOM 2735 O O . PRO A 1 371 ? -4.113 -23.578 20.281 1 42.19 371 PRO A O 1
ATOM 2738 N N . ARG A 1 372 ? -3.443 -22.234 18.828 1 38.75 372 ARG A N 1
ATOM 2739 C CA . ARG A 1 372 ? -4.844 -21.891 18.625 1 38.75 372 ARG A CA 1
ATOM 2740 C C . ARG A 1 372 ? -5.574 -22.984 17.859 1 38.75 372 ARG A C 1
ATOM 2742 O O . ARG A 1 372 ? -6.801 -22.938 17.719 1 38.75 372 ARG A O 1
ATOM 2749 N N . LEU A 1 373 ? -4.836 -23.719 17.156 1 35.78 373 LEU A N 1
ATOM 2750 C CA . LEU A 1 373 ? -5.449 -24.797 16.391 1 35.78 373 LEU A CA 1
ATOM 2751 C C . LEU A 1 373 ? -5.621 -26.047 17.266 1 35.78 373 LEU A C 1
ATOM 2753 O O . LEU A 1 373 ? -6.105 -27.078 16.797 1 35.78 373 LEU A O 1
ATOM 2757 N N . ARG A 1 374 ? -5.098 -26.094 18.469 1 35.12 374 ARG A N 1
ATOM 2758 C CA . ARG A 1 374 ? -5.465 -27.172 19.391 1 35.12 374 ARG A CA 1
ATOM 2759 C C . ARG A 1 374 ? -6.895 -27 19.891 1 35.12 374 ARG A C 1
ATOM 2761 O O . ARG A 1 374 ? -7.242 -25.953 20.453 1 35.12 374 ARG A O 1
ATOM 2768 N N . ARG A 1 375 ? -7.688 -27.672 19.406 1 31.81 375 ARG A N 1
ATOM 2769 C CA . ARG A 1 375 ? -9.008 -27.844 20.016 1 31.81 375 ARG A CA 1
ATOM 2770 C C . ARG A 1 375 ? -8.883 -28.203 21.484 1 31.81 375 ARG A C 1
ATOM 2772 O O . ARG A 1 375 ? -8.156 -29.125 21.859 1 31.81 375 ARG A O 1
ATOM 2779 N N . PRO A 1 376 ? -9.469 -27.391 22.406 1 25.94 376 PRO A N 1
ATOM 2780 C CA . PRO A 1 376 ? -9.781 -28.109 23.641 1 25.94 376 PRO A CA 1
ATOM 2781 C C . PRO A 1 376 ? -10.703 -29.312 23.406 1 25.94 376 PRO A C 1
ATOM 2783 O O . PRO A 1 376 ? -11.484 -29.312 22.469 1 25.94 376 PRO A O 1
ATOM 2786 N N . MET B 1 1 ? 28.062 15.82 12.695 1 35.75 1 MET B N 1
ATOM 2787 C CA . MET B 1 1 ? 26.922 15.438 13.516 1 35.75 1 MET B CA 1
ATOM 2788 C C . MET B 1 1 ? 25.609 15.93 12.898 1 35.75 1 MET B C 1
ATOM 2790 O O . MET B 1 1 ? 25.422 17.141 12.727 1 35.75 1 MET B O 1
ATOM 2794 N N . SER B 1 2 ? 25.125 15.367 11.984 1 49.41 2 SER B N 1
ATOM 2795 C CA . SER B 1 2 ? 24.047 15.891 11.148 1 49.41 2 SER B CA 1
ATOM 2796 C C . SER B 1 2 ? 22.922 16.484 12 1 49.41 2 SER B C 1
ATOM 2798 O O . SER B 1 2 ? 22.438 15.836 12.93 1 49.41 2 SER B O 1
ATOM 2800 N N . ARG B 1 3 ? 22.938 17.828 12.227 1 66.62 3 ARG B N 1
ATOM 2801 C CA . ARG B 1 3 ? 22.234 18.719 13.156 1 66.62 3 ARG B CA 1
ATOM 2802 C C . ARG B 1 3 ? 20.719 18.562 13.031 1 66.62 3 ARG B C 1
ATOM 2804 O O . ARG B 1 3 ? 20.188 18.531 11.914 1 66.62 3 ARG B O 1
ATOM 2811 N N . MET B 1 4 ? 20.047 18.094 14.125 1 85.62 4 MET B N 1
ATOM 2812 C CA . MET B 1 4 ? 18.609 18.016 14.305 1 85.62 4 MET B CA 1
ATOM 2813 C C . MET B 1 4 ? 17.938 19.344 13.992 1 85.62 4 MET B C 1
ATOM 2815 O O . MET B 1 4 ? 18.516 20.406 14.242 1 85.62 4 MET B O 1
ATOM 2819 N N . LEU B 1 5 ? 16.906 19.281 13.32 1 92.94 5 LEU B N 1
ATOM 2820 C CA . LEU B 1 5 ? 16.141 20.484 12.977 1 92.94 5 LEU B CA 1
ATOM 2821 C C . LEU B 1 5 ? 15.633 21.172 14.242 1 92.94 5 LEU B C 1
ATOM 2823 O O . LEU B 1 5 ? 15.695 22.406 14.344 1 92.94 5 LEU B O 1
ATOM 2827 N N . GLY B 1 6 ? 15.125 20.375 15.211 1 95.44 6 GLY B N 1
ATOM 2828 C CA . GLY B 1 6 ? 14.625 20.922 16.469 1 95.44 6 GLY B CA 1
ATOM 2829 C C . GLY B 1 6 ? 13.977 19.891 17.359 1 95.44 6 GLY B C 1
ATOM 2830 O O . GLY B 1 6 ? 13.898 18.703 16.984 1 95.44 6 GLY B O 1
ATOM 2831 N N . TRP B 1 7 ? 13.57 20.422 18.562 1 95.69 7 TRP B N 1
ATOM 2832 C CA . TRP B 1 7 ? 12.961 19.547 19.562 1 95.69 7 TRP B CA 1
ATOM 2833 C C . TRP B 1 7 ? 11.555 20.031 19.906 1 95.69 7 TRP B C 1
ATOM 2835 O O . TRP B 1 7 ? 11.328 21.219 20.141 1 95.69 7 TRP B O 1
ATOM 2845 N N . VAL B 1 8 ? 10.586 19.094 19.891 1 96.88 8 VAL B N 1
ATOM 2846 C CA . VAL B 1 8 ? 9.203 19.422 20.219 1 96.88 8 VAL B CA 1
ATOM 2847 C C . VAL B 1 8 ? 9.016 19.391 21.734 1 96.88 8 VAL B C 1
ATOM 2849 O O . VAL B 1 8 ? 9.18 18.344 22.375 1 96.88 8 VAL B O 1
ATOM 2852 N N . GLN B 1 9 ? 8.648 20.469 22.297 1 94.56 9 GLN B N 1
ATOM 2853 C CA . GLN B 1 9 ? 8.453 20.609 23.734 1 94.56 9 GLN B CA 1
ATOM 2854 C C . GLN B 1 9 ? 7.047 20.188 24.156 1 94.56 9 GLN B C 1
ATOM 2856 O O . GLN B 1 9 ? 6.855 19.562 25.188 1 94.56 9 GLN B O 1
ATOM 2861 N N . ALA B 1 10 ? 6.129 20.656 23.391 1 95.81 10 ALA B N 1
ATOM 2862 C CA . ALA B 1 10 ? 4.727 20.359 23.688 1 95.81 10 ALA B CA 1
ATOM 2863 C C . ALA B 1 10 ? 3.875 20.469 22.422 1 95.81 10 ALA B C 1
ATOM 2865 O O . ALA B 1 10 ? 4.27 21.125 21.453 1 95.81 10 ALA B O 1
ATOM 2866 N N . MET B 1 11 ? 2.727 19.781 22.531 1 97.81 11 MET B N 1
ATOM 2867 C CA . MET B 1 11 ? 1.772 19.859 21.422 1 97.81 11 MET B CA 1
ATOM 2868 C C . MET B 1 11 ? 0.342 19.938 21.938 1 97.81 11 MET B C 1
ATOM 2870 O O . MET B 1 11 ? 0.063 19.5 23.062 1 97.81 11 MET B O 1
ATOM 2874 N N . GLY B 1 12 ? -0.53 20.531 21.188 1 98.56 12 GLY B N 1
ATOM 2875 C CA . GLY B 1 12 ? -1.974 20.531 21.359 1 98.56 12 GLY B CA 1
ATOM 2876 C C . GLY B 1 12 ? -2.729 20.266 20.078 1 98.56 12 GLY B C 1
ATOM 2877 O O . GLY B 1 12 ? -2.178 20.422 18.984 1 98.56 12 GLY B O 1
ATOM 2878 N N . MET B 1 13 ? -3.994 19.812 20.234 1 98.69 13 MET B N 1
ATOM 2879 C CA . MET B 1 13 ? -4.762 19.438 19.062 1 98.69 13 MET B CA 1
ATOM 2880 C C . MET B 1 13 ? -6.258 19.641 19.297 1 98.69 13 MET B C 1
ATOM 2882 O O . MET B 1 13 ? -6.723 19.578 20.438 1 98.69 13 MET B O 1
ATOM 2886 N N . ALA B 1 14 ? -6.941 20 18.312 1 98.69 14 ALA B N 1
ATOM 2887 C CA . ALA B 1 14 ? -8.398 19.922 18.188 1 98.69 14 ALA B CA 1
ATOM 2888 C C . ALA B 1 14 ? -8.812 19.141 16.953 1 98.69 14 ALA B C 1
ATOM 2890 O O . ALA B 1 14 ? -8.289 19.375 15.859 1 98.69 14 ALA B O 1
ATOM 2891 N N . SER B 1 15 ? -9.695 18.219 17.094 1 98.38 15 SER B N 1
ATOM 2892 C CA . SER B 1 15 ? -10.086 17.328 16 1 98.38 15 SER B CA 1
ATOM 2893 C C . SER B 1 15 ? -11.445 16.703 16.25 1 98.38 15 SER B C 1
ATOM 2895 O O . SER B 1 15 ? -12.094 17 17.266 1 98.38 15 SER B O 1
ATOM 2897 N N . SER B 1 16 ? -11.883 15.859 15.344 1 97.75 16 SER B N 1
ATOM 2898 C CA . SER B 1 16 ? -13.141 15.125 15.477 1 97.75 16 SER B CA 1
ATOM 2899 C C . SER B 1 16 ? -13.094 14.156 16.656 1 97.75 16 SER B C 1
ATOM 2901 O O . SER B 1 16 ? -14.133 13.695 17.125 1 97.75 16 SER B O 1
ATOM 2903 N N . LEU B 1 17 ? -11.898 13.883 17.141 1 97.75 17 LEU B N 1
ATOM 2904 C CA . LEU B 1 17 ? -11.758 12.938 18.25 1 97.75 17 LEU B CA 1
ATOM 2905 C C . LEU B 1 17 ? -11.328 13.648 19.531 1 97.75 17 LEU B C 1
ATOM 2907 O O . LEU B 1 17 ? -10.922 13 20.5 1 97.75 17 LEU B O 1
ATOM 2911 N N . GLY B 1 18 ? -11.344 14.953 19.5 1 97.25 18 GLY B N 1
ATOM 2912 C CA . GLY B 1 18 ? -10.992 15.727 20.672 1 97.25 18 GLY B CA 1
ATOM 2913 C C . GLY B 1 18 ? -9.562 16.219 20.656 1 97.25 18 GLY B C 1
ATOM 2914 O O . GLY B 1 18 ? -8.984 16.453 19.594 1 97.25 18 GLY B O 1
ATOM 2915 N N . GLY B 1 19 ? -9.07 16.516 21.875 1 98 19 GLY B N 1
ATOM 2916 C CA . GLY B 1 19 ? -7.715 17.016 22.016 1 98 19 GLY B CA 1
ATOM 2917 C C . GLY B 1 19 ? -6.652 15.953 21.828 1 98 19 GLY B C 1
ATOM 2918 O O . GLY B 1 19 ? -6.965 14.828 21.453 1 98 19 GLY B O 1
ATOM 2919 N N . LEU B 1 20 ? -5.449 16.344 22.031 1 98.31 20 LEU B N 1
ATOM 2920 C CA . LEU B 1 20 ? -4.297 15.516 21.703 1 98.31 20 LEU B CA 1
ATOM 2921 C C . LEU B 1 20 ? -4.398 14.156 22.391 1 98.31 20 LEU B C 1
ATOM 2923 O O . LEU B 1 20 ? -4.305 13.117 21.734 1 98.31 20 LEU B O 1
ATOM 2927 N N . VAL B 1 21 ? -4.625 14.141 23.672 1 97.69 21 VAL B N 1
ATOM 2928 C CA . VAL B 1 21 ? -4.555 12.906 24.453 1 97.69 21 VAL B CA 1
ATOM 2929 C C . VAL B 1 21 ? -5.719 11.992 24.078 1 97.69 21 VAL B C 1
ATOM 2931 O O . VAL B 1 21 ? -5.504 10.852 23.641 1 97.69 21 VAL B O 1
ATOM 2934 N N . PRO B 1 22 ? -6.996 12.453 24.141 1 97.44 22 PRO B N 1
ATOM 2935 C CA . PRO B 1 22 ? -8.086 11.547 23.781 1 97.44 22 PRO B CA 1
ATOM 2936 C C . PRO B 1 22 ? -8.055 11.156 22.297 1 97.44 22 PRO B C 1
ATOM 2938 O O . PRO B 1 22 ? -8.383 10.016 21.953 1 97.44 22 PRO B O 1
ATOM 2941 N N . ALA B 1 23 ? -7.711 12.055 21.438 1 98.06 23 ALA B N 1
ATOM 2942 C CA . ALA B 1 23 ? -7.648 11.758 20 1 98.06 23 ALA B CA 1
ATOM 2943 C C . ALA B 1 23 ? -6.617 10.672 19.703 1 98.06 23 ALA B C 1
ATOM 2945 O O . ALA B 1 23 ? -6.871 9.758 18.922 1 98.06 23 ALA B O 1
ATOM 2946 N N . SER B 1 24 ? -5.457 10.781 20.359 1 97.75 24 SER B N 1
ATOM 2947 C CA . SER B 1 24 ? -4.402 9.789 20.156 1 97.75 24 SER B CA 1
ATOM 2948 C C . SER B 1 24 ? -4.816 8.422 20.688 1 97.75 24 SER B C 1
ATOM 2950 O O . SER B 1 24 ? -4.535 7.398 20.062 1 97.75 24 SER B O 1
ATOM 2952 N N . ALA B 1 25 ? -5.48 8.414 21.812 1 96.62 25 ALA B N 1
ATOM 2953 C CA . ALA B 1 25 ? -5.965 7.16 22.375 1 96.62 25 ALA B CA 1
ATOM 2954 C C . ALA B 1 25 ? -7.012 6.516 21.469 1 96.62 25 ALA B C 1
ATOM 2956 O O . ALA B 1 25 ? -6.98 5.305 21.25 1 96.62 25 ALA B O 1
ATOM 2957 N N . ALA B 1 26 ? -7.914 7.324 21 1 96.31 26 ALA B N 1
ATOM 2958 C CA . ALA B 1 26 ? -8.953 6.832 20.109 1 96.31 26 ALA B CA 1
ATOM 2959 C C . ALA B 1 26 ? -8.352 6.281 18.812 1 96.31 26 ALA B C 1
ATOM 2961 O O . ALA B 1 26 ? -8.75 5.215 18.344 1 96.31 26 ALA B O 1
ATOM 2962 N N . PHE B 1 27 ? -7.398 6.93 18.266 1 95.75 27 PHE B N 1
ATOM 2963 C CA . PHE B 1 27 ? -6.73 6.48 17.047 1 95.75 27 PHE B CA 1
ATOM 2964 C C . PHE B 1 27 ? -6.031 5.145 17.281 1 95.75 27 PHE B C 1
ATOM 2966 O O . PHE B 1 27 ? -6.129 4.242 16.438 1 95.75 27 PHE B O 1
ATOM 2973 N N . ARG B 1 28 ? -5.324 5.051 18.375 1 91.19 28 ARG B N 1
ATOM 2974 C CA . ARG B 1 28 ? -4.621 3.818 18.719 1 91.19 28 ARG B CA 1
ATOM 2975 C C . ARG B 1 28 ? -5.586 2.643 18.812 1 91.19 28 ARG B C 1
ATOM 2977 O O . ARG B 1 28 ? -5.242 1.521 18.438 1 91.19 28 ARG B O 1
ATOM 2984 N N . ALA B 1 29 ? -6.797 2.957 19.234 1 90.44 29 ALA B N 1
ATOM 2985 C CA . ALA B 1 29 ? -7.812 1.92 19.406 1 90.44 29 ALA B CA 1
ATOM 2986 C C . ALA B 1 29 ? -8.555 1.655 18.109 1 90.44 29 ALA B C 1
ATOM 2988 O O . ALA B 1 29 ? -9.477 0.838 18.078 1 90.44 29 ALA B O 1
ATOM 2989 N N . GLY B 1 30 ? -8.219 2.402 17.094 1 88.69 30 GLY B N 1
ATOM 2990 C CA . GLY B 1 30 ? -8.883 2.229 15.805 1 88.69 30 GLY B CA 1
ATOM 2991 C C . GLY B 1 30 ? -10.273 2.832 15.766 1 88.69 30 GLY B C 1
ATOM 2992 O O . GLY B 1 30 ? -11.125 2.393 14.984 1 88.69 30 GLY B O 1
ATOM 2993 N N . MET B 1 31 ? -10.508 3.83 16.5 1 90.12 31 MET B N 1
ATOM 2994 C CA . MET B 1 31 ? -11.844 4.402 16.625 1 90.12 31 MET B CA 1
ATOM 2995 C C . MET B 1 31 ? -12 5.613 15.711 1 90.12 31 MET B C 1
ATOM 2997 O O . MET B 1 31 ? -11.023 6.289 15.391 1 90.12 31 MET B O 1
ATOM 3001 N N . SER B 1 32 ? -13.188 5.844 15.273 1 91.56 32 SER B N 1
ATOM 3002 C CA . SER B 1 32 ? -13.633 7.035 14.562 1 91.56 32 SER B CA 1
ATOM 3003 C C . SER B 1 32 ? -15.078 7.379 14.914 1 91.56 32 SER B C 1
ATOM 3005 O O . SER B 1 32 ? -15.82 6.527 15.414 1 91.56 32 SER B O 1
ATOM 3007 N N . TRP B 1 33 ? -15.383 8.68 14.719 1 91.44 33 TRP B N 1
ATOM 3008 C CA . TRP B 1 33 ? -16.734 9.133 15 1 91.44 33 TRP B CA 1
ATOM 3009 C C . TRP B 1 33 ? -17.297 9.93 13.828 1 91.44 33 TRP B C 1
ATOM 3011 O O . TRP B 1 33 ? -17.578 11.125 13.953 1 91.44 33 TRP B O 1
ATOM 3021 N N . PRO B 1 34 ? -17.516 9.227 12.766 1 93.06 34 PRO B N 1
ATOM 3022 C CA . PRO B 1 34 ? -18.109 9.93 11.625 1 93.06 34 PRO B CA 1
ATOM 3023 C C . PRO B 1 34 ? -19.547 10.375 11.891 1 93.06 34 PRO B C 1
ATOM 3025 O O . PRO B 1 34 ? -20.234 9.789 12.734 1 93.06 34 PRO B O 1
ATOM 3028 N N . SER B 1 35 ? -19.953 11.445 11.266 1 93.81 35 SER B N 1
ATOM 3029 C CA . SER B 1 35 ? -21.312 11.977 11.359 1 93.81 35 SER B CA 1
ATOM 3030 C C . SER B 1 35 ? -21.797 12.5 10.016 1 93.81 35 SER B C 1
ATOM 3032 O O . SER B 1 35 ? -21 12.656 9.086 1 93.81 35 SER B O 1
ATOM 3034 N N . ALA B 1 36 ? -23.062 12.719 9.93 1 93.81 36 ALA B N 1
ATOM 3035 C CA . ALA B 1 36 ? -23.609 13.32 8.719 1 93.81 36 ALA B CA 1
ATOM 3036 C C . ALA B 1 36 ? -23.156 14.781 8.586 1 93.81 36 ALA B C 1
ATOM 3038 O O . ALA B 1 36 ? -23.125 15.516 9.57 1 93.81 36 ALA B O 1
ATOM 3039 N N . ALA B 1 37 ? -22.781 15.133 7.387 1 93.5 37 ALA B N 1
ATOM 3040 C CA . ALA B 1 37 ? -22.422 16.531 7.133 1 93.5 37 ALA B CA 1
ATOM 3041 C C . ALA B 1 37 ? -23.609 17.453 7.441 1 93.5 37 ALA B C 1
ATOM 3043 O O . ALA B 1 37 ? -24.734 17.188 7.012 1 93.5 37 ALA B O 1
ATOM 3044 N N . PRO B 1 38 ? -23.234 18.5 8.109 1 87.44 38 PRO B N 1
ATOM 3045 C CA . PRO B 1 3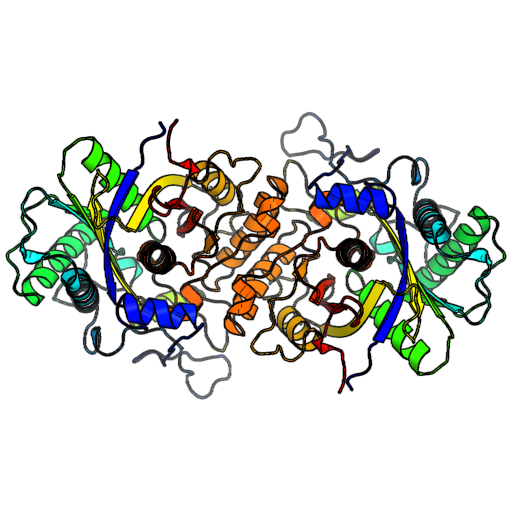8 ? -24.328 19.453 8.359 1 87.44 38 PRO B CA 1
ATOM 3046 C C . PRO B 1 38 ? -24.75 20.219 7.105 1 87.44 38 PRO B C 1
ATOM 3048 O O . PRO B 1 38 ? -23.891 20.734 6.383 1 87.44 38 PRO B O 1
ATOM 3051 N N . ASP B 1 39 ? -25.984 20.203 6.785 1 87.62 39 ASP B N 1
ATOM 3052 C CA . ASP B 1 39 ? -26.594 21.031 5.75 1 87.62 39 ASP B CA 1
ATOM 3053 C C . ASP B 1 39 ? -26.062 20.656 4.367 1 87.62 39 ASP B C 1
ATOM 3055 O O . ASP B 1 39 ? -25.859 21.531 3.523 1 87.62 39 ASP B O 1
ATOM 3059 N N . PHE B 1 40 ? -25.641 19.453 4.176 1 91.88 40 PHE B N 1
ATOM 3060 C CA . PHE B 1 40 ? -25.125 19.016 2.881 1 91.88 40 PHE B CA 1
ATOM 3061 C C . PHE B 1 40 ? -25.547 17.594 2.584 1 91.88 40 PHE B C 1
ATOM 3063 O O . PHE B 1 40 ? -25.312 16.688 3.381 1 91.88 40 PHE B O 1
ATOM 3070 N N . GLU B 1 41 ? -26.188 17.453 1.439 1 89.69 41 GLU B N 1
ATOM 3071 C CA . GLU B 1 41 ? -26.625 16.156 0.926 1 89.69 41 GLU B CA 1
ATOM 3072 C C . GLU B 1 41 ? -26.406 16.062 -0.581 1 89.69 41 GLU B C 1
ATOM 3074 O O . GLU B 1 41 ? -26.234 17.078 -1.255 1 89.69 41 GLU B O 1
ATOM 3079 N N . VAL B 1 42 ? -26.328 14.852 -1.018 1 88.62 42 VAL B N 1
ATOM 3080 C CA . VAL B 1 42 ? -26.109 14.672 -2.449 1 88.62 42 VAL B CA 1
ATOM 3081 C C . VAL B 1 42 ? -27.25 13.836 -3.039 1 88.62 42 VAL B C 1
ATOM 3083 O O . VAL B 1 42 ? -27.844 13.016 -2.344 1 88.62 42 VAL B O 1
ATOM 3086 N N . PHE B 1 43 ? -27.516 14.102 -4.32 1 84.62 43 PHE B N 1
ATOM 3087 C CA . PHE B 1 43 ? -28.484 13.297 -5.074 1 84.62 43 PHE B CA 1
ATOM 3088 C C . PHE B 1 43 ? -27.766 12.297 -5.969 1 84.62 43 PHE B C 1
ATOM 3090 O O . PHE B 1 43 ? -26.922 12.672 -6.785 1 84.62 43 PHE B O 1
ATOM 3097 N N . LEU B 1 44 ? -28.031 11.07 -5.695 1 78.38 44 LEU B N 1
ATOM 3098 C CA . LEU B 1 44 ? -27.469 10.023 -6.547 1 78.38 44 LEU B CA 1
ATOM 3099 C C . LEU B 1 44 ? -28.453 9.656 -7.664 1 78.38 44 LEU B C 1
ATOM 3101 O O . LEU B 1 44 ? -29.641 9.938 -7.566 1 78.38 44 LEU B O 1
ATOM 3105 N N . LYS B 1 45 ? -27.812 9.141 -8.656 1 74.06 45 LYS B N 1
ATOM 3106 C CA . LYS B 1 45 ? -28.672 8.727 -9.766 1 74.06 45 LYS B CA 1
ATOM 3107 C C . LYS B 1 45 ? -29.719 7.727 -9.312 1 74.06 45 LYS B C 1
ATOM 3109 O O . LYS B 1 45 ? -29.391 6.703 -8.703 1 74.06 45 LYS B O 1
ATOM 3114 N N . GLY B 1 46 ? -30.844 8.125 -9.617 1 76.69 46 GLY B N 1
ATOM 3115 C CA . GLY B 1 46 ? -31.969 7.242 -9.336 1 76.69 46 GLY B CA 1
ATOM 3116 C C . GLY B 1 46 ? -32.562 7.453 -7.961 1 76.69 46 GLY B C 1
ATOM 3117 O O . GLY B 1 46 ? -33.562 6.832 -7.613 1 76.69 46 GLY B O 1
ATOM 3118 N N . ASP B 1 47 ? -31.969 8.352 -7.25 1 74.06 47 ASP B N 1
ATOM 3119 C CA . ASP B 1 47 ? -32.438 8.562 -5.887 1 74.06 47 ASP B CA 1
ATOM 3120 C C . ASP B 1 47 ? -33.719 9.414 -5.871 1 74.06 47 ASP B C 1
ATOM 3122 O O . ASP B 1 47 ? -33.844 10.359 -6.656 1 74.06 47 ASP B O 1
ATOM 3126 N N . GLU B 1 48 ? -34.625 9.047 -5.145 1 83.06 48 GLU B N 1
ATOM 3127 C CA . GLU B 1 48 ? -35.812 9.859 -4.918 1 83.06 48 GLU B CA 1
ATOM 3128 C C . GLU B 1 48 ? -35.562 10.883 -3.812 1 83.06 48 GLU B C 1
ATOM 3130 O O . GLU B 1 48 ? -36.25 11.906 -3.748 1 83.06 48 GLU B O 1
ATOM 3135 N N . ALA B 1 49 ? -34.625 10.5 -3.051 1 88.62 49 ALA B N 1
ATOM 3136 C CA . ALA B 1 49 ? -34.281 11.375 -1.937 1 88.62 49 ALA B CA 1
ATOM 3137 C C . ALA B 1 49 ? -32.75 11.531 -1.815 1 88.62 49 ALA B C 1
ATOM 3139 O O . ALA B 1 49 ? -32 10.641 -2.223 1 88.62 49 ALA B O 1
ATOM 3140 N N . PRO B 1 50 ? -32.344 12.742 -1.279 1 88.5 50 PRO B N 1
ATOM 3141 C CA . PRO B 1 50 ? -30.906 12.945 -1.142 1 88.5 50 PRO B CA 1
ATOM 3142 C C . PRO B 1 50 ? -30.281 12.031 -0.089 1 88.5 50 PRO B C 1
ATOM 3144 O O . PRO B 1 50 ? -30.984 11.578 0.829 1 88.5 50 PRO B O 1
ATOM 3147 N N . SER B 1 51 ? -29.047 11.734 -0.302 1 90.06 51 SER B N 1
ATOM 3148 C CA . SER B 1 51 ? -28.281 10.914 0.629 1 90.06 51 SER B CA 1
ATOM 3149 C C . SER B 1 51 ? -27.297 11.75 1.425 1 90.06 51 SER B C 1
ATOM 3151 O O . SER B 1 51 ? -26.656 12.648 0.875 1 90.06 51 SER B O 1
ATOM 3153 N N . PRO B 1 52 ? -27.281 11.469 2.684 1 92.19 52 PRO B N 1
ATOM 3154 C CA . PRO B 1 52 ? -26.312 12.211 3.488 1 92.19 52 PRO B CA 1
ATOM 3155 C C . PRO B 1 52 ? -24.859 11.82 3.176 1 92.19 52 PRO B C 1
ATOM 3157 O O . PRO B 1 52 ? -24.609 10.711 2.709 1 92.19 52 PRO B O 1
ATOM 3160 N N . VAL B 1 53 ? -24 12.828 3.391 1 94.56 53 VAL B N 1
ATOM 3161 C CA . VAL B 1 53 ? -22.562 12.602 3.256 1 94.56 53 VAL B CA 1
ATOM 3162 C C . VAL B 1 53 ? -21.922 12.516 4.641 1 94.56 53 VAL B C 1
ATOM 3164 O O . VAL B 1 53 ? -22.281 13.273 5.543 1 94.56 53 VAL B O 1
ATOM 3167 N N . THR B 1 54 ? -21.047 11.523 4.785 1 94.75 54 THR B N 1
ATOM 3168 C CA . THR B 1 54 ? -20.391 11.297 6.066 1 94.75 54 THR B CA 1
ATOM 3169 C C . THR B 1 54 ? -19.125 12.148 6.176 1 94.75 54 THR B C 1
ATOM 3171 O O . THR B 1 54 ? -18.328 12.219 5.234 1 94.75 54 THR B O 1
ATOM 3174 N N . VAL B 1 55 ? -18.938 12.844 7.328 1 96.88 55 VAL B N 1
ATOM 3175 C CA . VAL B 1 55 ? -17.781 13.688 7.566 1 96.88 55 VAL B CA 1
ATOM 3176 C C . VAL B 1 55 ? -17.219 13.422 8.961 1 96.88 55 VAL B C 1
ATOM 3178 O O . VAL B 1 55 ? -17.828 12.703 9.758 1 96.88 55 VAL B O 1
ATOM 3181 N N . HIS B 1 56 ? -16 13.914 9.242 1 97.56 56 HIS B N 1
ATOM 3182 C CA . HIS B 1 56 ? -15.383 13.898 10.562 1 97.56 56 HIS B CA 1
ATOM 3183 C C . HIS B 1 56 ? -15.297 15.305 11.148 1 97.56 56 HIS B C 1
ATOM 3185 O O . HIS B 1 56 ? -14.25 15.961 11.062 1 97.56 56 HIS B O 1
ATOM 3191 N N . ALA B 1 57 ? -16.375 15.703 11.781 1 96.81 57 ALA B N 1
ATOM 3192 C CA . ALA B 1 57 ? -16.469 17.047 12.32 1 96.81 57 ALA B CA 1
ATOM 3193 C C . ALA B 1 57 ? -15.969 17.109 13.766 1 96.81 57 ALA B C 1
ATOM 3195 O O . ALA B 1 57 ? -16.125 16.141 14.516 1 96.81 57 ALA B O 1
ATOM 3196 N N . ALA B 1 58 ? -15.383 18.234 14.156 1 95.38 58 ALA B N 1
ATOM 3197 C CA . ALA B 1 58 ? -14.836 18.438 15.492 1 95.38 58 ALA B CA 1
ATOM 3198 C C . ALA B 1 58 ? -15.945 18.641 16.516 1 95.38 58 ALA B C 1
ATOM 3200 O O . ALA B 1 58 ? -15.68 18.766 17.719 1 95.38 58 ALA B O 1
ATOM 3201 N N . GLY B 1 59 ? -17.125 18.578 16.172 1 89 59 GLY B N 1
ATOM 3202 C CA . GLY B 1 59 ? -18.25 18.594 17.109 1 89 59 GLY B CA 1
ATOM 3203 C C . GLY B 1 59 ? -18.531 19.969 17.672 1 89 59 GLY B C 1
ATOM 3204 O O . GLY B 1 59 ? -18.688 20.938 16.906 1 89 59 GLY B O 1
ATOM 3205 N N . GLU B 1 60 ? -18.531 20.031 19.062 1 86.25 60 GLU B N 1
ATOM 3206 C CA . GLU B 1 60 ? -18.984 21.219 19.781 1 86.25 60 GLU B CA 1
ATOM 3207 C C . GLU B 1 60 ? -18.016 22.391 19.562 1 86.25 60 GLU B C 1
ATOM 3209 O O . GLU B 1 60 ? -18.438 23.547 19.516 1 86.25 60 GLU B O 1
ATOM 3214 N N . ALA B 1 61 ? -16.812 22.094 19.266 1 83.94 61 ALA B N 1
ATOM 3215 C CA . ALA B 1 61 ? -15.789 23.125 19.109 1 83.94 61 ALA B CA 1
ATOM 3216 C C . ALA B 1 61 ? -16.094 24.047 17.922 1 83.94 61 ALA B C 1
ATOM 3218 O O . ALA B 1 61 ? -15.719 25.219 17.922 1 83.94 61 ALA B O 1
ATOM 3219 N N . THR B 1 62 ? -16.812 23.516 16.969 1 88.69 62 THR B N 1
ATOM 3220 C CA . THR B 1 62 ? -16.984 24.281 15.75 1 88.69 62 THR B CA 1
ATOM 3221 C C . THR B 1 62 ? -18.469 24.516 15.469 1 88.69 62 THR B C 1
ATOM 3223 O O . THR B 1 62 ? -18.828 25.125 14.445 1 88.69 62 THR B O 1
ATOM 3226 N N . LEU B 1 63 ? -19.281 24.125 16.375 1 85.94 63 LEU B N 1
ATOM 3227 C CA . LEU B 1 63 ? -20.719 24.281 16.172 1 85.94 63 LEU B CA 1
ATOM 3228 C C . LEU B 1 63 ? -21.094 25.75 16.047 1 85.94 63 LEU B C 1
ATOM 3230 O O . LEU B 1 63 ? -20.688 26.578 16.875 1 85.94 63 LEU B O 1
ATOM 3234 N N . GLY B 1 64 ? -21.766 26.047 14.977 1 86.06 64 GLY B N 1
ATOM 3235 C CA . GLY B 1 64 ? -22.266 27.391 14.773 1 86.06 64 GLY B CA 1
ATOM 3236 C C . GLY B 1 64 ? -21.266 28.312 14.086 1 86.06 64 GLY B C 1
ATOM 3237 O O . GLY B 1 64 ? -21.594 29.453 13.773 1 86.06 64 GLY B O 1
ATOM 3238 N N . PHE B 1 65 ? -20.094 27.844 13.812 1 90.69 65 PHE B N 1
ATOM 3239 C CA . PHE B 1 65 ? -19.078 28.672 13.18 1 90.69 65 PHE B CA 1
ATOM 3240 C C . PHE B 1 65 ? -18.906 28.281 11.719 1 90.69 65 PHE B C 1
ATOM 3242 O O . PHE B 1 65 ? -19.094 27.125 11.344 1 90.69 65 PHE B O 1
ATOM 3249 N N . SER B 1 66 ? -18.562 29.281 10.914 1 88.94 66 SER B N 1
ATOM 3250 C CA . SER B 1 66 ? -18.266 29.062 9.5 1 88.94 66 SER B CA 1
ATOM 3251 C C . SER B 1 66 ? -17.078 29.922 9.062 1 88.94 66 SER B C 1
ATOM 3253 O O . SER B 1 66 ? -16.641 30.812 9.789 1 88.94 66 SER B O 1
ATOM 3255 N N . GLY B 1 67 ? -16.516 29.516 7.93 1 90.69 67 GLY B N 1
ATOM 3256 C CA . GLY B 1 67 ? -15.453 30.312 7.336 1 90.69 67 GLY B CA 1
ATOM 3257 C C . GLY B 1 67 ? -14.297 30.562 8.281 1 90.69 67 GLY B C 1
ATOM 3258 O O . GLY B 1 67 ? -13.781 29.625 8.898 1 90.69 67 GLY B O 1
ATOM 3259 N N . VAL B 1 68 ? -13.922 31.812 8.398 1 94.25 68 VAL B N 1
ATOM 3260 C CA . VAL B 1 68 ? -12.773 32.188 9.211 1 94.25 68 VAL B CA 1
ATOM 3261 C C . VAL B 1 68 ? -13.062 31.906 10.688 1 94.25 68 VAL B C 1
ATOM 3263 O O . VAL B 1 68 ? -12.18 31.453 11.422 1 94.25 68 VAL B O 1
ATOM 3266 N N . GLY B 1 69 ? -14.328 32.156 11.086 1 95 69 GLY B N 1
ATOM 3267 C CA . GLY B 1 69 ? -14.711 31.891 12.461 1 95 69 GLY B CA 1
ATOM 3268 C C . GLY B 1 69 ? -14.516 30.438 12.859 1 95 69 GLY B C 1
ATOM 3269 O O . GLY B 1 69 ? -14.133 30.141 14 1 95 69 GLY B O 1
ATOM 3270 N N . ARG B 1 70 ? -14.781 29.547 11.961 1 95.62 70 ARG B N 1
ATOM 3271 C CA . ARG B 1 70 ? -14.586 28.109 12.219 1 95.62 70 ARG B CA 1
ATOM 3272 C C . ARG B 1 70 ? -13.109 27.781 12.414 1 95.62 70 ARG B C 1
ATOM 3274 O O . ARG B 1 70 ? -12.758 27.016 13.312 1 95.62 70 ARG B O 1
ATOM 3281 N N . LEU B 1 71 ? -12.234 28.375 11.609 1 97.75 71 LEU B N 1
ATOM 3282 C CA . LEU B 1 71 ? -10.797 28.172 11.75 1 97.75 71 LEU B CA 1
ATOM 3283 C C . LEU B 1 71 ? -10.305 28.734 13.078 1 97.75 71 LEU B C 1
ATOM 3285 O O . LEU B 1 71 ? -9.469 28.125 13.75 1 97.75 71 LEU B O 1
ATOM 3289 N N . VAL B 1 72 ? -10.812 29.859 13.469 1 97.69 72 VAL B N 1
ATOM 3290 C CA . VAL B 1 72 ? -10.461 30.484 14.734 1 97.69 72 VAL B CA 1
ATOM 3291 C C . VAL B 1 72 ? -10.844 29.578 15.891 1 97.69 72 VAL B C 1
ATOM 3293 O O . VAL B 1 72 ? -10.047 29.359 16.812 1 97.69 72 VAL B O 1
ATOM 3296 N N . ALA B 1 73 ? -12.047 29.047 15.812 1 98 73 ALA B N 1
ATOM 3297 C CA . ALA B 1 73 ? -12.531 28.172 16.875 1 98 73 ALA B CA 1
ATOM 3298 C C . ALA B 1 73 ? -11.648 26.938 17.016 1 98 73 ALA B C 1
ATOM 3300 O O . ALA B 1 73 ? -11.289 26.562 18.125 1 98 73 ALA B O 1
ATOM 3301 N N . LEU B 1 74 ? -11.312 26.344 15.914 1 98.31 74 LEU B N 1
ATOM 3302 C CA . LEU B 1 74 ? -10.461 25.156 15.914 1 98.31 74 LEU B CA 1
ATOM 3303 C C . LEU B 1 74 ? -9.086 25.469 16.484 1 98.31 74 LEU B C 1
ATOM 3305 O O . LEU B 1 74 ? -8.578 24.75 17.344 1 98.31 74 LEU B O 1
ATOM 3309 N N . LEU B 1 75 ? -8.492 26.531 15.969 1 98.62 75 LEU B N 1
ATOM 3310 C CA . LEU B 1 75 ? -7.145 26.891 16.391 1 98.62 75 LEU B CA 1
ATOM 3311 C C . LEU B 1 75 ? -7.121 27.25 17.875 1 98.62 75 LEU B C 1
ATOM 3313 O O . LEU B 1 75 ? -6.188 26.875 18.594 1 98.62 75 LEU B O 1
ATOM 3317 N N . ALA B 1 76 ? -8.148 27.938 18.344 1 98.25 76 ALA B N 1
ATOM 3318 C CA . ALA B 1 76 ? -8.242 28.281 19.766 1 98.25 76 ALA B CA 1
ATOM 3319 C C . ALA B 1 76 ? -8.266 27.031 20.641 1 98.25 76 ALA B C 1
ATOM 3321 O O . ALA B 1 76 ? -7.578 26.969 21.656 1 98.25 76 ALA B O 1
ATOM 3322 N N . GLU B 1 77 ? -9.039 26.078 20.203 1 98.25 77 GLU B N 1
ATOM 3323 C CA . GLU B 1 77 ? -9.125 24.828 20.969 1 98.25 77 GLU B CA 1
ATOM 3324 C C . GLU B 1 77 ? -7.773 24.125 21.016 1 98.25 77 GLU B C 1
ATOM 3326 O O . GLU B 1 77 ? -7.406 23.547 22.031 1 98.25 77 GLU B O 1
ATOM 3331 N N . ALA B 1 78 ? -7.055 24.141 19.938 1 98.69 78 ALA B N 1
ATOM 3332 C CA . ALA B 1 78 ? -5.734 23.516 19.906 1 98.69 78 ALA B CA 1
ATOM 3333 C C . ALA B 1 78 ? -4.762 24.234 20.828 1 98.69 78 ALA B C 1
ATOM 3335 O O . ALA B 1 78 ? -3.943 23.594 21.5 1 98.69 78 ALA B O 1
ATOM 3336 N N . LEU B 1 79 ? -4.836 25.562 20.859 1 98.38 79 LEU B N 1
ATOM 3337 C CA . LEU B 1 79 ? -3.951 26.344 21.703 1 98.38 79 LEU B CA 1
ATOM 3338 C C . LEU B 1 79 ? -4.305 26.156 23.172 1 98.38 79 LEU B C 1
ATOM 3340 O O . LEU B 1 79 ? -3.418 26.141 24.031 1 98.38 79 LEU B O 1
ATOM 3344 N N . VAL B 1 80 ? -5.59 25.984 23.469 1 98 80 VAL B N 1
ATOM 3345 C CA . VAL B 1 80 ? -5.996 25.672 24.828 1 98 80 VAL B CA 1
ATOM 3346 C C . VAL B 1 80 ? -5.426 24.312 25.234 1 98 80 VAL B C 1
ATOM 3348 O O . VAL B 1 80 ? -4.926 24.156 26.344 1 98 80 VAL B O 1
ATOM 3351 N N . ASP B 1 81 ? -5.508 23.391 24.328 1 98.38 81 ASP B N 1
ATOM 3352 C CA . ASP B 1 81 ? -4.941 22.062 24.594 1 98.38 81 ASP B CA 1
ATOM 3353 C C . ASP B 1 81 ? -3.436 22.156 24.828 1 98.38 81 ASP B C 1
ATOM 3355 O O . ASP B 1 81 ? -2.912 21.547 25.75 1 98.38 81 ASP B O 1
ATOM 3359 N N . LEU B 1 82 ? -2.729 22.906 24.016 1 98.06 82 LEU B N 1
ATOM 3360 C CA . LEU B 1 82 ? -1.3 23.125 24.203 1 98.06 82 LEU B CA 1
ATOM 3361 C C . LEU B 1 82 ? -1.028 23.781 25.547 1 98.06 82 LEU B C 1
ATOM 3363 O O . LEU B 1 82 ? -0.024 23.484 26.203 1 98.06 82 LEU B O 1
ATOM 3367 N N . GLY B 1 83 ? -1.887 24.609 25.984 1 96.75 83 GLY B N 1
ATOM 3368 C CA . GLY B 1 83 ? -1.776 25.359 27.219 1 96.75 83 GLY B CA 1
ATOM 3369 C C . GLY B 1 83 ? -1.758 24.484 28.453 1 96.75 83 GLY B C 1
ATOM 3370 O O . GLY B 1 83 ? -1.381 24.938 29.531 1 96.75 83 GLY B O 1
ATOM 3371 N N . THR B 1 84 ? -2.16 23.266 28.281 1 94.88 84 THR B N 1
ATOM 3372 C CA . THR B 1 84 ? -2.074 22.312 29.391 1 94.88 84 THR B CA 1
ATOM 3373 C C . THR B 1 84 ? -0.621 22.062 29.781 1 94.88 84 THR B C 1
ATOM 3375 O O . THR B 1 84 ? -0.332 21.703 30.922 1 94.88 84 THR B O 1
ATOM 3378 N N . TRP B 1 85 ? 0.271 22.406 28.859 1 92.12 85 TRP B N 1
ATOM 3379 C CA . TRP B 1 85 ? 1.665 22.031 29.078 1 92.12 85 TRP B CA 1
ATOM 3380 C C . TRP B 1 85 ? 2.562 23.266 29.109 1 92.12 85 TRP B C 1
ATOM 3382 O O . TRP B 1 85 ? 3.643 23.234 29.703 1 92.12 85 TRP B O 1
ATOM 3392 N N . VAL B 1 86 ? 2.145 24.25 28.391 1 93.19 86 VAL B N 1
ATOM 3393 C CA . VAL B 1 86 ? 2.941 25.469 28.266 1 93.19 86 VAL B CA 1
ATOM 3394 C C . VAL B 1 86 ? 2.041 26.688 28.422 1 93.19 86 VAL B C 1
ATOM 3396 O O . VAL B 1 86 ? 0.922 26.719 27.906 1 93.19 86 VAL B O 1
ATOM 3399 N N . ASP B 1 87 ? 2.566 27.688 29.109 1 93.75 87 ASP B N 1
ATOM 3400 C CA . ASP B 1 87 ? 1.846 28.969 29.172 1 93.75 87 ASP B CA 1
ATOM 3401 C C . ASP B 1 87 ? 1.999 29.734 27.859 1 93.75 87 ASP B C 1
ATOM 3403 O O . ASP B 1 87 ? 2.895 30.578 27.734 1 93.75 87 ASP B O 1
ATOM 3407 N N . VAL B 1 88 ? 1.076 29.594 27.016 1 92.81 88 VAL B N 1
ATOM 3408 C CA . VAL B 1 88 ? 1.155 30.141 25.656 1 92.81 88 VAL B CA 1
ATOM 3409 C C . VAL B 1 88 ? 1.008 31.656 25.719 1 92.81 88 VAL B C 1
ATOM 3411 O O . VAL B 1 88 ? 1.628 32.375 24.922 1 92.81 88 VAL B O 1
ATOM 3414 N N . ALA B 1 89 ? 0.239 32.125 26.594 1 91.44 89 ALA B N 1
ATOM 3415 C CA . ALA B 1 89 ? -0.006 33.562 26.734 1 91.44 89 ALA B CA 1
ATOM 3416 C C . ALA B 1 89 ? 1.271 34.312 27.125 1 91.44 89 ALA B C 1
ATOM 3418 O O . ALA B 1 89 ? 1.407 35.5 26.859 1 91.44 89 ALA B O 1
ATOM 3419 N N . ALA B 1 90 ? 2.154 33.594 27.719 1 91.44 90 ALA B N 1
ATOM 3420 C CA . ALA B 1 90 ? 3.381 34.188 28.219 1 91.44 90 ALA B CA 1
ATOM 3421 C C . ALA B 1 90 ? 4.484 34.188 27.172 1 91.44 90 ALA B C 1
ATOM 3423 O O . ALA B 1 90 ? 5.57 34.719 27.391 1 91.44 90 ALA B O 1
ATOM 3424 N N . LEU B 1 91 ? 4.156 33.625 26.047 1 91 91 LEU B N 1
ATOM 3425 C CA . LEU B 1 91 ? 5.176 33.594 25 1 91 91 LEU B CA 1
ATOM 3426 C C . LEU B 1 91 ? 5.496 35 24.516 1 91 91 LEU B C 1
ATOM 3428 O O . LEU B 1 91 ? 4.594 35.75 24.156 1 91 91 LEU B O 1
ATOM 3432 N N . GLY B 1 92 ? 6.805 35.344 24.547 1 84.31 92 GLY B N 1
ATOM 3433 C CA . GLY B 1 92 ? 7.254 36.688 24.266 1 84.31 92 GLY B CA 1
ATOM 3434 C C . GLY B 1 92 ? 7.562 36.938 22.797 1 84.31 92 GLY B C 1
ATOM 3435 O O . GLY B 1 92 ? 7.34 36.062 21.969 1 84.31 92 GLY B O 1
ATOM 3436 N N . PRO B 1 93 ? 8.008 38.156 22.531 1 89 93 PRO B N 1
ATOM 3437 C CA . PRO B 1 93 ? 8.273 38.562 21.141 1 89 93 PRO B CA 1
ATOM 3438 C C . PRO B 1 93 ? 9.406 37.75 20.5 1 89 93 PRO B C 1
ATOM 3440 O O . PRO B 1 93 ? 9.57 37.812 19.281 1 89 93 PRO B O 1
ATOM 3443 N N . GLY B 1 94 ? 10.125 37.031 21.281 1 94.81 94 GLY B N 1
ATOM 3444 C CA . GLY B 1 94 ? 11.188 36.219 20.734 1 94.81 94 GLY B CA 1
ATOM 3445 C C . GLY B 1 94 ? 10.688 34.938 20.125 1 94.81 94 GLY B C 1
ATOM 3446 O O . GLY B 1 94 ? 11.438 34.219 19.438 1 94.81 94 GLY B O 1
ATOM 3447 N N . VAL B 1 95 ? 9.469 34.656 20.281 1 96.88 95 VAL B N 1
ATOM 3448 C CA . VAL B 1 95 ? 8.875 33.469 19.719 1 96.88 95 VAL B CA 1
ATOM 3449 C C . VAL B 1 95 ? 8.258 33.781 18.359 1 96.88 95 VAL B C 1
ATOM 3451 O O . VAL B 1 95 ? 7.52 34.75 18.203 1 96.88 95 VAL B O 1
ATOM 3454 N N . GLY B 1 96 ? 8.688 32.969 17.297 1 98.25 96 GLY B N 1
ATOM 3455 C CA . GLY B 1 96 ? 8.055 33.094 15.992 1 98.25 96 GLY B CA 1
ATOM 3456 C C . GLY B 1 96 ? 6.812 32.25 15.844 1 98.25 96 GLY B C 1
ATOM 3457 O O . GLY B 1 96 ? 6.746 31.141 16.359 1 98.25 96 GLY B O 1
ATOM 3458 N N . LEU B 1 97 ? 5.812 32.844 15.156 1 98.44 97 LEU B N 1
ATOM 3459 C CA . LEU B 1 97 ? 4.59 32.125 14.836 1 98.44 97 LEU B CA 1
ATOM 3460 C C . LEU B 1 97 ? 4.598 31.656 13.383 1 98.44 97 LEU B C 1
ATOM 3462 O O . LEU B 1 97 ? 4.695 32.469 12.469 1 98.44 97 LEU B O 1
ATOM 3466 N N . TYR B 1 98 ? 4.57 30.375 13.125 1 98.81 98 TYR B N 1
ATOM 3467 C CA . TYR B 1 98 ? 4.5 29.766 11.805 1 98.81 98 TYR B CA 1
ATOM 3468 C C . TYR B 1 98 ? 3.125 29.156 11.562 1 98.81 98 TYR B C 1
ATOM 3470 O O . TYR B 1 98 ? 2.781 28.125 12.141 1 98.81 98 TYR B O 1
ATOM 3478 N N . LEU B 1 99 ? 2.379 29.766 10.68 1 98.75 99 LEU B N 1
ATOM 3479 C CA . LEU B 1 99 ? 0.969 29.438 10.508 1 98.75 99 LEU B CA 1
ATOM 3480 C C . LEU B 1 99 ? 0.745 28.656 9.219 1 98.75 99 LEU B C 1
ATOM 3482 O O . LEU B 1 99 ? 1.072 29.141 8.133 1 98.75 99 LEU B O 1
ATOM 3486 N N . VAL B 1 100 ? 0.267 27.453 9.367 1 98.81 100 VAL B N 1
ATOM 3487 C CA . VAL B 1 100 ? -0.151 26.609 8.258 1 98.81 100 VAL B CA 1
ATOM 3488 C C . VAL B 1 100 ? -1.664 26.703 8.07 1 98.81 100 VAL B C 1
ATOM 3490 O O . VAL B 1 100 ? -2.428 26.328 8.969 1 98.81 100 VAL B O 1
ATOM 3493 N N . LEU B 1 101 ? -2.109 27.219 6.949 1 98.44 101 LEU B N 1
ATOM 3494 C CA . LEU B 1 101 ? -3.52 27.516 6.727 1 98.44 101 LEU B CA 1
ATOM 3495 C C . LEU B 1 101 ? -3.881 27.359 5.254 1 98.44 101 LEU B C 1
ATOM 3497 O O . LEU B 1 101 ? -3.002 27.375 4.391 1 98.44 101 LEU B O 1
ATOM 3501 N N . PRO B 1 102 ? -5.148 27.156 4.969 1 96.88 102 PRO B N 1
ATOM 3502 C CA . PRO B 1 102 ? -5.551 26.953 3.574 1 96.88 102 PRO B CA 1
ATOM 3503 C C . PRO B 1 102 ? -5.727 28.281 2.816 1 96.88 102 PRO B C 1
ATOM 3505 O O . PRO B 1 102 ? -5.824 29.344 3.434 1 96.88 102 PRO B O 1
ATOM 3508 N N . ASP B 1 103 ? -5.668 28.172 1.458 1 93.44 103 ASP B N 1
ATOM 3509 C CA . ASP B 1 103 ? -6.234 29.234 0.646 1 93.44 103 ASP B CA 1
ATOM 3510 C C . ASP B 1 103 ? -7.754 29.281 0.776 1 93.44 103 ASP B C 1
ATOM 3512 O O . ASP B 1 103 ? -8.438 28.312 0.45 1 93.44 103 ASP B O 1
ATOM 3516 N N . PRO B 1 104 ? -8.289 30.406 1.232 1 92.56 104 PRO B N 1
ATOM 3517 C CA . PRO B 1 104 ? -9.742 30.484 1.39 1 92.56 104 PRO B CA 1
ATOM 3518 C C . PRO B 1 104 ? -10.5 30.172 0.098 1 92.56 104 PRO B C 1
ATOM 3520 O O . PRO B 1 104 ? -11.586 29.594 0.137 1 92.56 104 PRO B O 1
ATOM 3523 N N . GLU B 1 105 ? -9.961 30.516 -0.993 1 90.88 105 GLU B N 1
ATOM 3524 C CA . GLU B 1 105 ? -10.609 30.25 -2.273 1 90.88 105 GLU B CA 1
ATOM 3525 C C . GLU B 1 105 ? -10.766 28.734 -2.504 1 90.88 105 GLU B C 1
ATOM 3527 O O . GLU B 1 105 ? -11.797 28.297 -3.004 1 90.88 105 GLU B O 1
ATOM 3532 N N . ALA B 1 106 ? -9.781 28.031 -2.121 1 91.56 106 ALA B N 1
ATOM 3533 C CA . ALA B 1 106 ? -9.812 26.578 -2.295 1 91.56 106 ALA B CA 1
ATOM 3534 C C . ALA B 1 106 ? -10.836 25.938 -1.36 1 91.56 106 ALA B C 1
ATOM 3536 O O . ALA B 1 106 ? -11.219 24.797 -1.552 1 91.56 106 ALA B O 1
ATOM 3537 N N . ARG B 1 107 ? -11.312 26.641 -0.36 1 91.94 107 ARG B N 1
ATOM 3538 C CA . ARG B 1 107 ? -12.281 26.125 0.601 1 91.94 107 ARG B CA 1
ATOM 3539 C C . ARG B 1 107 ? -13.656 26.734 0.377 1 91.94 107 ARG B C 1
ATOM 3541 O O . ARG B 1 107 ? -14.617 26.406 1.077 1 91.94 107 ARG B O 1
ATOM 3548 N N . GLY B 1 108 ? -13.711 27.672 -0.477 1 86.94 108 GLY B N 1
ATOM 3549 C CA . GLY B 1 108 ? -14.992 28.234 -0.874 1 86.94 108 GLY B CA 1
ATOM 3550 C C . GLY B 1 108 ? -15.508 29.281 0.094 1 86.94 108 GLY B C 1
ATOM 3551 O O . GLY B 1 108 ? -16.719 29.5 0.207 1 86.94 108 GLY B O 1
ATOM 3552 N N . PHE B 1 109 ? -14.633 29.875 0.941 1 84.38 109 PHE B N 1
ATOM 3553 C CA . PHE B 1 109 ? -15.109 30.953 1.79 1 84.38 109 PHE B CA 1
ATOM 3554 C C . PHE B 1 109 ? -14.273 32.219 1.58 1 84.38 109 PHE B C 1
ATOM 3556 O O . PHE B 1 109 ? -13.195 32.156 0.984 1 84.38 109 PHE B O 1
ATOM 3563 N N . THR B 1 110 ? -14.898 33.312 2.012 1 86 110 THR B N 1
ATOM 3564 C CA . THR B 1 110 ? -14.234 34.594 1.896 1 86 110 THR B CA 1
ATOM 3565 C C . THR B 1 110 ? -13.711 35.062 3.252 1 86 110 THR B C 1
ATOM 3567 O O . THR B 1 110 ? -14.164 34.594 4.293 1 86 110 THR B O 1
ATOM 3570 N N . THR B 1 111 ? -12.711 35.875 3.184 1 86.81 111 THR B N 1
ATOM 3571 C CA . THR B 1 111 ? -12.086 36.344 4.41 1 86.81 111 THR B CA 1
ATOM 3572 C C . THR B 1 111 ? -12.844 37.562 4.973 1 86.81 111 THR B C 1
ATOM 3574 O O . THR B 1 111 ? -12.672 37.906 6.141 1 86.81 111 THR B O 1
ATOM 3577 N N . GLY B 1 112 ? -13.672 38.125 4.156 1 78.5 112 GLY B N 1
ATOM 3578 C CA . GLY B 1 112 ? -14.383 39.312 4.578 1 78.5 112 GLY B CA 1
ATOM 3579 C C . GLY B 1 112 ? -15.547 39 5.5 1 78.5 112 GLY B C 1
ATOM 3580 O O . GLY B 1 112 ? -16.047 37.875 5.547 1 78.5 112 GLY B O 1
ATOM 3581 N N . LYS B 1 113 ? -15.906 40.031 6.34 1 71.56 113 LYS B N 1
ATOM 3582 C CA . LYS B 1 113 ? -17.062 39.906 7.227 1 71.56 113 LYS B CA 1
ATOM 3583 C C . LYS B 1 113 ? -18.375 40.031 6.449 1 71.56 113 LYS B C 1
ATOM 3585 O O . LYS B 1 113 ? -19.375 39.406 6.805 1 71.56 113 LYS B O 1
ATOM 3590 N N . ASP B 1 114 ? -18.125 40.812 5.461 1 66.88 114 ASP B N 1
ATOM 3591 C CA . ASP B 1 114 ? -19.266 41.031 4.582 1 66.88 114 ASP B CA 1
ATOM 3592 C C . ASP B 1 114 ? -19.312 40 3.457 1 66.88 114 ASP B C 1
ATOM 3594 O O . ASP B 1 114 ? -18.375 39.906 2.656 1 66.88 114 ASP B O 1
ATOM 3598 N N . PRO B 1 115 ? -20.312 39.156 3.52 1 63.06 115 PRO B N 1
ATOM 3599 C CA . PRO B 1 115 ? -20.391 38.094 2.506 1 63.06 115 PRO B CA 1
ATOM 3600 C C . PRO B 1 115 ? -20.359 38.656 1.08 1 63.06 115 PRO B C 1
ATOM 3602 O O . PRO B 1 115 ? -20.078 37.906 0.136 1 63.06 115 PRO B O 1
ATOM 3605 N N . TYR B 1 116 ? -20.594 39.969 1.027 1 65.75 116 TYR B N 1
ATOM 3606 C CA . TYR B 1 116 ? -20.641 40.562 -0.301 1 65.75 116 TYR B CA 1
ATOM 3607 C C . TYR B 1 116 ? -19.266 41.094 -0.701 1 65.75 116 TYR B C 1
ATOM 3609 O O . TYR B 1 116 ? -19.062 41.5 -1.852 1 65.75 116 TYR B O 1
ATOM 3617 N N . GLU B 1 117 ? -18.406 41.156 0.21 1 74.31 117 GLU B N 1
ATOM 3618 C CA . GLU B 1 117 ? -17.062 41.625 -0.105 1 74.31 117 GLU B CA 1
ATOM 3619 C C . GLU B 1 117 ? -16.25 40.469 -0.735 1 74.31 117 GLU B C 1
ATOM 3621 O O . GLU B 1 117 ? -16.203 39.375 -0.207 1 74.31 117 GLU B O 1
ATOM 3626 N N . GLU B 1 118 ? -15.695 40.875 -1.883 1 80.31 118 GLU B N 1
ATOM 3627 C CA . GLU B 1 118 ? -14.914 39.875 -2.607 1 80.31 118 GLU B CA 1
ATOM 3628 C C . GLU B 1 118 ? -13.469 39.844 -2.115 1 80.31 118 GLU B C 1
ATOM 3630 O O . GLU B 1 118 ? -12.906 40.875 -1.771 1 80.31 118 GLU B O 1
ATOM 3635 N N . ASP B 1 119 ? -13 38.625 -1.945 1 85.69 119 ASP B N 1
ATOM 3636 C CA . ASP B 1 119 ? -11.586 38.469 -1.624 1 85.69 119 ASP B CA 1
ATOM 3637 C C . ASP B 1 119 ? -10.703 38.906 -2.793 1 85.69 119 ASP B C 1
ATOM 3639 O O . ASP B 1 119 ? -11.141 38.906 -3.945 1 85.69 119 ASP B O 1
ATOM 3643 N N . PRO B 1 120 ? -9.516 39.344 -2.447 1 88 120 PRO B N 1
ATOM 3644 C CA . PRO B 1 120 ? -8.57 39.688 -3.521 1 88 120 PRO B CA 1
ATOM 3645 C C . PRO B 1 120 ? -8.312 38.5 -4.449 1 88 120 PRO B C 1
ATOM 3647 O O . PRO B 1 120 ? -8.297 37.344 -4.004 1 88 120 PRO B O 1
ATOM 3650 N N . ASP B 1 121 ? -8.023 38.844 -5.727 1 89.44 121 ASP B N 1
ATOM 3651 C CA . ASP B 1 121 ? -7.688 37.812 -6.695 1 89.44 121 ASP B CA 1
ATOM 3652 C C . ASP B 1 121 ? -6.305 37.219 -6.418 1 89.44 121 ASP B C 1
ATOM 3654 O O . ASP B 1 121 ? -6.07 36.031 -6.648 1 89.44 121 ASP B O 1
ATOM 3658 N N . ASP B 1 122 ? -5.551 38.062 -5.891 1 92.56 122 ASP B N 1
ATOM 3659 C CA . ASP B 1 122 ? -4.184 37.625 -5.598 1 92.56 122 ASP B CA 1
ATOM 3660 C C . ASP B 1 122 ? -4.141 36.75 -4.348 1 92.56 122 ASP B C 1
ATOM 3662 O O . ASP B 1 122 ? -4.543 37.188 -3.268 1 92.56 122 ASP B O 1
ATOM 3666 N N . ALA B 1 123 ? -3.621 35.531 -4.516 1 91.81 123 ALA B N 1
ATOM 3667 C CA . ALA B 1 123 ? -3.59 34.562 -3.428 1 91.81 123 ALA B CA 1
ATOM 3668 C C . ALA B 1 123 ? -2.787 35.094 -2.242 1 91.81 123 ALA B C 1
ATOM 3670 O O . ALA B 1 123 ? -3.139 34.844 -1.087 1 91.81 123 ALA B O 1
ATOM 3671 N N . ARG B 1 124 ? -1.72 35.781 -2.523 1 93.56 124 ARG B N 1
ATOM 3672 C CA . ARG B 1 124 ? -0.877 36.312 -1.457 1 93.56 124 ARG B CA 1
ATOM 3673 C C . ARG B 1 124 ? -1.65 37.312 -0.587 1 93.56 124 ARG B C 1
ATOM 3675 O O . ARG B 1 124 ? -1.521 37.312 0.639 1 93.56 124 ARG B O 1
ATOM 3682 N N . GLU B 1 125 ? -2.393 38.094 -1.221 1 93.38 125 GLU B N 1
ATOM 3683 C CA . GLU B 1 125 ? -3.189 39.062 -0.494 1 93.38 125 GLU B CA 1
ATOM 3684 C C . GLU B 1 125 ? -4.305 38.406 0.3 1 93.38 125 GLU B C 1
ATOM 3686 O O . GLU B 1 125 ? -4.582 38.781 1.438 1 93.38 125 GLU B O 1
ATOM 3691 N N . ARG B 1 126 ? -4.906 37.406 -0.304 1 93.5 126 ARG B N 1
ATOM 3692 C CA . ARG B 1 126 ? -5.977 36.656 0.359 1 93.5 126 ARG B CA 1
ATOM 3693 C C . ARG B 1 126 ? -5.457 35.969 1.604 1 93.5 126 ARG B C 1
ATOM 3695 O O . ARG B 1 126 ? -6.109 35.969 2.648 1 93.5 126 ARG B O 1
ATOM 3702 N N . ILE B 1 127 ? -4.316 35.406 1.472 1 96 127 ILE B N 1
ATOM 3703 C CA . ILE B 1 127 ? -3.699 34.688 2.574 1 96 127 ILE B CA 1
ATOM 3704 C C . ILE B 1 127 ? -3.326 35.656 3.689 1 96 127 ILE B C 1
ATOM 3706 O O . ILE B 1 127 ? -3.541 35.375 4.871 1 96 127 ILE B O 1
ATOM 3710 N N . ALA B 1 128 ? -2.797 36.812 3.336 1 95.56 128 ALA B N 1
ATOM 3711 C CA . ALA B 1 128 ? -2.428 37.812 4.328 1 95.56 128 ALA B CA 1
ATOM 3712 C C . ALA B 1 128 ? -3.645 38.25 5.137 1 95.56 128 ALA B C 1
ATOM 3714 O O . ALA B 1 128 ? -3.557 38.438 6.352 1 95.56 128 ALA B O 1
ATOM 3715 N N . ARG B 1 129 ? -4.738 38.438 4.418 1 94.5 129 ARG B N 1
ATOM 3716 C CA . ARG B 1 129 ? -5.973 38.812 5.09 1 94.5 129 ARG B CA 1
ATOM 3717 C C . ARG B 1 129 ? -6.438 37.719 6.047 1 94.5 129 ARG B C 1
ATOM 3719 O O . ARG B 1 129 ? -6.883 38 7.16 1 94.5 129 ARG B O 1
ATOM 3726 N N . LEU B 1 130 ? -6.379 36.5 5.586 1 96.38 130 LEU B N 1
ATOM 3727 C CA . LEU B 1 130 ? -6.773 35.375 6.441 1 96.38 130 LEU B CA 1
ATOM 3728 C C . LEU B 1 130 ? -5.879 35.312 7.676 1 96.38 130 LEU B C 1
ATOM 3730 O O . LEU B 1 130 ? -6.363 35.062 8.781 1 96.38 130 LEU B O 1
ATOM 3734 N N . VAL B 1 131 ? -4.555 35.5 7.484 1 97.62 131 VAL B N 1
ATOM 3735 C CA . VAL B 1 131 ? -3.602 35.438 8.594 1 97.62 131 VAL B CA 1
ATOM 3736 C C . VAL B 1 131 ? -3.977 36.5 9.641 1 97.62 131 VAL B C 1
ATOM 3738 O O . VAL B 1 131 ? -4.051 36.188 10.836 1 97.62 131 VAL B O 1
ATOM 3741 N N . ASP B 1 132 ? -4.23 37.656 9.203 1 96 132 ASP B N 1
ATOM 3742 C CA . ASP B 1 132 ? -4.566 38.75 10.109 1 96 132 ASP B CA 1
ATOM 3743 C C . ASP B 1 132 ? -5.824 38.438 10.914 1 96 132 ASP B C 1
ATOM 3745 O O . ASP B 1 132 ? -5.832 38.562 12.141 1 96 132 ASP B O 1
ATOM 3749 N N . ARG B 1 133 ? -6.816 37.969 10.242 1 95.88 133 ARG B N 1
ATOM 3750 C CA . ARG B 1 133 ? -8.086 37.688 10.891 1 95.88 133 ARG B CA 1
ATOM 3751 C C . ARG B 1 133 ? -7.961 36.5 11.82 1 95.88 133 ARG B C 1
ATOM 3753 O O . ARG B 1 133 ? -8.547 36.469 12.914 1 95.88 133 ARG B O 1
ATOM 3760 N N . LEU B 1 134 ? -7.223 35.531 11.391 1 97.62 134 LEU B N 1
ATOM 3761 C CA . LEU B 1 134 ? -7.07 34.312 12.164 1 97.62 134 LEU B CA 1
ATOM 3762 C C . LEU B 1 134 ? -6.293 34.594 13.445 1 97.62 134 LEU B C 1
ATOM 3764 O O . LEU B 1 134 ? -6.703 34.156 14.523 1 97.62 134 LEU B O 1
ATOM 3768 N N . VAL B 1 135 ? -5.152 35.25 13.336 1 97.56 135 VAL B N 1
ATOM 3769 C CA . VAL B 1 135 ? -4.316 35.531 14.5 1 97.56 135 VAL B CA 1
ATOM 3770 C C . VAL B 1 135 ? -5.055 36.438 15.477 1 97.56 135 VAL B C 1
ATOM 3772 O O . VAL B 1 135 ? -5.195 36.125 16.656 1 97.56 135 VAL B O 1
ATOM 3775 N N . LYS B 1 136 ? -5.586 37.531 14.984 1 96.44 136 LYS B N 1
ATOM 3776 C CA . LYS B 1 136 ? -6.312 38.469 15.836 1 96.44 136 LYS B CA 1
ATOM 3777 C C . LYS B 1 136 ? -7.523 37.812 16.484 1 96.44 136 LYS B C 1
ATOM 3779 O O . LYS B 1 136 ? -7.742 37.938 17.688 1 96.44 136 LYS B O 1
ATOM 3784 N N . GLY B 1 137 ? -8.266 37.125 15.641 1 96.69 137 GLY B N 1
ATOM 3785 C CA . GLY B 1 137 ? -9.461 36.469 16.141 1 96.69 137 GLY B CA 1
ATOM 3786 C C . GLY B 1 137 ? -9.172 35.438 17.188 1 96.69 137 GLY B C 1
ATOM 3787 O O . GLY B 1 137 ? -9.883 35.312 18.188 1 96.69 137 GLY B O 1
ATOM 3788 N N . THR B 1 138 ? -8.164 34.625 16.984 1 97.88 138 THR B N 1
ATOM 3789 C CA . THR B 1 138 ? -7.84 33.531 17.906 1 97.88 138 THR B CA 1
ATOM 3790 C C . THR B 1 138 ? -7.344 34.094 19.234 1 97.88 138 THR B C 1
ATOM 3792 O O . THR B 1 138 ? -7.781 33.656 20.297 1 97.88 138 THR B O 1
ATOM 3795 N N . TRP B 1 139 ? -6.457 35.062 19.219 1 96.94 139 TRP B N 1
ATOM 3796 C CA . TRP B 1 139 ? -5.914 35.625 20.453 1 96.94 139 TRP B CA 1
ATOM 3797 C C . TRP B 1 139 ? -6.992 36.375 21.219 1 96.94 139 TRP B C 1
ATOM 3799 O O . TRP B 1 139 ? -7.043 36.312 22.453 1 96.94 139 TRP B O 1
ATOM 3809 N N . GLN B 1 140 ? -7.836 37.031 20.516 1 96.69 140 GLN B N 1
ATOM 3810 C CA . GLN B 1 140 ? -8.953 37.719 21.156 1 96.69 140 GLN B CA 1
ATOM 3811 C C . GLN B 1 140 ? -9.906 36.719 21.812 1 96.69 140 GLN B C 1
ATOM 3813 O O . GLN B 1 140 ? -10.359 36.969 22.938 1 96.69 140 GLN B O 1
ATOM 3818 N N . ALA B 1 141 ? -10.211 35.688 21.094 1 96.25 141 ALA B N 1
ATOM 3819 C CA . ALA B 1 141 ? -11.109 34.688 21.625 1 96.25 141 ALA B CA 1
ATOM 3820 C C . ALA B 1 141 ? -10.555 34.062 22.906 1 96.25 141 ALA B C 1
ATOM 3822 O O . ALA B 1 141 ? -11.312 33.656 23.781 1 96.25 141 ALA B O 1
ATOM 3823 N N . LEU B 1 142 ? -9.227 34.062 23.031 1 97.06 142 LEU B N 1
ATOM 3824 C CA . LEU B 1 142 ? -8.586 33.438 24.188 1 97.06 142 LEU B CA 1
ATOM 3825 C C . LEU B 1 142 ? -8.297 34.469 25.281 1 97.06 142 LEU B C 1
ATOM 3827 O O . LEU B 1 142 ? -7.816 34.125 26.359 1 97.06 142 LEU B O 1
ATOM 3831 N N . GLY B 1 143 ? -8.531 35.656 25.016 1 96.69 143 GLY B N 1
ATOM 3832 C CA . GLY B 1 143 ? -8.273 36.75 25.969 1 96.69 143 GLY B CA 1
ATOM 3833 C C . GLY B 1 143 ? -6.793 37.031 26.141 1 96.69 143 GLY B C 1
ATOM 3834 O O . GLY B 1 143 ? -6.359 37.438 27.234 1 96.69 143 GLY B O 1
ATOM 3835 N N . TRP B 1 144 ? -6.062 36.75 25.109 1 95.38 144 TRP B N 1
ATOM 3836 C CA . TRP B 1 144 ? -4.617 36.938 25.172 1 95.38 144 TRP B CA 1
ATOM 3837 C C . TRP B 1 144 ? -4.219 38.281 24.562 1 95.38 144 TRP B C 1
ATOM 3839 O O . TRP B 1 144 ? -4.953 38.844 23.734 1 95.38 144 TRP B O 1
ATOM 3849 N N . PRO B 1 145 ? -3.047 38.812 25.047 1 92.19 145 PRO B N 1
ATOM 3850 C CA . PRO B 1 145 ? -2.531 40 24.344 1 92.19 145 PRO B CA 1
ATOM 3851 C C . PRO B 1 145 ? -2.225 39.719 22.875 1 92.19 145 PRO B C 1
ATOM 3853 O O . PRO B 1 145 ? -1.917 38.594 22.516 1 92.19 145 PRO B O 1
ATOM 3856 N N . ALA B 1 146 ? -2.297 40.75 22.125 1 93.06 146 ALA B N 1
ATOM 3857 C CA . ALA B 1 146 ? -2.029 40.625 20.703 1 93.06 146 ALA B CA 1
ATOM 3858 C C . ALA B 1 146 ? -0.638 40.062 20.453 1 93.06 146 ALA B C 1
ATOM 3860 O O . ALA B 1 146 ? 0.312 40.375 21.156 1 93.06 146 ALA B O 1
ATOM 3861 N N . TRP B 1 147 ? -0.599 39.219 19.422 1 93.69 147 TRP B N 1
ATOM 3862 C CA . TRP B 1 147 ? 0.69 38.625 19.062 1 93.69 147 TRP B CA 1
ATOM 3863 C C . TRP B 1 147 ? 1.634 39.688 18.516 1 93.69 147 TRP B C 1
ATOM 3865 O O . TRP B 1 147 ? 1.254 40.5 17.641 1 93.69 147 TRP B O 1
ATOM 3875 N N . LYS B 1 148 ? 2.873 39.719 19 1 89.44 148 LYS B N 1
ATOM 3876 C CA . LYS B 1 148 ? 3.799 40.781 18.609 1 89.44 148 LYS B CA 1
ATOM 3877 C C . LYS B 1 148 ? 5.023 40.219 17.906 1 89.44 148 LYS B C 1
ATOM 3879 O O . LYS B 1 148 ? 5.844 40.969 17.375 1 89.44 148 LYS B O 1
ATOM 3884 N N . GLY B 1 149 ? 5.18 38.938 17.859 1 90.69 149 GLY B N 1
ATOM 3885 C CA . GLY B 1 149 ? 6.359 38.312 17.266 1 90.69 149 GLY B CA 1
ATOM 3886 C C . GLY B 1 149 ? 6.227 38.094 15.773 1 90.69 149 GLY B C 1
ATOM 3887 O O . GLY B 1 149 ? 5.234 38.5 15.164 1 90.69 149 GLY B O 1
ATOM 3888 N N . LEU B 1 150 ? 7.254 37.562 15.188 1 95.12 150 LEU B N 1
ATOM 3889 C CA . LEU B 1 150 ? 7.305 37.188 13.773 1 95.12 150 LEU B CA 1
ATOM 3890 C C . LEU B 1 150 ? 6.152 36.25 13.414 1 95.12 150 LEU B C 1
ATOM 3892 O O . LEU B 1 150 ? 5.82 35.344 14.172 1 95.12 150 LEU B O 1
ATOM 3896 N N . VAL B 1 151 ? 5.496 36.562 12.242 1 97.31 151 VAL B N 1
ATOM 3897 C CA . VAL B 1 151 ? 4.457 35.656 11.719 1 97.31 151 VAL B CA 1
ATOM 3898 C C . VAL B 1 151 ? 4.801 35.25 10.289 1 97.31 151 VAL B C 1
ATOM 3900 O O . VAL B 1 151 ? 5.082 36.125 9.445 1 97.31 151 VAL B O 1
ATOM 3903 N N . ARG B 1 152 ? 4.863 34 10.039 1 98.12 152 ARG B N 1
ATOM 3904 C CA . ARG B 1 152 ? 5.035 33.438 8.695 1 98.12 152 ARG B CA 1
ATOM 3905 C C . ARG B 1 152 ? 3.9 32.469 8.352 1 98.12 152 ARG B C 1
ATOM 3907 O O . ARG B 1 152 ? 3.457 31.703 9.195 1 98.12 152 ARG B O 1
ATOM 3914 N N . ALA B 1 153 ? 3.443 32.562 7.098 1 98.5 153 ALA B N 1
ATOM 3915 C CA . ALA B 1 153 ? 2.305 31.75 6.664 1 98.5 153 ALA B CA 1
ATOM 3916 C C . ALA B 1 153 ? 2.725 30.734 5.602 1 98.5 153 ALA B C 1
ATOM 3918 O O . ALA B 1 153 ? 3.551 31.031 4.738 1 98.5 153 ALA B O 1
ATOM 3919 N N . PHE B 1 154 ? 2.137 29.562 5.629 1 98.31 154 PHE B N 1
ATOM 3920 C CA . PHE B 1 154 ? 2.418 28.469 4.711 1 98.31 154 PHE B CA 1
ATOM 3921 C C . PHE B 1 154 ? 1.126 27.875 4.176 1 98.31 154 PHE B C 1
ATOM 3923 O O . PHE B 1 154 ? 0.495 27.047 4.844 1 98.31 154 PHE B O 1
ATOM 3930 N N . PRO B 1 155 ? 0.748 28.172 2.965 1 95.12 155 PRO B N 1
ATOM 3931 C CA . PRO B 1 155 ? -0.542 27.766 2.408 1 95.12 155 PRO B CA 1
ATOM 3932 C C . PRO B 1 155 ? -0.407 26.641 1.375 1 95.12 155 PRO B C 1
ATOM 3934 O O . PRO B 1 155 ? -1.312 26.438 0.562 1 95.12 155 PRO B O 1
ATOM 3937 N N . MET B 1 156 ? 0.688 25.828 1.338 1 89.69 156 MET B N 1
ATOM 3938 C CA . MET B 1 156 ? 1.059 25 0.192 1 89.69 156 MET B CA 1
ATOM 3939 C C . MET B 1 156 ? 0.518 23.594 0.346 1 89.69 156 MET B C 1
ATOM 3941 O O . MET B 1 156 ? 1.26 22.625 0.195 1 89.69 156 MET B O 1
ATOM 3945 N N . GLY B 1 157 ? -0.755 23.453 0.688 1 95.25 157 GLY B N 1
ATOM 3946 C CA . GLY B 1 157 ? -1.39 22.156 0.688 1 95.25 157 GLY B CA 1
ATOM 3947 C C . GLY B 1 157 ? -0.824 21.219 1.738 1 95.25 157 GLY B C 1
ATOM 3948 O O . GLY B 1 157 ? -0.427 21.656 2.82 1 95.25 157 GLY B O 1
ATOM 3949 N N . ASN B 1 158 ? -0.837 19.906 1.435 1 98 158 ASN B N 1
ATOM 3950 C CA . ASN B 1 158 ? -0.537 18.906 2.447 1 98 158 ASN B CA 1
ATOM 3951 C C . ASN B 1 158 ? 0.916 18.984 2.908 1 98 158 ASN B C 1
ATOM 3953 O O . ASN B 1 158 ? 1.264 18.484 3.975 1 98 158 ASN B O 1
ATOM 3957 N N . VAL B 1 159 ? 1.804 19.641 2.141 1 98.56 159 VAL B N 1
ATOM 3958 C CA . VAL B 1 159 ? 3.217 19.688 2.498 1 98.56 159 VAL B CA 1
ATOM 3959 C C . VAL B 1 159 ? 3.49 20.906 3.359 1 98.56 159 VAL B C 1
ATOM 3961 O O . VAL B 1 159 ? 4.602 21.094 3.857 1 98.56 159 VAL B O 1
ATOM 3964 N N . ALA B 1 160 ? 2.48 21.719 3.574 1 98.56 160 ALA B N 1
ATOM 3965 C CA . ALA B 1 160 ? 2.658 23.031 4.191 1 98.56 160 ALA B CA 1
ATOM 3966 C C . ALA B 1 160 ? 3.24 22.906 5.594 1 98.56 160 ALA B C 1
ATOM 3968 O O . ALA B 1 160 ? 4.098 23.703 5.992 1 98.56 160 ALA B O 1
ATOM 3969 N N . PHE B 1 161 ? 2.793 21.969 6.348 1 98.88 161 PHE B N 1
ATOM 3970 C CA . PHE B 1 161 ? 3.293 21.812 7.707 1 98.88 161 PHE B CA 1
ATOM 3971 C C . PHE B 1 161 ? 4.781 21.469 7.699 1 98.88 161 PHE B C 1
ATOM 3973 O O . PHE B 1 161 ? 5.543 22 8.508 1 98.88 161 PHE B O 1
ATOM 3980 N N . ALA B 1 162 ? 5.18 20.578 6.809 1 98.88 162 ALA B N 1
ATOM 3981 C CA . ALA B 1 162 ? 6.598 20.25 6.672 1 98.88 162 ALA B CA 1
ATOM 3982 C C . ALA B 1 162 ? 7.414 21.484 6.316 1 98.88 162 ALA B C 1
ATOM 3984 O O . ALA B 1 162 ? 8.508 21.688 6.844 1 98.88 162 ALA B O 1
ATOM 3985 N N . GLN B 1 163 ? 6.879 22.25 5.453 1 98.69 163 GLN B N 1
ATOM 3986 C CA . GLN B 1 163 ? 7.551 23.484 5.062 1 98.69 163 GLN B CA 1
ATOM 3987 C C . GLN B 1 163 ? 7.684 24.438 6.246 1 98.69 163 GLN B C 1
ATOM 3989 O O . GLN B 1 163 ? 8.711 25.094 6.41 1 98.69 163 GLN B O 1
ATOM 3994 N N . ALA B 1 164 ? 6.645 24.516 7.008 1 98.81 164 ALA B N 1
ATOM 3995 C CA . ALA B 1 164 ? 6.664 25.375 8.188 1 98.81 164 ALA B CA 1
ATOM 3996 C C . ALA B 1 164 ? 7.719 24.906 9.188 1 98.81 164 ALA B C 1
ATOM 3998 O O . ALA B 1 164 ? 8.453 25.719 9.758 1 98.81 164 ALA B O 1
ATOM 3999 N N . LEU B 1 165 ? 7.801 23.609 9.383 1 98.62 165 LEU B N 1
ATOM 4000 C CA . LEU B 1 165 ? 8.805 23.062 10.289 1 98.62 165 LEU B CA 1
ATOM 4001 C C . LEU B 1 165 ? 10.211 23.375 9.797 1 98.62 165 LEU B C 1
ATOM 4003 O O . LEU B 1 165 ? 11.086 23.75 10.578 1 98.62 165 LEU B O 1
ATOM 4007 N N . ALA B 1 166 ? 10.406 23.172 8.516 1 98.5 166 ALA B N 1
ATOM 4008 C CA . ALA B 1 166 ? 11.719 23.453 7.938 1 98.5 166 ALA B CA 1
ATOM 4009 C C . ALA B 1 166 ? 12.102 24.922 8.148 1 98.5 166 ALA B C 1
ATOM 4011 O O . ALA B 1 166 ? 13.227 25.219 8.555 1 98.5 166 ALA B O 1
ATOM 4012 N N . ALA B 1 167 ? 11.164 25.781 7.891 1 98.5 167 ALA B N 1
ATOM 4013 C CA . ALA B 1 167 ? 11.414 27.219 8.047 1 98.5 167 ALA B CA 1
ATOM 4014 C C . ALA B 1 167 ? 11.688 27.562 9.508 1 98.5 167 ALA B C 1
ATOM 4016 O O . ALA B 1 167 ? 12.586 28.359 9.812 1 98.5 167 ALA B O 1
ATOM 4017 N N . ALA B 1 168 ? 10.906 27.016 10.383 1 98.44 168 ALA B N 1
ATOM 4018 C CA . ALA B 1 168 ? 11.102 27.25 11.812 1 98.44 168 ALA B CA 1
ATOM 4019 C C . ALA B 1 168 ? 12.484 26.781 12.258 1 98.44 168 ALA B C 1
ATOM 4021 O O . ALA B 1 168 ? 13.172 27.484 13 1 98.44 168 ALA B O 1
ATOM 4022 N N . GLY B 1 169 ? 12.859 25.609 11.805 1 97.38 169 GLY B N 1
ATOM 4023 C CA . GLY B 1 169 ? 14.188 25.109 12.125 1 97.38 169 GLY B CA 1
ATOM 4024 C C . GLY B 1 169 ? 15.305 26.016 11.664 1 97.38 169 GLY B C 1
ATOM 4025 O O . GLY B 1 169 ? 16.266 26.25 12.391 1 97.38 169 GLY B O 1
ATOM 4026 N N . GLU B 1 170 ? 15.141 26.516 10.484 1 97.31 170 GLU B N 1
ATOM 4027 C CA . GLU B 1 170 ? 16.141 27.422 9.938 1 97.31 170 GLU B CA 1
ATOM 4028 C C . GLU B 1 170 ? 16.219 28.703 10.781 1 97.31 170 GLU B C 1
ATOM 4030 O O . GLU B 1 170 ? 17.328 29.188 11.055 1 97.31 170 GLU B O 1
ATOM 4035 N N . ASP B 1 171 ? 15.109 29.219 11.125 1 97.88 171 ASP B N 1
ATOM 4036 C CA . ASP B 1 171 ? 15.078 30.453 11.906 1 97.88 171 ASP B CA 1
ATOM 4037 C C . ASP B 1 171 ? 15.656 30.234 13.305 1 97.88 171 ASP B C 1
ATOM 4039 O O . ASP B 1 171 ? 16.328 31.109 13.852 1 97.88 171 ASP B O 1
ATOM 4043 N N . LEU B 1 172 ? 15.391 29.094 13.898 1 96.94 172 LEU B N 1
ATOM 4044 C CA . LEU B 1 172 ? 15.977 28.734 15.188 1 96.94 172 LEU B CA 1
ATOM 4045 C C . LEU B 1 172 ? 17.5 28.641 15.094 1 96.94 172 LEU B C 1
ATOM 4047 O O . LEU B 1 172 ? 18.203 29.203 15.922 1 96.94 172 LEU B O 1
ATOM 4051 N N . ARG B 1 173 ? 17.938 28.016 14.078 1 95.5 173 ARG B N 1
ATOM 4052 C CA . ARG B 1 173 ? 19.375 27.828 13.883 1 95.5 173 ARG B CA 1
ATOM 4053 C C . ARG B 1 173 ? 20.062 29.172 13.672 1 95.5 173 ARG B C 1
ATOM 4055 O O . ARG B 1 173 ? 21.188 29.391 14.148 1 95.5 173 ARG B O 1
ATOM 4062 N N . ALA B 1 174 ? 19.422 30.062 12.984 1 96.56 174 ALA B N 1
ATOM 4063 C CA . ALA B 1 174 ? 19.969 31.391 12.688 1 96.56 174 ALA B CA 1
ATOM 4064 C C . ALA B 1 174 ? 19.734 32.344 13.844 1 96.56 174 ALA B C 1
ATOM 4066 O O . ALA B 1 174 ? 20.094 33.531 13.758 1 96.56 174 ALA B O 1
ATOM 4067 N N . SER B 1 175 ? 19.078 31.906 14.875 1 95.81 175 SER B N 1
ATOM 4068 C CA . SER B 1 175 ? 18.797 32.688 16.078 1 95.81 175 SER B CA 1
ATOM 4069 C C . SER B 1 175 ? 17.906 33.875 15.75 1 95.81 175 SER B C 1
ATOM 4071 O O . SER B 1 175 ? 18.047 34.938 16.359 1 95.81 175 SER B O 1
ATOM 4073 N N . LYS B 1 176 ? 17.141 33.719 14.758 1 96.81 176 LYS B N 1
ATOM 4074 C CA . LYS B 1 176 ? 16.125 34.75 14.453 1 96.81 176 LYS B CA 1
ATOM 4075 C C . LYS B 1 176 ? 14.992 34.719 15.461 1 96.81 176 LYS B C 1
ATOM 4077 O O . LYS B 1 176 ? 14.32 35.719 15.68 1 96.81 176 LYS B O 1
ATOM 4082 N N . VAL B 1 177 ? 14.758 33.5 15.969 1 97.38 177 VAL B N 1
ATOM 4083 C CA . VAL B 1 177 ? 13.773 33.281 17.016 1 97.38 177 VAL B CA 1
ATOM 4084 C C . VAL B 1 177 ? 14.344 32.375 18.109 1 97.38 177 VAL B C 1
ATOM 4086 O O . VAL B 1 177 ? 15.258 31.594 17.844 1 97.38 177 VAL B O 1
ATOM 4089 N N . GLU B 1 178 ? 13.844 32.531 19.312 1 95.81 178 GLU B N 1
ATOM 4090 C CA . GLU B 1 178 ? 14.266 31.703 20.422 1 95.81 178 GLU B CA 1
ATOM 4091 C C . GLU B 1 178 ? 13.492 30.391 20.469 1 95.81 178 GLU B C 1
ATOM 4093 O O . GLU B 1 178 ? 14.039 29.359 20.859 1 95.81 178 GLU B O 1
ATOM 4098 N N . ARG B 1 179 ? 12.234 30.5 20.188 1 96.56 179 ARG B N 1
ATOM 4099 C CA . ARG B 1 179 ? 11.312 29.375 20.047 1 96.56 179 ARG B CA 1
ATOM 4100 C C . ARG B 1 179 ? 10.359 29.578 18.875 1 96.56 179 ARG B C 1
ATOM 4102 O O . ARG B 1 179 ? 10.273 30.688 18.328 1 96.56 179 ARG B O 1
ATOM 4109 N N . ALA B 1 180 ? 9.789 28.5 18.438 1 98.31 180 ALA B N 1
ATOM 4110 C CA . ALA B 1 180 ? 8.859 28.578 17.312 1 98.31 180 ALA B CA 1
ATOM 4111 C C . ALA B 1 180 ? 7.523 27.938 17.656 1 98.31 180 ALA B C 1
ATOM 4113 O O . ALA B 1 180 ? 7.477 26.766 18.062 1 98.31 180 ALA B O 1
ATOM 4114 N N . LEU B 1 181 ? 6.488 28.688 17.625 1 98.5 181 LEU B N 1
ATOM 4115 C CA . LEU B 1 181 ? 5.125 28.172 17.703 1 98.5 181 LEU B CA 1
ATOM 4116 C C . LEU B 1 181 ? 4.578 27.844 16.312 1 98.5 181 LEU B C 1
ATOM 4118 O O . LEU B 1 181 ? 4.297 28.766 15.539 1 98.5 181 LEU B O 1
ATOM 4122 N N . VAL B 1 182 ? 4.457 26.578 15.969 1 98.81 182 VAL B N 1
ATOM 4123 C CA . VAL B 1 182 ? 3.936 26.156 14.68 1 98.81 182 VAL B CA 1
ATOM 4124 C C . VAL B 1 182 ? 2.477 25.734 14.82 1 98.81 182 VAL B C 1
ATOM 4126 O O . VAL B 1 182 ? 2.162 24.828 15.609 1 98.81 182 VAL B O 1
ATOM 4129 N N . CYS B 1 183 ? 1.595 26.359 14.117 1 98.88 183 CYS B N 1
ATOM 4130 C CA . CYS B 1 183 ? 0.163 26.078 14.172 1 98.88 183 CYS B CA 1
ATOM 4131 C C . CYS B 1 183 ? -0.375 25.719 12.797 1 98.88 183 CYS B C 1
ATOM 4133 O O . CYS B 1 183 ? -0.058 26.375 11.805 1 98.88 183 CYS B O 1
ATOM 4135 N N . ALA B 1 184 ? -1.106 24.672 12.742 1 98.94 184 ALA B N 1
ATOM 4136 C CA . ALA B 1 184 ? -1.781 24.25 11.516 1 98.94 184 ALA B CA 1
ATOM 4137 C C . ALA B 1 184 ? -3.285 24.125 11.734 1 98.94 184 ALA B C 1
ATOM 4139 O O . ALA B 1 184 ? -3.727 23.609 12.766 1 98.94 184 ALA B O 1
ATOM 4140 N N . VAL B 1 185 ? -4.109 24.625 10.766 1 98.81 185 VAL B N 1
ATOM 4141 C CA . VAL B 1 185 ? -5.559 24.531 10.914 1 98.81 185 VAL B CA 1
ATOM 4142 C C . VAL B 1 185 ? -6.215 24.453 9.539 1 98.81 185 VAL B C 1
ATOM 4144 O O . VAL B 1 185 ? -5.785 25.109 8.594 1 98.81 185 VAL B O 1
ATOM 4147 N N . ASP B 1 186 ? -7.168 23.578 9.406 1 98.62 186 ASP B N 1
ATOM 4148 C CA . ASP B 1 186 ? -7.957 23.453 8.188 1 98.62 186 ASP B CA 1
ATOM 4149 C C . ASP B 1 186 ? -9.32 22.828 8.477 1 98.62 186 ASP B C 1
ATOM 4151 O O . ASP B 1 186 ? -9.477 22.094 9.461 1 98.62 186 ASP B O 1
ATOM 4155 N N . SER B 1 187 ? -10.312 23.156 7.684 1 97.94 187 SER B N 1
ATOM 4156 C CA . SER B 1 187 ? -11.648 22.562 7.781 1 97.94 187 SER B CA 1
ATOM 4157 C C . SER B 1 187 ? -12.25 22.328 6.398 1 97.94 187 SER B C 1
ATOM 4159 O O . SER B 1 187 ? -12.266 23.234 5.559 1 97.94 187 SER B O 1
ATOM 4161 N N . PHE B 1 188 ? -12.742 21.125 6.223 1 97.38 188 PHE B N 1
ATOM 4162 C CA . PHE B 1 188 ? -13.391 20.75 4.969 1 97.38 188 PHE B CA 1
ATOM 4163 C C . PHE B 1 188 ? -14.891 20.594 5.168 1 97.38 188 PHE B C 1
ATOM 4165 O O . PHE B 1 188 ? -15.586 20.062 4.289 1 97.38 188 PHE B O 1
ATOM 4172 N N . ILE B 1 189 ? -15.43 21.062 6.25 1 96.19 189 ILE B N 1
ATOM 4173 C CA . ILE B 1 189 ? -16.766 20.641 6.672 1 96.19 189 ILE B CA 1
ATOM 4174 C C . ILE B 1 189 ? -17.812 21.594 6.078 1 96.19 189 ILE B C 1
ATOM 4176 O O . ILE B 1 189 ? -18.984 21.234 5.988 1 96.19 189 ILE B O 1
ATOM 4180 N N . SER B 1 190 ? -17.453 22.719 5.633 1 93.56 190 SER B N 1
ATOM 4181 C CA . SER B 1 190 ? -18.438 23.688 5.152 1 93.56 190 SER B CA 1
ATOM 4182 C C . SER B 1 190 ? -19.156 23.172 3.908 1 93.56 190 SER B C 1
ATOM 4184 O O . SER B 1 190 ? -18.547 22.484 3.076 1 93.56 190 SER B O 1
ATOM 4186 N N . PRO B 1 191 ? -20.422 23.578 3.75 1 93.31 191 PRO B N 1
ATOM 4187 C CA . PRO B 1 191 ? -21.156 23.172 2.547 1 93.31 191 PRO B CA 1
ATOM 4188 C C . PRO B 1 191 ? -20.469 23.641 1.26 1 93.31 191 PRO B C 1
ATOM 4190 O O . PRO B 1 191 ? -20.531 22.938 0.246 1 93.31 191 PRO B O 1
ATOM 4193 N N . GLU B 1 192 ? -19.906 24.766 1.302 1 92.25 192 GLU B N 1
ATOM 4194 C CA . GLU B 1 192 ? -19.203 25.266 0.122 1 92.25 192 GLU B CA 1
ATOM 4195 C C . GLU B 1 192 ? -18.047 24.359 -0.266 1 92.25 192 GLU B C 1
ATOM 4197 O O . GLU B 1 192 ? -17.875 24.031 -1.442 1 92.25 192 GLU B O 1
ATOM 4202 N N . THR B 1 193 ? -17.312 23.984 0.72 1 95.25 193 THR B N 1
ATOM 4203 C CA . THR B 1 193 ? -16.188 23.109 0.469 1 95.25 193 THR B CA 1
ATOM 4204 C C . THR B 1 193 ? -16.656 21.734 -0.024 1 95.25 193 THR B C 1
ATOM 4206 O O . THR B 1 193 ? -16.078 21.188 -0.969 1 95.25 193 THR B O 1
ATOM 4209 N N . LEU B 1 194 ? -17.672 21.234 0.585 1 96.25 194 LEU B N 1
ATOM 4210 C CA . LEU B 1 194 ? -18.203 19.938 0.208 1 96.25 194 LEU B CA 1
ATOM 4211 C C . LEU B 1 194 ? -18.75 19.953 -1.219 1 96.25 194 LEU B C 1
ATOM 4213 O O . LEU B 1 194 ? -18.578 19 -1.966 1 96.25 194 LEU B O 1
ATOM 4217 N N . THR B 1 195 ? -19.344 21.031 -1.574 1 94.94 195 THR B N 1
ATOM 4218 C CA . THR B 1 195 ? -19.844 21.188 -2.938 1 94.94 195 THR B CA 1
ATOM 4219 C C . THR B 1 195 ? -18.688 21.156 -3.938 1 94.94 195 THR B C 1
ATOM 4221 O O . THR B 1 195 ? -18.766 20.469 -4.961 1 94.94 195 THR B O 1
ATOM 4224 N N . LEU B 1 196 ? -17.688 21.859 -3.602 1 93.81 196 LEU B N 1
ATOM 4225 C CA . LEU B 1 196 ? -16.531 21.891 -4.477 1 93.81 196 LEU B CA 1
ATOM 4226 C C . LEU B 1 196 ? -15.914 20.516 -4.625 1 93.81 196 LEU B C 1
ATOM 4228 O O . LEU B 1 196 ? -15.586 20.078 -5.738 1 93.81 196 LEU B O 1
ATOM 4232 N N . LEU B 1 197 ? -15.758 19.812 -3.551 1 95.25 197 LEU B N 1
ATOM 4233 C CA . LEU B 1 197 ? -15.18 18.469 -3.562 1 95.25 197 LEU B CA 1
ATOM 4234 C C . LEU B 1 197 ? -16.047 17.516 -4.379 1 95.25 197 LEU B C 1
ATOM 4236 O O . LEU B 1 197 ? -15.531 16.672 -5.105 1 95.25 197 LEU B O 1
ATOM 4240 N N . HIS B 1 198 ? -17.297 17.672 -4.215 1 94.06 198 HIS B N 1
ATOM 4241 C CA . HIS B 1 198 ? -18.234 16.828 -4.949 1 94.06 198 HIS B CA 1
ATOM 4242 C C . HIS B 1 198 ? -18.141 17.078 -6.449 1 94.06 198 HIS B C 1
ATOM 4244 O O . HIS B 1 198 ? -18.125 16.141 -7.238 1 94.06 198 HIS B O 1
ATOM 4250 N N . GLN B 1 199 ? -18.062 18.312 -6.816 1 92.81 199 GLN B N 1
ATOM 4251 C CA . GLN B 1 199 ? -17.953 18.703 -8.227 1 92.81 199 GLN B CA 1
ATOM 4252 C C . GLN B 1 199 ? -16.656 18.172 -8.836 1 92.81 199 GLN B C 1
ATOM 4254 O O . GLN B 1 199 ? -16.625 17.797 -10.008 1 92.81 199 GLN B O 1
ATOM 4259 N N . GLN B 1 200 ? -15.688 18.125 -7.969 1 91.94 200 GLN B N 1
ATOM 4260 C CA . GLN B 1 200 ? -14.383 17.656 -8.422 1 91.94 200 GLN B CA 1
ATOM 4261 C C . GLN B 1 200 ? -14.297 16.141 -8.375 1 91.94 200 GLN B C 1
ATOM 4263 O O . GLN B 1 200 ? -13.25 15.562 -8.672 1 91.94 200 GLN B O 1
ATOM 4268 N N . GLN B 1 201 ? -15.32 15.477 -7.922 1 91.38 201 GLN B N 1
ATOM 4269 C CA . GLN B 1 201 ? -15.398 14.023 -7.809 1 91.38 201 GLN B CA 1
ATOM 4270 C C . GLN B 1 201 ? -14.344 13.492 -6.852 1 91.38 201 GLN B C 1
ATOM 4272 O O . GLN B 1 201 ? -13.75 12.438 -7.098 1 91.38 201 GLN B O 1
ATOM 4277 N N . ARG B 1 202 ? -14.141 14.258 -5.828 1 94.25 202 ARG B N 1
ATOM 4278 C CA . ARG B 1 202 ? -13.141 13.875 -4.832 1 94.25 202 ARG B CA 1
ATOM 4279 C C . ARG B 1 202 ? -13.805 13.43 -3.535 1 94.25 202 ARG B C 1
ATOM 4281 O O . ARG B 1 202 ? -13.18 12.766 -2.705 1 94.25 202 ARG B O 1
ATOM 4288 N N . LEU B 1 203 ? -15.039 13.781 -3.449 1 95.5 203 LEU B N 1
ATOM 4289 C CA . LEU B 1 203 ? -15.781 13.5 -2.225 1 95.5 203 LEU B CA 1
ATOM 4290 C C . LEU B 1 203 ? -16.312 12.07 -2.219 1 95.5 203 LEU B C 1
ATOM 4292 O O . LEU B 1 203 ? -16.906 11.625 -3.201 1 95.5 203 LEU B O 1
ATOM 4296 N N . LYS B 1 204 ? -16.031 11.391 -1.112 1 93.56 204 LYS B N 1
ATOM 4297 C CA . LYS B 1 204 ? -16.641 10.07 -0.934 1 93.56 204 LYS B CA 1
ATOM 4298 C C . LYS B 1 204 ? -18.141 10.188 -0.691 1 93.56 204 LYS B C 1
ATOM 4300 O O . LYS B 1 204 ? -18.578 10.969 0.16 1 93.56 204 LYS B O 1
ATOM 4305 N N . THR B 1 205 ? -18.906 9.508 -1.426 1 91.44 205 THR B N 1
ATOM 4306 C CA . THR B 1 205 ? -20.359 9.422 -1.315 1 91.44 205 THR B CA 1
ATOM 4307 C C . THR B 1 205 ? -20.828 7.98 -1.466 1 91.44 205 THR B C 1
ATOM 4309 O O . THR B 1 205 ? -20.047 7.105 -1.852 1 91.44 205 THR B O 1
ATOM 4312 N N . PRO B 1 206 ? -22.016 7.688 -1.076 1 83.12 206 PRO B N 1
ATOM 4313 C CA . PRO B 1 206 ? -22.516 6.332 -1.309 1 83.12 206 PRO B CA 1
ATOM 4314 C C . PRO B 1 206 ? -22.375 5.887 -2.762 1 83.12 206 PRO B C 1
ATOM 4316 O O . PRO B 1 206 ? -22.172 4.703 -3.031 1 83.12 206 PRO B O 1
ATOM 4319 N N . GLY B 1 207 ? -22.422 6.773 -3.646 1 82.12 207 GLY B N 1
ATOM 4320 C CA . GLY B 1 207 ? -22.281 6.457 -5.059 1 82.12 207 GLY B CA 1
ATOM 4321 C C . GLY B 1 207 ? -20.844 6.418 -5.516 1 82.12 207 GLY B C 1
ATOM 4322 O O . GLY B 1 207 ? -20.547 5.953 -6.617 1 82.12 207 GLY B O 1
ATOM 4323 N N . ARG B 1 208 ? -20.016 6.867 -4.707 1 86.06 208 ARG B N 1
ATOM 4324 C CA . ARG B 1 208 ? -18.594 6.902 -4.988 1 86.06 208 ARG B CA 1
ATOM 4325 C C . ARG B 1 208 ? -17.781 6.43 -3.781 1 86.06 208 ARG B C 1
ATOM 4327 O O . ARG B 1 208 ? -17.297 7.246 -2.994 1 86.06 208 ARG B O 1
ATOM 4334 N N . PRO B 1 209 ? -17.453 5.148 -3.791 1 83.19 209 PRO B N 1
ATOM 4335 C CA . PRO B 1 209 ? -16.812 4.605 -2.588 1 83.19 209 PRO B CA 1
ATOM 4336 C C . PRO B 1 209 ? -15.328 4.953 -2.498 1 83.19 209 PRO B C 1
ATOM 4338 O O . PRO B 1 209 ? -14.711 4.785 -1.441 1 83.19 209 PRO B O 1
ATOM 4341 N N . THR B 1 210 ? -14.844 5.422 -3.617 1 87.5 210 THR B N 1
ATOM 4342 C CA . THR B 1 210 ? -13.453 5.871 -3.619 1 87.5 210 THR B CA 1
ATOM 4343 C C . THR B 1 210 ? -13.383 7.395 -3.588 1 87.5 210 THR B C 1
ATOM 4345 O O . THR B 1 210 ? -13.828 8.062 -4.52 1 87.5 210 THR B O 1
ATOM 4348 N N . GLY B 1 211 ? -13.016 7.965 -2.492 1 93.19 211 GLY B N 1
ATOM 4349 C CA . GLY B 1 211 ? -12.922 9.391 -2.244 1 93.19 211 GLY B CA 1
ATOM 4350 C C . GLY B 1 211 ? -12.562 9.727 -0.808 1 93.19 211 GLY B C 1
ATOM 4351 O O . GLY B 1 211 ? -12.477 8.836 0.039 1 93.19 211 GLY B O 1
ATOM 4352 N N . LEU B 1 212 ? -12.406 10.992 -0.601 1 96.06 212 LEU B N 1
ATOM 4353 C CA . LEU B 1 212 ? -12.039 11.414 0.748 1 96.06 212 LEU B CA 1
ATOM 4354 C C . LEU B 1 212 ? -13.281 11.672 1.592 1 96.06 212 LEU B C 1
ATOM 4356 O O . LEU B 1 212 ? -14.336 12.039 1.061 1 96.06 212 LEU B O 1
ATOM 4360 N N . MET B 1 213 ? -13.203 11.383 2.828 1 96.75 213 MET B N 1
ATOM 4361 C CA . MET B 1 213 ? -14.141 11.906 3.818 1 96.75 213 MET B CA 1
ATOM 4362 C C . MET B 1 213 ? -13.625 13.211 4.418 1 96.75 213 MET B C 1
ATOM 4364 O O . MET B 1 213 ? -12.477 13.289 4.859 1 96.75 213 MET B O 1
ATOM 4368 N N . ALA B 1 214 ? -14.5 14.18 4.406 1 97.88 214 ALA B N 1
ATOM 4369 C CA . ALA B 1 214 ? -14.102 15.508 4.871 1 97.88 214 ALA B CA 1
ATOM 4370 C C . ALA B 1 214 ? -13.844 15.508 6.375 1 97.88 214 ALA B C 1
ATOM 4372 O O . ALA B 1 214 ? -14.578 14.867 7.137 1 97.88 214 ALA B O 1
ATOM 4373 N N . GLY B 1 215 ? -12.766 16.141 6.781 1 98.19 215 GLY B N 1
ATOM 4374 C CA . GLY B 1 215 ? -12.43 16.328 8.188 1 98.19 215 GLY B CA 1
ATOM 4375 C C . GLY B 1 215 ? -11.984 17.734 8.508 1 98.19 215 GLY B C 1
ATOM 4376 O O . GLY B 1 215 ? -12.031 18.625 7.645 1 98.19 215 GLY B O 1
ATOM 4377 N N . GLU B 1 216 ? -11.664 18 9.734 1 98.44 216 GLU B N 1
ATOM 4378 C CA . GLU B 1 216 ? -11.117 19.266 10.211 1 98.44 216 GLU B CA 1
ATOM 4379 C C . GLU B 1 216 ? -10.258 19.062 11.461 1 98.44 216 GLU B C 1
ATOM 4381 O O . GLU B 1 216 ? -10.508 18.141 12.242 1 98.44 216 GLU B O 1
ATOM 4386 N N . ALA B 1 217 ? -9.219 19.844 11.531 1 98.75 217 ALA B N 1
ATOM 4387 C CA . ALA B 1 217 ? -8.344 19.75 12.695 1 98.75 217 ALA B CA 1
ATOM 4388 C C . ALA B 1 217 ? -7.465 20.984 12.828 1 98.75 217 ALA B C 1
ATOM 4390 O O . ALA B 1 217 ? -7.27 21.719 11.859 1 98.75 217 ALA B O 1
ATOM 4391 N N . ALA B 1 218 ? -7.035 21.234 14.016 1 98.88 218 ALA B N 1
ATOM 4392 C CA . ALA B 1 218 ? -5.973 22.188 14.312 1 98.88 218 ALA B CA 1
ATOM 4393 C C . ALA B 1 218 ? -4.93 21.562 15.25 1 98.88 218 ALA B C 1
ATOM 4395 O O . ALA B 1 218 ? -5.27 20.781 16.141 1 98.88 218 ALA B O 1
ATOM 4396 N N . VAL B 1 219 ? -3.709 21.875 14.984 1 98.94 219 VAL B N 1
ATOM 4397 C CA . VAL B 1 219 ? -2.6 21.422 15.812 1 98.94 219 VAL B CA 1
ATOM 4398 C C . VAL B 1 219 ? -1.657 22.578 16.109 1 98.94 219 VAL B C 1
ATOM 4400 O O . VAL B 1 219 ? -1.421 23.422 15.234 1 98.94 219 VAL B O 1
ATOM 4403 N N . ALA B 1 220 ? -1.164 22.656 17.328 1 98.81 220 ALA B N 1
ATOM 4404 C CA . ALA B 1 220 ? -0.138 23.609 17.734 1 98.81 220 ALA B CA 1
ATOM 4405 C C . ALA B 1 220 ? 1.033 22.906 18.406 1 98.81 220 ALA B C 1
ATOM 4407 O O . ALA B 1 220 ? 0.834 22.016 19.234 1 98.81 220 ALA B O 1
ATOM 4408 N N . LEU B 1 221 ? 2.201 23.266 17.984 1 97.94 221 LEU B N 1
ATOM 4409 C CA . LEU B 1 221 ? 3.357 22.688 18.672 1 97.94 221 LEU B CA 1
ATOM 4410 C C . LEU B 1 221 ? 4.43 23.734 18.906 1 97.94 221 LEU B C 1
ATOM 4412 O O . LEU B 1 221 ? 4.562 24.688 18.141 1 97.94 221 LEU B O 1
ATOM 4416 N N . LEU B 1 222 ? 5.129 23.609 20.031 1 97.5 222 LEU B N 1
ATOM 4417 C CA . LEU B 1 222 ? 6.238 24.484 20.391 1 97.5 222 LEU B CA 1
ATOM 4418 C C . LEU B 1 222 ? 7.574 23.797 20.141 1 97.5 222 LEU B C 1
ATOM 4420 O O . LEU B 1 222 ? 7.832 22.719 20.672 1 97.5 222 LEU B O 1
ATOM 4424 N N . LEU B 1 223 ? 8.352 24.438 19.266 1 97.12 223 LEU B N 1
ATOM 4425 C CA . LEU B 1 223 ? 9.633 23.891 18.828 1 97.12 223 LEU B CA 1
ATOM 4426 C C . LEU B 1 223 ? 10.789 24.703 19.406 1 97.12 223 LEU B C 1
ATOM 4428 O O . LEU B 1 223 ? 10.742 25.938 19.438 1 97.12 223 LEU B O 1
ATOM 4432 N N . THR B 1 224 ? 11.797 23.984 19.891 1 95.31 224 THR B N 1
ATOM 4433 C CA . THR B 1 224 ? 13.008 24.609 20.406 1 95.31 224 THR B CA 1
ATOM 4434 C C . THR B 1 224 ? 14.242 24.078 19.672 1 95.31 224 THR B C 1
ATOM 4436 O O . THR B 1 224 ? 14.188 23.016 19.031 1 95.31 224 THR B O 1
ATOM 4439 N N . ARG B 1 225 ? 15.289 24.812 19.75 1 93.25 225 ARG B N 1
ATOM 4440 C CA . ARG B 1 225 ? 16.531 24.422 19.109 1 93.25 225 ARG B CA 1
ATOM 4441 C C . ARG B 1 225 ? 17.219 23.297 19.875 1 93.25 225 ARG B C 1
ATOM 4443 O O . ARG B 1 225 ? 17.719 22.344 19.281 1 93.25 225 ARG B O 1
ATOM 4450 N N . GLU B 1 226 ? 17.219 23.438 21.156 1 90.38 226 GLU B N 1
ATOM 4451 C CA . GLU B 1 226 ? 17.922 22.484 22 1 90.38 226 GLU B CA 1
ATOM 4452 C C . GLU B 1 226 ? 16.953 21.578 22.734 1 90.38 226 GLU B C 1
ATOM 4454 O O . GLU B 1 226 ? 15.797 21.953 22.984 1 90.38 226 GLU B O 1
ATOM 4459 N N . GLU B 1 227 ? 17.484 20.406 22.984 1 88.81 227 GLU B N 1
ATOM 4460 C CA . GLU B 1 227 ? 16.703 19.469 23.781 1 88.81 227 GLU B CA 1
ATOM 4461 C C . GLU B 1 227 ? 16.484 19.969 25.203 1 88.81 227 GLU B C 1
ATOM 4463 O O . GLU B 1 227 ? 17.406 20.531 25.812 1 88.81 227 GLU B O 1
ATOM 4468 N N . THR B 1 228 ? 15.312 19.906 25.609 1 82.44 228 THR B N 1
ATOM 4469 C CA . THR B 1 228 ? 14.992 20.234 27 1 82.44 228 THR B CA 1
ATOM 4470 C C . THR B 1 228 ? 14.477 19 27.734 1 82.44 228 THR B C 1
ATOM 4472 O O . THR B 1 228 ? 14.258 17.953 27.125 1 82.44 228 THR B O 1
ATOM 4475 N N . ALA B 1 229 ? 14.352 19.094 29.062 1 77.56 229 ALA B N 1
ATOM 4476 C CA . ALA B 1 229 ? 13.828 17.984 29.875 1 77.56 229 ALA B CA 1
ATOM 4477 C C . ALA B 1 229 ? 12.414 17.625 29.453 1 77.56 229 ALA B C 1
ATOM 4479 O O . ALA B 1 229 ? 12 16.469 29.594 1 77.56 229 ALA B O 1
ATOM 4480 N N . GLU B 1 230 ? 11.805 18.594 28.797 1 79.25 230 GLU B N 1
ATOM 4481 C CA . GLU B 1 230 ? 10.414 18.406 28.422 1 79.25 230 GLU B CA 1
ATOM 4482 C C . GLU B 1 230 ? 10.297 17.859 27 1 79.25 230 GLU B C 1
ATOM 4484 O O . GLU B 1 230 ? 9.211 17.469 26.562 1 79.25 230 GLU B O 1
ATOM 4489 N N . SER B 1 231 ? 11.5 17.766 26.406 1 83.62 231 SER B N 1
ATOM 4490 C CA . SER B 1 231 ? 11.453 17.328 25.016 1 83.62 231 SER B CA 1
ATOM 4491 C C . SER B 1 231 ? 11.125 15.844 24.906 1 83.62 231 SER B C 1
ATOM 4493 O O . SER B 1 231 ? 11.758 15.016 25.578 1 83.62 231 SER B O 1
ATOM 4495 N N . SER B 1 232 ? 10.117 15.539 24.031 1 85.38 232 SER B N 1
ATOM 4496 C CA . SER B 1 232 ? 9.703 14.148 23.906 1 85.38 232 SER B CA 1
ATOM 4497 C C . SER B 1 232 ? 9.922 13.625 22.484 1 85.38 232 SER B C 1
ATOM 4499 O O . SER B 1 232 ? 9.781 12.422 22.234 1 85.38 232 SER B O 1
ATOM 4501 N N . MET B 1 233 ? 10.305 14.531 21.594 1 94.81 233 MET B N 1
ATOM 4502 C CA . MET B 1 233 ? 10.469 14.133 20.203 1 94.81 233 MET B CA 1
ATOM 4503 C C . MET B 1 233 ? 11.375 15.109 19.453 1 94.81 233 MET B C 1
ATOM 4505 O O . MET B 1 233 ? 11.336 16.312 19.703 1 94.81 233 MET B O 1
ATOM 4509 N N . ALA B 1 234 ? 12.219 14.578 18.656 1 95.5 234 ALA B N 1
ATOM 4510 C CA . ALA B 1 234 ? 13.094 15.398 17.812 1 95.5 234 ALA B CA 1
ATOM 4511 C C . ALA B 1 234 ? 12.625 15.391 16.359 1 95.5 234 ALA B C 1
ATOM 4513 O O . ALA B 1 234 ? 12.195 14.352 15.844 1 95.5 234 ALA B O 1
ATOM 4514 N N . VAL B 1 235 ? 12.641 16.562 15.805 1 97.19 235 VAL B N 1
ATOM 4515 C CA . VAL B 1 235 ? 12.562 16.672 14.352 1 97.19 235 VAL B CA 1
ATOM 4516 C C . VAL B 1 235 ? 13.961 16.594 13.758 1 97.19 235 VAL B C 1
ATOM 4518 O O . VAL B 1 235 ? 14.75 17.547 13.898 1 97.19 235 VAL B O 1
ATOM 4521 N N . VAL B 1 236 ? 14.227 15.523 13.039 1 95.25 236 VAL B N 1
ATOM 4522 C CA . VAL B 1 236 ? 15.578 15.273 12.547 1 95.25 236 VAL B CA 1
ATOM 4523 C C . VAL B 1 236 ? 15.805 16.062 11.25 1 95.25 236 VAL B C 1
ATOM 4525 O O . VAL B 1 236 ? 16.781 16.812 11.133 1 95.25 236 VAL B O 1
ATOM 4528 N N . ARG B 1 237 ? 14.852 15.859 10.367 1 95.38 237 ARG B N 1
ATOM 4529 C CA . ARG B 1 237 ? 15.016 16.391 9.023 1 95.38 237 ARG B CA 1
ATOM 4530 C C . ARG B 1 237 ? 13.664 16.531 8.32 1 95.38 237 ARG B C 1
ATOM 4532 O O . ARG B 1 237 ? 12.711 15.828 8.648 1 95.38 237 ARG B O 1
ATOM 4539 N N . VAL B 1 238 ? 13.68 17.516 7.449 1 98.25 238 VAL B N 1
ATOM 4540 C CA . VAL B 1 238 ? 12.594 17.625 6.484 1 98.25 238 VAL B CA 1
ATOM 4541 C C . VAL B 1 238 ? 13.148 17.547 5.066 1 98.25 238 VAL B C 1
ATOM 4543 O O . VAL B 1 238 ? 14.016 18.328 4.684 1 98.25 238 VAL B O 1
ATOM 4546 N N . ALA B 1 239 ? 12.719 16.516 4.34 1 98.56 239 ALA B N 1
ATOM 4547 C CA . ALA B 1 239 ? 13.039 16.406 2.922 1 98.56 239 ALA B CA 1
ATOM 4548 C C . ALA B 1 239 ? 11.875 16.891 2.057 1 98.56 239 ALA B C 1
ATOM 4550 O O . ALA B 1 239 ? 10.719 16.609 2.361 1 98.56 239 ALA B O 1
ATOM 4551 N N . GLN B 1 240 ? 12.25 17.688 0.983 1 98 240 GLN B N 1
ATOM 4552 C CA . GLN B 1 240 ? 11.219 18.266 0.12 1 98 240 GLN B CA 1
ATOM 4553 C C . GLN B 1 240 ? 11.609 18.156 -1.35 1 98 240 GLN B C 1
ATOM 4555 O O . GLN B 1 240 ? 12.789 18.266 -1.689 1 98 240 GLN B O 1
ATOM 4560 N N . GLY B 1 241 ? 10.602 17.922 -2.166 1 97.56 241 GLY B N 1
ATOM 4561 C CA . GLY B 1 241 ? 10.758 17.891 -3.611 1 97.56 241 GLY B CA 1
ATOM 4562 C C . GLY B 1 241 ? 9.461 18.094 -4.359 1 97.56 241 GLY B C 1
ATOM 4563 O O . GLY B 1 241 ? 8.445 18.469 -3.764 1 97.56 241 GLY B O 1
ATOM 4564 N N . ARG B 1 242 ? 9.547 17.984 -5.688 1 96.56 242 ARG B N 1
ATOM 4565 C CA . ARG B 1 242 ? 8.367 18.172 -6.523 1 96.56 242 ARG B CA 1
ATOM 4566 C C . ARG B 1 242 ? 8.281 17.094 -7.602 1 96.56 242 ARG B C 1
ATOM 4568 O O . ARG B 1 242 ? 9.258 16.828 -8.305 1 96.56 242 ARG B O 1
ATOM 4575 N N . ASP B 1 243 ? 7.137 16.469 -7.578 1 93.44 243 ASP B N 1
ATOM 4576 C CA . ASP B 1 243 ? 6.82 15.547 -8.656 1 93.44 243 ASP B CA 1
ATOM 4577 C C . ASP B 1 243 ? 6.316 16.297 -9.891 1 93.44 243 ASP B C 1
ATOM 4579 O O . ASP B 1 243 ? 5.57 17.266 -9.773 1 93.44 243 ASP B O 1
ATOM 4583 N N . ALA B 1 244 ? 6.727 15.844 -11.055 1 88.75 244 ALA B N 1
ATOM 4584 C CA . ALA B 1 244 ? 6.254 16.453 -12.297 1 88.75 244 ALA B CA 1
ATOM 4585 C C . ALA B 1 244 ? 4.762 16.219 -12.492 1 88.75 244 ALA B C 1
ATOM 4587 O O . ALA B 1 244 ? 4.066 17.062 -13.07 1 88.75 244 ALA B O 1
ATOM 4588 N N . ALA B 1 245 ? 4.25 15.125 -11.969 1 87 245 ALA B N 1
ATOM 4589 C CA . ALA B 1 245 ? 2.834 14.797 -12.109 1 87 245 ALA B CA 1
ATOM 4590 C C . ALA B 1 245 ? 2.049 15.234 -10.875 1 87 245 ALA B C 1
ATOM 4592 O O . ALA B 1 245 ? 2.273 14.719 -9.773 1 87 245 ALA B O 1
ATOM 4593 N N . PRO B 1 246 ? 1.095 16.141 -11.094 1 87.56 246 PRO B N 1
ATOM 4594 C CA . PRO B 1 246 ? 0.212 16.469 -9.977 1 87.56 246 PRO B CA 1
ATOM 4595 C C . PRO B 1 246 ? -0.783 15.352 -9.664 1 87.56 246 PRO B C 1
ATOM 4597 O O . PRO B 1 246 ? -0.921 14.406 -10.438 1 87.56 246 PRO B O 1
ATOM 4600 N N . LEU B 1 247 ? -1.438 15.43 -8.469 1 88.25 247 LEU B N 1
ATOM 4601 C CA . LEU B 1 247 ? -2.365 14.383 -8.047 1 88.25 247 LEU B CA 1
ATOM 4602 C C . LEU B 1 247 ? -3.592 14.352 -8.953 1 88.25 247 LEU B C 1
ATOM 4604 O O . LEU B 1 247 ? -4.211 13.297 -9.133 1 88.25 247 LEU B O 1
ATOM 4608 N N . ASP B 1 248 ? -3.941 15.43 -9.523 1 81.06 248 ASP B N 1
ATOM 4609 C CA . ASP B 1 248 ? -5.133 15.492 -10.359 1 81.06 248 ASP B CA 1
ATOM 4610 C C . ASP B 1 248 ? -4.762 15.445 -11.844 1 81.06 248 ASP B C 1
ATOM 4612 O O . ASP B 1 248 ? -5.578 15.773 -12.703 1 81.06 248 ASP B O 1
ATOM 4616 N N . GLY B 1 249 ? -3.592 15.047 -12.109 1 80.88 249 GLY B N 1
ATOM 4617 C CA . GLY B 1 249 ? -3.154 14.953 -13.492 1 80.88 249 GLY B CA 1
ATOM 4618 C C . GLY B 1 249 ? -3.721 13.742 -14.219 1 80.88 249 GLY B C 1
ATOM 4619 O O . GLY B 1 249 ? -4.414 12.922 -13.617 1 80.88 249 GLY B O 1
ATOM 4620 N N . GLU B 1 250 ? -3.465 13.703 -15.523 1 78.69 250 GLU B N 1
ATOM 4621 C CA . GLU B 1 250 ? -3.914 12.602 -16.375 1 78.69 250 GLU B CA 1
ATOM 4622 C C . GLU B 1 250 ? -3.346 11.273 -15.891 1 78.69 250 GLU B C 1
ATOM 4624 O O . GLU B 1 250 ? -4.059 10.266 -15.844 1 78.69 250 GLU B O 1
ATOM 4629 N N . GLN B 1 251 ? -2.109 11.352 -15.539 1 79.75 251 GLN B N 1
ATOM 4630 C CA . GLN B 1 251 ? -1.473 10.195 -14.922 1 79.75 251 GLN B CA 1
ATOM 4631 C C . GLN B 1 251 ? -1.095 10.484 -13.469 1 79.75 251 GLN B C 1
ATOM 4633 O O . GLN B 1 251 ? -0.466 11.5 -13.172 1 79.75 251 GLN B O 1
ATOM 4638 N N . PRO B 1 252 ? -1.564 9.602 -12.656 1 83.56 252 PRO B N 1
ATOM 4639 C CA . PRO B 1 252 ? -1.183 9.828 -11.266 1 83.56 252 PRO B CA 1
ATOM 4640 C C . PRO B 1 252 ? 0.32 9.68 -11.031 1 83.56 252 PRO B C 1
ATOM 4642 O O . PRO B 1 252 ? 1.006 9.016 -11.805 1 83.56 252 PRO B O 1
ATOM 4645 N N . PRO B 1 253 ? 0.808 10.375 -9.977 1 90.06 253 PRO B N 1
ATOM 4646 C CA . PRO B 1 253 ? 2.23 10.211 -9.664 1 90.06 253 PRO B CA 1
ATOM 4647 C C . PRO B 1 253 ? 2.611 8.766 -9.367 1 90.06 253 PRO B C 1
ATOM 4649 O O . PRO B 1 253 ? 1.841 8.039 -8.734 1 90.06 253 PRO B O 1
ATOM 4652 N N . ASP B 1 254 ? 3.803 8.383 -9.828 1 89.69 254 ASP B N 1
ATOM 4653 C CA . ASP B 1 254 ? 4.191 6.98 -9.773 1 89.69 254 ASP B CA 1
ATOM 4654 C C . ASP B 1 254 ? 4.996 6.68 -8.516 1 89.69 254 ASP B C 1
ATOM 4656 O O . ASP B 1 254 ? 5.656 5.641 -8.422 1 89.69 254 ASP B O 1
ATOM 4660 N N . GLY B 1 255 ? 5.086 7.605 -7.594 1 93.94 255 GLY B N 1
ATOM 4661 C CA . GLY B 1 255 ? 5.684 7.355 -6.293 1 93.94 255 GLY B CA 1
ATOM 4662 C C . GLY B 1 255 ? 7.184 7.59 -6.266 1 93.94 255 GLY B C 1
ATOM 4663 O O . GLY B 1 255 ? 7.812 7.512 -5.211 1 93.94 255 GLY B O 1
ATOM 4664 N N . GLN B 1 256 ? 7.832 7.914 -7.414 1 93.75 256 GLN B N 1
ATOM 4665 C CA . GLN B 1 256 ? 9.281 8.078 -7.484 1 93.75 256 GLN B CA 1
ATOM 4666 C C . GLN B 1 256 ? 9.75 9.242 -6.625 1 93.75 256 GLN B C 1
ATOM 4668 O O . GLN B 1 256 ? 10.695 9.109 -5.848 1 93.75 256 GLN B O 1
ATOM 4673 N N . GLU B 1 257 ? 9.117 10.398 -6.832 1 96.75 257 GLU B N 1
ATOM 4674 C CA . GLU B 1 257 ? 9.531 11.586 -6.09 1 96.75 257 GLU B CA 1
ATOM 4675 C C . GLU B 1 257 ? 9.312 11.398 -4.59 1 96.75 257 GLU B C 1
ATOM 4677 O O . GLU B 1 257 ? 10.172 11.766 -3.783 1 96.75 257 GLU B O 1
ATOM 4682 N N . LEU B 1 258 ? 8.156 10.836 -4.227 1 97.69 258 LEU B N 1
ATOM 4683 C CA . LEU B 1 258 ? 7.902 10.594 -2.812 1 97.69 258 LEU B CA 1
ATOM 4684 C C . LEU B 1 258 ? 8.922 9.609 -2.238 1 97.69 258 LEU B C 1
ATOM 4686 O O . LEU B 1 258 ? 9.414 9.805 -1.124 1 97.69 258 LEU B O 1
ATOM 4690 N N . ALA B 1 259 ? 9.297 8.547 -2.984 1 96.62 259 ALA B N 1
ATOM 4691 C CA . ALA B 1 259 ? 10.305 7.586 -2.549 1 96.62 259 ALA B CA 1
ATOM 4692 C C . ALA B 1 259 ? 11.656 8.273 -2.342 1 96.62 259 ALA B C 1
ATOM 4694 O O . ALA B 1 259 ? 12.352 8.008 -1.359 1 96.62 259 ALA B O 1
ATOM 4695 N N . ARG B 1 260 ? 11.984 9.125 -3.268 1 97.06 260 ARG B N 1
ATOM 4696 C CA . ARG B 1 260 ? 13.234 9.875 -3.154 1 97.06 260 ARG B CA 1
ATOM 4697 C C . ARG B 1 260 ? 13.266 10.68 -1.86 1 97.06 260 ARG B C 1
ATOM 4699 O O . ARG B 1 260 ? 14.289 10.695 -1.162 1 97.06 260 ARG B O 1
ATOM 4706 N N . GLN B 1 261 ? 12.164 11.289 -1.53 1 98.19 261 GLN B N 1
ATOM 4707 C CA . GLN B 1 261 ? 12.125 12.117 -0.329 1 98.19 261 GLN B CA 1
ATOM 4708 C C . GLN B 1 261 ? 12.133 11.258 0.932 1 98.19 261 GLN B C 1
ATOM 4710 O O . GLN B 1 261 ? 12.695 11.656 1.954 1 98.19 261 GLN B O 1
ATOM 4715 N N . VAL B 1 262 ? 11.492 10.094 0.9 1 97.81 262 VAL B N 1
ATOM 4716 C CA . VAL B 1 262 ? 11.531 9.156 2.02 1 97.81 262 VAL B CA 1
ATOM 4717 C C . VAL B 1 262 ? 12.977 8.766 2.314 1 97.81 262 VAL B C 1
ATOM 4719 O O . VAL B 1 262 ? 13.43 8.836 3.459 1 97.81 262 VAL B O 1
ATOM 4722 N N . LEU B 1 263 ? 13.719 8.398 1.287 1 96.56 263 LEU B N 1
ATOM 4723 C CA . LEU B 1 263 ? 15.094 7.953 1.455 1 96.56 263 LEU B CA 1
ATOM 4724 C C . LEU B 1 263 ? 15.992 9.109 1.886 1 96.56 263 LEU B C 1
ATOM 4726 O O . LEU B 1 263 ? 16.875 8.938 2.723 1 96.56 263 LEU B O 1
ATOM 4730 N N . ALA B 1 264 ? 15.734 10.305 1.352 1 97 264 ALA B N 1
ATOM 4731 C CA . ALA B 1 264 ? 16.5 11.492 1.724 1 97 264 ALA B CA 1
ATOM 4732 C C . ALA B 1 264 ? 16.297 11.836 3.195 1 97 264 ALA B C 1
ATOM 4734 O O . ALA B 1 264 ? 17.25 12.164 3.9 1 97 264 ALA B O 1
ATOM 4735 N N . ALA B 1 265 ? 15.062 11.773 3.67 1 96.94 265 ALA B N 1
ATOM 4736 C CA . ALA B 1 265 ? 14.758 12.102 5.062 1 96.94 265 ALA B CA 1
ATOM 4737 C C . ALA B 1 265 ? 15.344 11.055 6.008 1 96.94 265 ALA B C 1
ATOM 4739 O O . ALA B 1 265 ? 15.891 11.391 7.059 1 96.94 265 ALA B O 1
ATOM 4740 N N . LEU B 1 266 ? 15.188 9.836 5.652 1 93.94 266 LEU B N 1
ATOM 4741 C CA . LEU B 1 266 ? 15.633 8.727 6.492 1 93.94 266 LEU B CA 1
ATOM 4742 C C . LEU B 1 266 ? 17.156 8.688 6.586 1 93.94 266 LEU B C 1
ATOM 4744 O O . LEU B 1 266 ? 17.703 8.438 7.656 1 93.94 266 LEU B O 1
ATOM 4748 N N . GLY B 1 267 ? 17.859 8.992 5.523 1 90.75 267 GLY B N 1
ATOM 4749 C CA . GLY B 1 267 ? 19.297 8.805 5.477 1 90.75 267 GLY B CA 1
ATOM 4750 C C . GLY B 1 267 ? 19.719 7.348 5.492 1 90.75 267 GLY B C 1
ATOM 4751 O O . GLY B 1 267 ? 18.875 6.453 5.383 1 90.75 267 GLY B O 1
ATOM 4752 N N . PRO B 1 268 ? 20.906 7.105 5.598 1 85.19 268 PRO B N 1
ATOM 4753 C CA . PRO B 1 268 ? 21.391 5.723 5.598 1 85.19 268 PRO B CA 1
ATOM 4754 C C . PRO B 1 268 ? 20.938 4.938 6.828 1 85.19 268 PRO B C 1
ATOM 4756 O O . PRO B 1 268 ? 20.969 5.461 7.945 1 85.19 268 PRO B O 1
ATOM 4759 N N . LEU B 1 269 ? 20.406 3.836 6.551 1 80.06 269 LEU B N 1
ATOM 4760 C CA . LEU B 1 269 ? 19.984 2.949 7.629 1 80.06 269 LEU B CA 1
ATOM 4761 C C . LEU B 1 269 ? 21.125 2.033 8.055 1 80.06 269 LEU B C 1
ATOM 4763 O O . LEU B 1 269 ? 21.797 1.435 7.211 1 80.06 269 LEU B O 1
ATOM 4767 N N . GLY B 1 270 ? 21.328 2.025 9.328 1 80.06 270 GLY B N 1
ATOM 4768 C CA . GLY B 1 270 ? 22.281 1.051 9.836 1 80.06 270 GLY B CA 1
ATOM 4769 C C . GLY B 1 270 ? 21.859 -0.385 9.594 1 80.06 270 GLY B C 1
ATOM 4770 O O . GLY B 1 270 ? 20.672 -0.66 9.391 1 80.06 270 GLY B O 1
ATOM 4771 N N . GLN B 1 271 ? 22.766 -1.32 9.547 1 75.62 271 GLN B N 1
ATOM 4772 C CA . GLN B 1 271 ? 22.531 -2.723 9.219 1 75.62 271 GLN B CA 1
ATOM 4773 C C . GLN B 1 271 ? 21.469 -3.332 10.141 1 75.62 271 GLN B C 1
ATOM 4775 O O . GLN B 1 271 ? 20.641 -4.125 9.695 1 75.62 271 GLN B O 1
ATOM 4780 N N . ASP B 1 272 ? 21.391 -2.799 11.406 1 80.31 272 ASP B N 1
ATOM 4781 C CA . ASP B 1 272 ? 20.5 -3.428 12.383 1 80.31 272 ASP B CA 1
ATOM 4782 C C . ASP B 1 272 ? 19.25 -2.574 12.617 1 80.31 272 ASP B C 1
ATOM 4784 O O . ASP B 1 272 ? 18.438 -2.887 13.492 1 80.31 272 ASP B O 1
ATOM 4788 N N . ALA B 1 273 ? 19.156 -1.59 11.852 1 84.56 273 ALA B N 1
ATOM 4789 C CA . ALA B 1 273 ? 18.031 -0.692 12.07 1 84.56 273 ALA B CA 1
ATOM 4790 C C . ALA B 1 273 ? 16.734 -1.307 11.547 1 84.56 273 ALA B C 1
ATOM 4792 O O . ALA B 1 273 ? 16.719 -1.959 10.5 1 84.56 273 ALA B O 1
ATOM 4793 N N . SER B 1 274 ? 15.719 -1.142 12.289 1 85.56 274 SER B N 1
ATOM 4794 C CA . SER B 1 274 ? 14.398 -1.569 11.844 1 85.56 274 SER B CA 1
ATOM 4795 C C . SER B 1 274 ? 13.812 -0.588 10.836 1 85.56 274 SER B C 1
ATOM 4797 O O . SER B 1 274 ? 14.211 0.576 10.781 1 85.56 274 SER B O 1
ATOM 4799 N N . ALA B 1 275 ? 12.891 -1.067 10.062 1 88.44 275 ALA B N 1
ATOM 4800 C CA . ALA B 1 275 ? 12.156 -0.181 9.164 1 88.44 275 ALA B CA 1
ATOM 4801 C C . ALA B 1 275 ? 11.414 0.899 9.945 1 88.44 275 ALA B C 1
ATOM 4803 O O . ALA B 1 275 ? 10.883 0.638 11.031 1 88.44 275 ALA B O 1
ATOM 4804 N N . PRO B 1 276 ? 11.391 2.096 9.398 1 93.56 276 PRO B N 1
ATOM 4805 C CA . PRO B 1 276 ? 10.656 3.164 10.07 1 93.56 276 PRO B CA 1
ATOM 4806 C C . PRO B 1 276 ? 9.141 2.969 10.008 1 93.56 276 PRO B C 1
ATOM 4808 O O . PRO B 1 276 ? 8.648 2.248 9.141 1 93.56 276 PRO B O 1
ATOM 4811 N N . LEU B 1 277 ? 8.492 3.533 11 1 95.75 277 LEU B N 1
ATOM 4812 C CA . LEU B 1 277 ? 7.051 3.738 10.867 1 95.75 277 LEU B CA 1
ATOM 4813 C C . LEU B 1 277 ? 6.75 4.832 9.852 1 95.75 277 LEU B C 1
ATOM 4815 O O . LEU B 1 277 ? 7.355 5.91 9.891 1 95.75 277 LEU B O 1
ATOM 4819 N N . MET B 1 278 ? 5.898 4.523 8.93 1 96.75 278 MET B N 1
ATOM 4820 C CA . MET B 1 278 ? 5.477 5.543 7.977 1 96.75 278 MET B CA 1
ATOM 4821 C C . MET B 1 278 ? 4.043 5.988 8.258 1 96.75 278 MET B C 1
ATOM 4823 O O . MET B 1 278 ? 3.16 5.156 8.461 1 96.75 278 MET B O 1
ATOM 4827 N N . VAL B 1 279 ? 3.824 7.262 8.32 1 98.12 279 VAL B N 1
ATOM 4828 C CA . VAL B 1 279 ? 2.486 7.836 8.453 1 98.12 279 VAL B CA 1
ATOM 4829 C C . VAL B 1 279 ? 2.076 8.492 7.137 1 98.12 279 VAL B C 1
ATOM 4831 O O . VAL B 1 279 ? 2.645 9.516 6.742 1 98.12 279 VAL B O 1
ATOM 4834 N N . SER B 1 280 ? 1.117 7.852 6.488 1 96.81 280 SER B N 1
ATOM 4835 C CA . SER B 1 280 ? 0.7 8.273 5.156 1 96.81 280 SER B CA 1
ATOM 4836 C C . SER B 1 280 ? -0.501 9.211 5.223 1 96.81 280 SER B C 1
ATOM 4838 O O . SER B 1 280 ? -1.385 9.031 6.062 1 96.81 280 SER B O 1
ATOM 4840 N N . ASP B 1 281 ? -0.511 10.188 4.301 1 96.94 281 ASP B N 1
ATOM 4841 C CA . ASP B 1 281 ? -1.69 11.047 4.223 1 96.94 281 ASP B CA 1
ATOM 4842 C C . ASP B 1 281 ? -2.709 10.492 3.232 1 96.94 281 ASP B C 1
ATOM 4844 O O . ASP B 1 281 ? -3.543 11.227 2.709 1 96.94 281 ASP B O 1
ATOM 4848 N N . HIS B 1 282 ? -2.566 9.203 2.922 1 94.88 282 HIS B N 1
ATOM 4849 C CA . HIS B 1 282 ? -3.582 8.516 2.131 1 94.88 282 HIS B CA 1
ATOM 4850 C C . HIS B 1 282 ? -4.961 8.648 2.768 1 94.88 282 HIS B C 1
ATOM 4852 O O . HIS B 1 282 ? -5.133 8.367 3.955 1 94.88 282 HIS B O 1
ATOM 4858 N N . ASP B 1 283 ? -5.91 9.109 1.938 1 94.5 283 ASP B N 1
ATOM 4859 C CA . ASP B 1 283 ? -7.199 9.484 2.51 1 94.5 283 ASP B CA 1
ATOM 4860 C C . ASP B 1 283 ? -8.352 8.805 1.763 1 94.5 283 ASP B C 1
ATOM 4862 O O . ASP B 1 283 ? -9.5 9.25 1.851 1 94.5 283 ASP B O 1
ATOM 4866 N N . GLY B 1 284 ? -8.016 7.848 0.927 1 92.25 284 GLY B N 1
ATOM 4867 C CA . GLY B 1 284 ? -9.055 7.109 0.232 1 92.25 284 GLY B CA 1
ATOM 4868 C C . GLY B 1 284 ? -9.211 7.52 -1.22 1 92.25 284 GLY B C 1
ATOM 4869 O O . GLY B 1 284 ? -9.938 6.875 -1.979 1 92.25 284 GLY B O 1
ATOM 4870 N N . GLN B 1 285 ? -8.539 8.578 -1.643 1 92.69 285 GLN B N 1
ATOM 4871 C CA . GLN B 1 285 ? -8.641 9.039 -3.021 1 92.69 285 GLN B CA 1
ATOM 4872 C C . GLN B 1 285 ? -7.758 8.203 -3.949 1 92.69 285 GLN B C 1
ATOM 4874 O O . GLN B 1 285 ? -6.715 7.699 -3.531 1 92.69 285 GLN B O 1
ATOM 4879 N N . TYR B 1 286 ? -8.156 8.188 -5.219 1 87.62 286 TYR B N 1
ATOM 4880 C CA . TYR B 1 286 ? -7.547 7.328 -6.227 1 87.62 286 TYR B CA 1
ATOM 4881 C C . TYR B 1 286 ? -6.062 7.641 -6.379 1 87.62 286 TYR B C 1
ATOM 4883 O O . TYR B 1 286 ? -5.219 6.75 -6.258 1 87.62 286 TYR B O 1
ATOM 4891 N N . ALA B 1 287 ? -5.762 8.875 -6.605 1 90.81 287 ALA B N 1
ATOM 4892 C CA . ALA B 1 287 ? -4.383 9.25 -6.902 1 90.81 287 ALA B CA 1
ATOM 4893 C C . ALA B 1 287 ? -3.463 8.93 -5.727 1 90.81 287 ALA B C 1
ATOM 4895 O O . ALA B 1 287 ? -2.32 8.508 -5.922 1 90.81 287 ALA B O 1
ATOM 4896 N N . ARG B 1 288 ? -3.934 9.094 -4.508 1 94.06 288 ARG B N 1
ATOM 4897 C CA . ARG B 1 288 ? -3.139 8.82 -3.316 1 94.06 288 ARG B CA 1
ATOM 4898 C C . ARG B 1 288 ? -2.945 7.316 -3.127 1 94.06 288 ARG B C 1
ATOM 4900 O O . ARG B 1 288 ? -1.876 6.871 -2.703 1 94.06 288 ARG B O 1
ATOM 4907 N N . ALA B 1 289 ? -3.994 6.59 -3.434 1 92.12 289 ALA B N 1
ATOM 4908 C CA . ALA B 1 289 ? -3.891 5.133 -3.373 1 92.12 289 ALA B CA 1
ATOM 4909 C C . ALA B 1 289 ? -2.838 4.617 -4.352 1 92.12 289 ALA B C 1
ATOM 4911 O O . ALA B 1 289 ? -2.035 3.746 -4.004 1 92.12 289 ALA B O 1
ATOM 4912 N N . PHE B 1 290 ? -2.908 5.164 -5.516 1 91.81 290 PHE B N 1
ATOM 4913 C CA . PHE B 1 290 ? -1.95 4.781 -6.547 1 91.81 290 PHE B CA 1
ATOM 4914 C C . PHE B 1 290 ? -0.526 5.105 -6.113 1 91.81 290 PHE B C 1
ATOM 4916 O O . PHE B 1 290 ? 0.358 4.25 -6.172 1 91.81 290 PHE B O 1
ATOM 4923 N N . GLU B 1 291 ? -0.302 6.281 -5.699 1 95 291 GLU B N 1
ATOM 4924 C CA . GLU B 1 291 ? 1.031 6.711 -5.285 1 95 291 GLU B CA 1
ATOM 4925 C C . GLU B 1 291 ? 1.539 5.871 -4.113 1 95 291 GLU B C 1
ATOM 4927 O O . GLU B 1 291 ? 2.707 5.477 -4.09 1 95 291 GLU B O 1
ATOM 4932 N N . TRP B 1 292 ? 0.65 5.594 -3.193 1 94.81 292 TRP B N 1
ATOM 4933 C CA . TRP B 1 292 ? 1.008 4.777 -2.037 1 94.81 292 TRP B CA 1
ATOM 4934 C C . TRP B 1 292 ? 1.404 3.371 -2.467 1 94.81 292 TRP B C 1
ATOM 4936 O O . TRP B 1 292 ? 2.406 2.828 -1.993 1 94.81 292 TRP B O 1
ATOM 4946 N N . GLY B 1 293 ? 0.605 2.773 -3.312 1 93.12 293 GLY B N 1
ATOM 4947 C CA . GLY B 1 293 ? 0.927 1.45 -3.822 1 93.12 293 GLY B CA 1
ATOM 4948 C C . GLY B 1 293 ? 2.273 1.392 -4.52 1 93.12 293 GLY B C 1
ATOM 4949 O O . GLY B 1 293 ? 3.062 0.475 -4.281 1 93.12 293 GLY B O 1
ATOM 4950 N N . MET B 1 294 ? 2.564 2.365 -5.32 1 93.62 294 MET B N 1
ATOM 4951 C CA . MET B 1 294 ? 3.824 2.42 -6.059 1 93.62 294 MET B CA 1
ATOM 4952 C C . MET B 1 294 ? 4.996 2.682 -5.117 1 93.62 294 MET B C 1
ATOM 4954 O O . MET B 1 294 ? 6.074 2.117 -5.289 1 93.62 294 MET B O 1
ATOM 4958 N N . LEU B 1 295 ? 4.746 3.533 -4.129 1 95.25 295 LEU B N 1
ATOM 4959 C CA . LEU B 1 295 ? 5.781 3.832 -3.145 1 95.25 295 LEU B CA 1
ATOM 4960 C C . LEU B 1 295 ? 6.273 2.557 -2.469 1 95.25 295 LEU B C 1
ATOM 4962 O O . LEU B 1 295 ? 7.48 2.367 -2.295 1 95.25 295 LEU B O 1
ATOM 4966 N N . GLN B 1 296 ? 5.43 1.734 -2.146 1 91.12 296 GLN B N 1
ATOM 4967 C CA . GLN B 1 296 ? 5.77 0.519 -1.415 1 91.12 296 GLN B CA 1
ATOM 4968 C C . GLN B 1 296 ? 6.645 -0.403 -2.258 1 91.12 296 GLN B C 1
ATOM 4970 O O . GLN B 1 296 ? 7.613 -0.977 -1.755 1 91.12 296 GLN B O 1
ATOM 4975 N N . VAL B 1 297 ? 6.336 -0.501 -3.516 1 88.06 297 VAL B N 1
ATOM 4976 C CA . VAL B 1 297 ? 7.137 -1.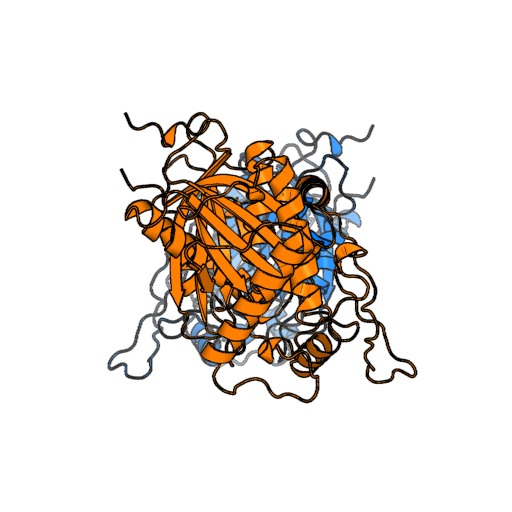34 -4.402 1 88.06 297 VAL B CA 1
ATOM 4977 C C . VAL B 1 297 ? 8.539 -0.754 -4.539 1 88.06 297 VAL B C 1
ATOM 4979 O O . VAL B 1 297 ? 9.539 -1.475 -4.422 1 88.06 297 VAL B O 1
ATOM 4982 N N . ARG B 1 298 ? 8.594 0.491 -4.676 1 90.62 298 ARG B N 1
ATOM 4983 C CA . ARG B 1 298 ? 9.867 1.161 -4.91 1 90.62 298 ARG B CA 1
ATOM 4984 C C . ARG B 1 298 ? 10.766 1.079 -3.678 1 90.62 298 ARG B C 1
ATOM 4986 O O . ARG B 1 298 ? 11.961 0.829 -3.793 1 90.62 298 ARG B O 1
ATOM 4993 N N . LEU B 1 299 ? 10.195 1.306 -2.549 1 92.12 299 LEU B N 1
ATOM 4994 C CA . LEU B 1 299 ? 10.984 1.253 -1.325 1 92.12 299 LEU B CA 1
ATOM 4995 C C . LEU B 1 299 ? 11.5 -0.159 -1.074 1 92.12 299 LEU B C 1
ATOM 4997 O O . LEU B 1 299 ? 12.648 -0.338 -0.651 1 92.12 299 LEU B O 1
ATOM 5001 N N . ARG B 1 300 ? 10.719 -1.121 -1.376 1 86 300 ARG B N 1
ATOM 5002 C CA . ARG B 1 300 ? 11.102 -2.512 -1.147 1 86 300 ARG B CA 1
ATOM 5003 C C . ARG B 1 300 ? 12.172 -2.953 -2.137 1 86 300 ARG B C 1
ATOM 5005 O O . ARG B 1 300 ? 13 -3.809 -1.819 1 86 300 ARG B O 1
ATOM 5012 N N . GLU B 1 301 ? 12.141 -2.357 -3.268 1 83.94 301 GLU B N 1
ATOM 5013 C CA . GLU B 1 301 ? 13.203 -2.602 -4.242 1 83.94 301 GLU B CA 1
ATOM 5014 C C . GLU B 1 301 ? 14.539 -2.049 -3.752 1 83.94 301 GLU B C 1
ATOM 5016 O O . GLU B 1 301 ? 15.594 -2.59 -4.082 1 83.94 301 GLU B O 1
ATOM 5021 N N . THR B 1 302 ? 14.453 -0.959 -2.969 1 85.56 302 THR B N 1
ATOM 5022 C CA . THR B 1 302 ? 15.664 -0.31 -2.486 1 85.56 302 THR B CA 1
ATOM 5023 C C . THR B 1 302 ? 16.203 -1.027 -1.254 1 85.56 302 THR B C 1
ATOM 5025 O O . THR B 1 302 ? 17.422 -1.168 -1.097 1 85.56 302 THR B O 1
ATOM 5028 N N . ASP B 1 303 ? 15.312 -1.452 -0.403 1 87.44 303 ASP B N 1
ATOM 5029 C CA . ASP B 1 303 ? 15.68 -2.107 0.849 1 87.44 303 ASP B CA 1
ATOM 5030 C C . ASP B 1 303 ? 14.562 -3.033 1.329 1 87.44 303 ASP B C 1
ATOM 5032 O O . ASP B 1 303 ? 13.445 -2.584 1.6 1 87.44 303 ASP B O 1
ATOM 5036 N N . ALA B 1 304 ? 14.891 -4.355 1.513 1 83.69 304 ALA B N 1
ATOM 5037 C CA . ALA B 1 304 ? 13.914 -5.387 1.851 1 83.69 304 ALA B CA 1
ATOM 5038 C C . ALA B 1 304 ? 13.32 -5.145 3.234 1 83.69 304 ALA B C 1
ATOM 5040 O O . ALA B 1 304 ? 12.234 -5.652 3.549 1 83.69 304 ALA B O 1
ATOM 5041 N N . ARG B 1 305 ? 13.969 -4.344 4.098 1 86.44 305 ARG B N 1
ATOM 5042 C CA . ARG B 1 305 ? 13.492 -4.07 5.449 1 86.44 305 ARG B CA 1
ATOM 5043 C C . ARG B 1 305 ? 12.164 -3.324 5.414 1 86.44 305 ARG B C 1
ATOM 5045 O O . ARG B 1 305 ? 11.375 -3.398 6.363 1 86.44 305 ARG B O 1
ATOM 5052 N N . PHE B 1 306 ? 11.828 -2.633 4.297 1 88.19 306 PHE B N 1
ATOM 5053 C CA . PHE B 1 306 ? 10.578 -1.891 4.168 1 88.19 306 PHE B CA 1
ATOM 5054 C C . PHE B 1 306 ? 9.391 -2.84 4.098 1 88.19 306 PHE B C 1
ATOM 5056 O O . PHE B 1 306 ? 8.242 -2.416 4.238 1 88.19 306 PHE B O 1
ATOM 5063 N N . GLU B 1 307 ? 9.586 -4.109 3.914 1 82.62 307 GLU B N 1
ATOM 5064 C CA . GLU B 1 307 ? 8.516 -5.109 3.898 1 82.62 307 GLU B CA 1
ATOM 5065 C C . GLU B 1 307 ? 7.906 -5.281 5.285 1 82.62 307 GLU B C 1
ATOM 5067 O O . GLU B 1 307 ? 6.797 -5.805 5.418 1 82.62 307 GLU B O 1
ATOM 5072 N N . GLN B 1 308 ? 8.578 -4.84 6.277 1 81.56 308 GLN B N 1
ATOM 5073 C CA . GLN B 1 308 ? 8.164 -5.07 7.656 1 81.56 308 GLN B CA 1
ATOM 5074 C C . GLN B 1 308 ? 7.703 -3.775 8.32 1 81.56 308 GLN B C 1
ATOM 5076 O O . GLN B 1 308 ? 7.332 -3.773 9.492 1 81.56 308 GLN B O 1
ATOM 5081 N N . GLY B 1 309 ? 7.641 -2.781 7.664 1 86.94 309 GLY B N 1
ATOM 5082 C CA . GLY B 1 309 ? 7.352 -1.493 8.273 1 86.94 309 GLY B CA 1
ATOM 5083 C C . GLY B 1 309 ? 5.875 -1.284 8.555 1 86.94 309 GLY B C 1
ATOM 5084 O O . GLY B 1 309 ? 5.027 -1.61 7.719 1 86.94 309 GLY B O 1
ATOM 5085 N N . ALA B 1 310 ? 5.605 -0.739 9.734 1 91.06 310 ALA B N 1
ATOM 5086 C CA . ALA B 1 310 ? 4.238 -0.372 10.094 1 91.06 310 ALA B CA 1
ATOM 5087 C C . ALA B 1 310 ? 3.807 0.901 9.375 1 91.06 310 ALA B C 1
ATOM 5089 O O . ALA B 1 310 ? 4.648 1.69 8.938 1 91.06 310 ALA B O 1
ATOM 5090 N N . VAL B 1 311 ? 2.471 1.028 9.25 1 93.94 311 VAL B N 1
ATOM 5091 C CA . VAL B 1 311 ? 1.92 2.188 8.555 1 93.94 311 VAL B CA 1
ATOM 5092 C C . VAL B 1 311 ? 0.718 2.729 9.328 1 93.94 311 VAL B C 1
ATOM 5094 O O . VAL B 1 311 ? -0.153 1.963 9.75 1 93.94 311 VAL B O 1
ATOM 5097 N N . TRP B 1 312 ? 0.718 4.016 9.57 1 95.75 312 TRP B N 1
ATOM 5098 C CA . TRP B 1 312 ? -0.456 4.707 10.086 1 95.75 312 TRP B CA 1
ATOM 5099 C C . TRP B 1 312 ? -1.103 5.57 9.016 1 95.75 312 TRP B C 1
ATOM 5101 O O . TRP B 1 312 ? -0.408 6.164 8.18 1 95.75 312 TRP B O 1
ATOM 5111 N N . MET B 1 313 ? -2.42 5.613 9.023 1 95.31 313 MET B N 1
ATOM 5112 C CA . MET B 1 313 ? -3.197 6.465 8.125 1 95.31 313 MET B CA 1
ATOM 5113 C C . MET B 1 313 ? -4.23 7.273 8.906 1 95.31 313 MET B C 1
ATOM 5115 O O . MET B 1 313 ? -5.391 6.871 9 1 95.31 313 MET B O 1
ATOM 5119 N N . PRO B 1 314 ? -3.854 8.461 9.266 1 96.88 314 PRO B N 1
ATOM 5120 C CA . PRO B 1 314 ? -4.707 9.25 10.156 1 96.88 314 PRO B CA 1
ATOM 5121 C C . PRO B 1 314 ? -6.07 9.562 9.547 1 96.88 314 PRO B C 1
ATOM 5123 O O . PRO B 1 314 ? -7.059 9.695 10.273 1 96.88 314 PRO B O 1
ATOM 5126 N N . ALA B 1 315 ? -6.18 9.648 8.227 1 96.38 315 ALA B N 1
ATOM 5127 C CA . ALA B 1 315 ? -7.422 10.078 7.582 1 96.38 315 ALA B CA 1
ATOM 5128 C C . ALA B 1 315 ? -8.555 9.102 7.879 1 96.38 315 ALA B C 1
ATOM 5130 O O . ALA B 1 315 ? -9.734 9.461 7.793 1 96.38 315 ALA B O 1
ATOM 5131 N N . LYS B 1 316 ? -8.25 7.898 8.211 1 91.75 316 LYS B N 1
ATOM 5132 C CA . LYS B 1 316 ? -9.289 6.918 8.531 1 91.75 316 LYS B CA 1
ATOM 5133 C C . LYS B 1 316 ? -10.086 7.348 9.758 1 91.75 316 LYS B C 1
ATOM 5135 O O . LYS B 1 316 ? -11.289 7.09 9.836 1 91.75 316 LYS B O 1
ATOM 5140 N N . SER B 1 317 ? -9.406 8 10.664 1 95.56 317 SER B N 1
ATOM 5141 C CA . SER B 1 317 ? -10.039 8.375 11.93 1 95.56 317 SER B CA 1
ATOM 5142 C C . SER B 1 317 ? -10.445 9.844 11.93 1 95.56 317 SER B C 1
ATOM 5144 O O . SER B 1 317 ? -11.406 10.227 12.602 1 95.56 317 SER B O 1
ATOM 5146 N N . PHE B 1 318 ? -9.758 10.664 11.148 1 97.88 318 PHE B N 1
ATOM 5147 C CA . PHE B 1 318 ? -9.922 12.109 11.281 1 97.88 318 PHE B CA 1
ATOM 5148 C C . PHE B 1 318 ? -10.508 12.703 10 1 97.88 318 PHE B C 1
ATOM 5150 O O . PHE B 1 318 ? -10.852 13.883 9.961 1 97.88 318 PHE B O 1
ATOM 5157 N N . GLY B 1 319 ? -10.656 11.875 8.984 1 97.38 319 GLY B N 1
ATOM 5158 C CA . GLY B 1 319 ? -10.953 12.43 7.672 1 97.38 319 GLY B CA 1
ATOM 5159 C C . GLY B 1 319 ? -9.781 13.172 7.062 1 97.38 319 GLY B C 1
ATOM 5160 O O . GLY B 1 319 ? -8.664 13.117 7.578 1 97.38 319 GLY B O 1
ATOM 5161 N N . HIS B 1 320 ? -10.047 13.773 5.926 1 97.94 320 HIS B N 1
ATOM 5162 C CA . HIS B 1 320 ? -9.055 14.602 5.258 1 97.94 320 HIS B CA 1
ATOM 5163 C C . HIS B 1 320 ? -8.945 15.977 5.918 1 97.94 320 HIS B C 1
ATOM 5165 O O . HIS B 1 320 ? -9.906 16.75 5.902 1 97.94 320 HIS B O 1
ATOM 5171 N N . THR B 1 321 ? -7.738 16.266 6.406 1 98.5 321 THR B N 1
ATOM 5172 C CA . THR B 1 321 ? -7.598 17.5 7.152 1 98.5 321 THR B CA 1
ATOM 5173 C C . THR B 1 321 ? -6.688 18.484 6.414 1 98.5 321 THR B C 1
ATOM 5175 O O . THR B 1 321 ? -6.125 19.391 7.023 1 98.5 321 THR B O 1
ATOM 5178 N N . GLY B 1 322 ? -6.398 18.266 5.219 1 97.81 322 GLY B N 1
ATOM 5179 C CA . GLY B 1 322 ? -5.758 19.203 4.312 1 97.81 322 GLY B CA 1
ATOM 5180 C C . GLY B 1 322 ? -4.375 19.625 4.773 1 97.81 322 GLY B C 1
ATOM 5181 O O . GLY B 1 322 ? -3.521 18.781 5.051 1 97.81 322 GLY B O 1
ATOM 5182 N N . VAL B 1 323 ? -4.191 20.953 4.895 1 98.5 323 VAL B N 1
ATOM 5183 C CA . VAL B 1 323 ? -2.881 21.5 5.223 1 98.5 323 VAL B CA 1
ATOM 5184 C C . VAL B 1 323 ? -2.488 21.078 6.637 1 98.5 323 VAL B C 1
ATOM 5186 O O . VAL B 1 323 ? -1.313 21.156 7.008 1 98.5 323 VAL B O 1
ATOM 5189 N N . ALA B 1 324 ? -3.465 20.625 7.434 1 98.75 324 ALA B N 1
ATOM 5190 C CA . ALA B 1 324 ? -3.193 20.25 8.82 1 98.75 324 ALA B CA 1
ATOM 5191 C C . ALA B 1 324 ? -2.818 18.781 8.93 1 98.75 324 ALA B C 1
ATOM 5193 O O . ALA B 1 324 ? -2.457 18.297 10.008 1 98.75 324 ALA B O 1
ATOM 5194 N N . SER B 1 325 ? -2.854 18.062 7.832 1 98.69 325 SER B N 1
ATOM 5195 C CA . SER B 1 325 ? -2.691 16.609 7.867 1 98.69 325 SER B CA 1
ATOM 5196 C C . SER B 1 325 ? -1.326 16.219 8.422 1 98.69 325 SER B C 1
ATOM 5198 O O . SER B 1 325 ? -1.22 15.297 9.227 1 98.69 325 SER B O 1
ATOM 5200 N N . GLY B 1 326 ? -0.28 16.906 7.969 1 98.81 326 GLY B N 1
ATOM 5201 C CA . GLY B 1 326 ? 1.046 16.625 8.492 1 98.81 326 GLY B CA 1
ATOM 5202 C C . GLY B 1 326 ? 1.164 16.875 9.984 1 98.81 326 GLY B C 1
ATOM 5203 O O . GLY B 1 326 ? 1.854 16.141 10.688 1 98.81 326 GLY B O 1
ATOM 5204 N N . ALA B 1 327 ? 0.492 17.859 10.445 1 98.94 327 ALA B N 1
ATOM 5205 C CA . ALA B 1 327 ? 0.516 18.188 11.867 1 98.94 327 ALA B CA 1
ATOM 5206 C C . ALA B 1 327 ? -0.237 17.156 12.695 1 98.94 327 ALA B C 1
ATOM 5208 O O . ALA B 1 327 ? 0.208 16.766 13.773 1 98.94 327 ALA B O 1
ATOM 5209 N N . VAL B 1 328 ? -1.398 16.719 12.156 1 98.88 328 VAL B N 1
ATOM 5210 C CA . VAL B 1 328 ? -2.164 15.672 12.828 1 98.88 328 VAL B CA 1
ATOM 5211 C C . VAL B 1 328 ? -1.318 14.406 12.945 1 98.88 328 VAL B C 1
ATOM 5213 O O . VAL B 1 328 ? -1.232 13.805 14.023 1 98.88 328 VAL B O 1
ATOM 5216 N N . ALA B 1 329 ? -0.669 14.078 11.875 1 98.81 329 ALA B N 1
ATOM 5217 C CA . ALA B 1 329 ? 0.214 12.914 11.875 1 98.81 329 ALA B CA 1
ATOM 5218 C C . ALA B 1 329 ? 1.321 13.07 12.914 1 98.81 329 ALA B C 1
ATOM 5220 O O . ALA B 1 329 ? 1.591 12.148 13.688 1 98.81 329 ALA B O 1
ATOM 5221 N N . THR B 1 330 ? 1.92 14.219 12.961 1 98.75 330 THR B N 1
ATOM 5222 C CA . THR B 1 330 ? 3.018 14.492 13.883 1 98.75 330 THR B CA 1
ATOM 5223 C C . THR B 1 330 ? 2.539 14.414 15.328 1 98.75 330 THR B C 1
ATOM 5225 O O . THR B 1 330 ? 3.256 13.914 16.188 1 98.75 330 THR B O 1
ATOM 5228 N N . ALA B 1 331 ? 1.358 14.852 15.555 1 98.69 331 ALA B N 1
ATOM 5229 C CA . ALA B 1 331 ? 0.782 14.805 16.891 1 98.69 331 ALA B CA 1
ATOM 5230 C C . ALA B 1 331 ? 0.597 13.359 17.359 1 98.69 331 ALA B C 1
ATOM 5232 O O . ALA B 1 331 ? 0.896 13.031 18.516 1 98.69 331 ALA B O 1
ATOM 5233 N N . LEU B 1 332 ? 0.09 12.531 16.484 1 98.19 332 LEU B N 1
ATOM 5234 C CA . LEU B 1 332 ? -0.098 11.125 16.812 1 98.19 332 LEU B CA 1
ATOM 5235 C C . LEU B 1 332 ? 1.239 10.453 17.109 1 98.19 332 LEU B C 1
ATOM 5237 O O . LEU B 1 332 ? 1.345 9.664 18.062 1 98.19 332 LEU B O 1
ATOM 5241 N N . VAL B 1 333 ? 2.246 10.82 16.359 1 97.94 333 VAL B N 1
ATOM 5242 C CA . VAL B 1 333 ? 3.582 10.266 16.547 1 97.94 333 VAL B CA 1
ATOM 5243 C C . VAL B 1 333 ? 4.152 10.75 17.891 1 97.94 333 VAL B C 1
ATOM 5245 O O . VAL B 1 333 ? 4.75 9.969 18.625 1 97.94 333 VAL B O 1
ATOM 5248 N N . PHE B 1 334 ? 3.959 12.031 18.156 1 97.44 334 PHE B N 1
ATOM 5249 C CA . PHE B 1 334 ? 4.43 12.625 19.406 1 97.44 334 PHE B CA 1
ATOM 5250 C C . PHE B 1 334 ? 3.928 11.828 20.609 1 97.44 334 PHE B C 1
ATOM 5252 O O . PHE B 1 334 ? 4.715 11.438 21.469 1 97.44 334 PHE B O 1
ATOM 5259 N N . ARG B 1 335 ? 2.648 11.539 20.609 1 96.31 335 ARG B N 1
ATOM 5260 C CA . ARG B 1 335 ? 2.055 10.781 21.703 1 96.31 335 ARG B CA 1
ATOM 5261 C C . ARG B 1 335 ? 2.529 9.336 21.688 1 96.31 335 ARG B C 1
ATOM 5263 O O . ARG B 1 335 ? 2.787 8.75 22.734 1 96.31 335 ARG B O 1
ATOM 5270 N N . GLY B 1 336 ? 2.594 8.75 20.5 1 95.44 336 GLY B N 1
ATOM 5271 C CA . GLY B 1 336 ? 3.051 7.375 20.391 1 95.44 336 GLY B CA 1
ATOM 5272 C C . GLY B 1 336 ? 4.457 7.164 20.906 1 95.44 336 GLY B C 1
ATOM 5273 O O . GLY B 1 336 ? 4.73 6.168 21.578 1 95.44 336 GLY B O 1
ATOM 5274 N N . LEU B 1 337 ? 5.34 8.07 20.594 1 94.38 337 LEU B N 1
ATOM 5275 C CA . LEU B 1 337 ? 6.715 7.988 21.078 1 94.38 337 LEU B CA 1
ATOM 5276 C C . LEU B 1 337 ? 6.773 8.242 22.578 1 94.38 337 LEU B C 1
ATOM 5278 O O . LEU B 1 337 ? 7.445 7.516 23.312 1 94.38 337 LEU B O 1
ATOM 5282 N N . ALA B 1 338 ? 6.07 9.211 23.047 1 91.75 338 ALA B N 1
ATOM 5283 C CA . ALA B 1 338 ? 6.086 9.594 24.453 1 91.75 338 ALA B CA 1
ATOM 5284 C C . ALA B 1 338 ? 5.555 8.461 25.328 1 91.75 338 ALA B C 1
ATOM 5286 O O . ALA B 1 338 ? 6.047 8.25 26.438 1 91.75 338 ALA B O 1
ATOM 5287 N N . ARG B 1 339 ? 4.574 7.727 24.828 1 92.5 339 ARG B N 1
ATOM 5288 C CA . ARG B 1 339 ? 3.93 6.691 25.625 1 92.5 339 ARG B CA 1
ATOM 5289 C C . ARG B 1 339 ? 4.488 5.312 25.281 1 92.5 339 ARG B C 1
ATOM 5291 O O . ARG B 1 339 ? 4.078 4.309 25.875 1 92.5 339 ARG B O 1
ATOM 5298 N N . GLY B 1 340 ? 5.246 5.195 24.266 1 91.12 340 GLY B N 1
ATOM 5299 C CA . GLY B 1 340 ? 5.988 3.975 23.984 1 91.12 340 GLY B CA 1
ATOM 5300 C C . GLY B 1 340 ? 5.203 2.98 23.156 1 91.12 340 GLY B C 1
ATOM 5301 O O . GLY B 1 340 ? 5.508 1.786 23.141 1 91.12 340 GLY B O 1
ATOM 5302 N N . TYR B 1 341 ? 4.145 3.441 22.453 1 88.81 341 TYR B N 1
ATOM 5303 C CA . TYR B 1 341 ? 3.389 2.459 21.688 1 88.81 341 TYR B CA 1
ATOM 5304 C C . TYR B 1 341 ? 3.713 2.564 20.203 1 88.81 341 TYR B C 1
ATOM 5306 O O . TYR B 1 341 ? 3.203 1.787 19.391 1 88.81 341 TYR B O 1
ATOM 5314 N N . ALA B 1 342 ? 4.543 3.514 19.844 1 90.12 342 ALA B N 1
ATOM 5315 C CA . ALA B 1 342 ? 5.078 3.457 18.484 1 90.12 342 ALA B CA 1
ATOM 5316 C C . ALA B 1 342 ? 5.953 2.221 18.281 1 90.12 342 ALA B C 1
ATOM 5318 O O . ALA B 1 342 ? 6.762 1.884 19.156 1 90.12 342 ALA B O 1
ATOM 5319 N N . PRO B 1 343 ? 5.789 1.533 17.141 1 88.44 343 PRO B N 1
ATOM 5320 C CA . PRO B 1 343 ? 6.52 0.278 16.969 1 88.44 343 PRO B CA 1
ATOM 5321 C C . PRO B 1 343 ? 8.023 0.489 16.812 1 88.44 343 PRO B C 1
ATOM 5323 O O . PRO B 1 343 ? 8.805 -0.456 16.953 1 88.44 343 PRO B O 1
ATOM 5326 N N . THR B 1 344 ? 8.477 1.647 16.469 1 89.62 344 THR B N 1
ATOM 5327 C CA . THR B 1 344 ? 9.875 2.01 16.281 1 89.62 344 THR B CA 1
ATOM 5328 C C . THR B 1 344 ? 10.117 3.453 16.719 1 89.62 344 THR B C 1
ATOM 5330 O O . THR B 1 344 ? 9.172 4.223 16.891 1 89.62 344 THR B O 1
ATOM 5333 N N . SER B 1 345 ? 11.359 3.793 16.906 1 91.25 345 SER B N 1
ATOM 5334 C CA . SER B 1 345 ? 11.719 5.148 17.312 1 91.25 345 SER B CA 1
ATOM 5335 C C . SER B 1 345 ? 11.914 6.055 16.109 1 91.25 345 SER B C 1
ATOM 5337 O O . SER B 1 345 ? 11.984 7.277 16.25 1 91.25 345 SER B O 1
ATOM 5339 N N . SER B 1 346 ? 12.031 5.5 14.977 1 93.38 346 SER B N 1
ATOM 5340 C CA . SER B 1 346 ? 12.195 6.266 13.742 1 93.38 346 SER B CA 1
ATOM 5341 C C . SER B 1 346 ? 10.891 6.336 12.961 1 93.38 346 SER B C 1
ATOM 5343 O O . SER B 1 346 ? 10.344 5.309 12.547 1 93.38 346 SER B O 1
ATOM 5345 N N . VAL B 1 347 ? 10.375 7.559 12.773 1 97.06 347 VAL B N 1
ATOM 5346 C CA . VAL B 1 347 ? 9.07 7.723 12.141 1 97.06 347 VAL B CA 1
ATOM 5347 C C . VAL B 1 347 ? 9.172 8.727 10.992 1 97.06 347 VAL B C 1
ATOM 5349 O O . VAL B 1 347 ? 9.82 9.766 11.125 1 97.06 347 VAL B O 1
ATOM 5352 N N . LEU B 1 348 ? 8.578 8.383 9.867 1 98.12 348 LEU B N 1
ATOM 5353 C CA . LEU B 1 348 ? 8.516 9.266 8.703 1 98.12 348 LEU B CA 1
ATOM 5354 C C . LEU B 1 348 ? 7.082 9.688 8.422 1 98.12 348 LEU B C 1
ATOM 5356 O O . LEU B 1 348 ? 6.211 8.844 8.211 1 98.12 348 LEU B O 1
ATOM 5360 N N . VAL B 1 349 ? 6.793 10.992 8.453 1 98.81 349 VAL B N 1
ATOM 5361 C CA . VAL B 1 349 ? 5.496 11.547 8.07 1 98.81 349 VAL B CA 1
ATOM 5362 C C . VAL B 1 349 ? 5.527 11.977 6.605 1 98.81 349 VAL B C 1
ATOM 5364 O O . VAL B 1 349 ? 6.297 12.867 6.23 1 98.81 349 VAL B O 1
ATOM 5367 N N . LEU B 1 350 ? 4.695 11.352 5.816 1 98.75 350 LEU B N 1
ATOM 5368 C CA . LEU B 1 350 ? 4.688 11.562 4.371 1 98.75 350 LEU B CA 1
ATOM 5369 C C . LEU B 1 350 ? 3.537 12.477 3.961 1 98.75 350 LEU B C 1
ATOM 5371 O O . LEU B 1 350 ? 2.398 12.273 4.383 1 98.75 350 LEU B O 1
ATOM 5375 N N . SER B 1 351 ? 3.869 13.469 3.102 1 98.62 351 SER B N 1
ATOM 5376 C CA . SER B 1 351 ? 2.848 14.398 2.621 1 98.62 351 SER B CA 1
ATOM 5377 C C . SER B 1 351 ? 2.957 14.609 1.114 1 98.62 351 SER B C 1
ATOM 5379 O O . SER B 1 351 ? 4.043 14.867 0.597 1 98.62 351 SER B O 1
ATOM 5381 N N . SER B 1 352 ? 1.819 14.484 0.451 1 97.81 352 SER B N 1
ATOM 5382 C CA . SER B 1 352 ? 1.706 14.742 -0.98 1 97.81 352 SER B CA 1
ATOM 5383 C C . SER B 1 352 ? 0.698 15.852 -1.262 1 97.81 352 SER B C 1
ATOM 5385 O O . SER B 1 352 ? -0.502 15.68 -1.043 1 97.81 352 SER B O 1
ATOM 5387 N N . ALA B 1 353 ? 1.198 16.969 -1.78 1 97 353 ALA B N 1
ATOM 5388 C CA . ALA B 1 353 ? 0.297 18.062 -2.121 1 97 353 ALA B CA 1
ATOM 5389 C C . ALA B 1 353 ? -0.303 17.859 -3.51 1 97 353 ALA B C 1
ATOM 5391 O O . ALA B 1 353 ? 0.304 17.219 -4.371 1 97 353 ALA B O 1
ATOM 5392 N N . GLU B 1 354 ? -1.442 18.453 -3.785 1 93.25 354 GLU B N 1
ATOM 5393 C CA . GLU B 1 354 ? -2.166 18.328 -5.047 1 93.25 354 GLU B CA 1
ATOM 5394 C C . GLU B 1 354 ? -1.346 18.859 -6.211 1 93.25 354 GLU B C 1
ATOM 5396 O O . GLU B 1 354 ? -1.371 18.312 -7.309 1 93.25 354 GLU B O 1
ATOM 5401 N N . ALA B 1 355 ? -0.573 19.891 -5.965 1 92.88 355 ALA B N 1
ATOM 5402 C CA . ALA B 1 355 ? 0.113 20.594 -7.043 1 92.88 355 ALA B CA 1
ATOM 5403 C C . ALA B 1 355 ? 1.419 19.906 -7.414 1 92.88 355 ALA B C 1
ATOM 5405 O O . ALA B 1 355 ? 2.084 20.297 -8.375 1 92.88 355 ALA B O 1
ATOM 5406 N N . GLY B 1 356 ? 1.802 18.891 -6.648 1 95.69 356 GLY B N 1
ATOM 5407 C CA . GLY B 1 356 ? 2.967 18.125 -7.055 1 95.69 356 GLY B CA 1
ATOM 5408 C C . GLY B 1 356 ? 4.059 18.094 -6 1 95.69 356 GLY B C 1
ATOM 5409 O O . GLY B 1 356 ? 4.953 17.25 -6.055 1 95.69 356 GLY B O 1
ATOM 5410 N N . GLU B 1 357 ? 3.957 18.984 -5 1 97.56 357 GLU B N 1
ATOM 5411 C CA . GLU B 1 357 ? 4.98 19.016 -3.961 1 97.56 357 GLU B CA 1
ATOM 5412 C C . GLU B 1 357 ? 4.922 17.781 -3.086 1 97.56 357 GLU B C 1
ATOM 5414 O O . GLU B 1 357 ? 3.838 17.281 -2.77 1 97.56 357 GLU B O 1
ATOM 5419 N N . ARG B 1 358 ? 6.09 17.266 -2.758 1 98.25 358 ARG B N 1
ATOM 5420 C CA . ARG B 1 358 ? 6.246 16.156 -1.821 1 98.25 358 ARG B CA 1
ATOM 5421 C C . ARG B 1 358 ? 7.141 16.547 -0.652 1 98.25 358 ARG B C 1
ATOM 5423 O O . ARG B 1 358 ? 8.125 17.266 -0.832 1 98.25 358 ARG B O 1
ATOM 5430 N N . ALA B 1 359 ? 6.793 16.109 0.52 1 98.75 359 ALA B N 1
ATOM 5431 C CA . ALA B 1 359 ? 7.625 16.359 1.691 1 98.75 359 ALA B CA 1
ATOM 5432 C C . ALA B 1 359 ? 7.582 15.195 2.668 1 98.75 359 ALA B C 1
ATOM 5434 O O . ALA B 1 359 ? 6.562 14.508 2.775 1 98.75 359 ALA B O 1
ATOM 5435 N N . VAL B 1 360 ? 8.695 14.938 3.328 1 98.81 360 VAL B N 1
ATOM 5436 C CA . VAL B 1 360 ? 8.797 13.906 4.348 1 98.81 360 VAL B CA 1
ATOM 5437 C C . VAL B 1 360 ? 9.477 14.469 5.594 1 98.81 360 VAL B C 1
ATOM 5439 O O . VAL B 1 360 ? 10.547 15.078 5.504 1 98.81 360 VAL B O 1
ATOM 5442 N N . ILE B 1 361 ? 8.844 14.312 6.758 1 98.69 361 ILE B N 1
ATOM 5443 C CA . ILE B 1 361 ? 9.398 14.695 8.055 1 98.69 361 ILE B CA 1
ATOM 5444 C C . ILE B 1 361 ? 9.961 13.469 8.766 1 98.69 361 ILE B C 1
ATOM 5446 O O . ILE B 1 361 ? 9.266 12.453 8.906 1 98.69 361 ILE B O 1
ATOM 5450 N N . HIS B 1 362 ? 11.172 13.516 9.18 1 98.19 362 HIS B N 1
ATOM 5451 C CA . HIS B 1 362 ? 11.766 12.461 10 1 98.19 362 HIS B CA 1
ATOM 5452 C C . HIS B 1 362 ? 11.742 12.836 11.477 1 98.19 362 HIS B C 1
ATOM 5454 O O . HIS B 1 362 ? 12.344 13.828 11.883 1 98.19 362 HIS B O 1
ATOM 5460 N N . LEU B 1 363 ? 11.055 12 12.25 1 97.38 363 LEU B N 1
ATOM 5461 C CA . LEU B 1 363 ? 10.891 12.188 13.688 1 97.38 363 LEU B CA 1
ATOM 5462 C C . LEU B 1 363 ? 11.539 11.039 14.461 1 97.38 363 LEU B C 1
ATOM 5464 O O . LEU B 1 363 ? 11.508 9.891 14.016 1 97.38 363 LEU B O 1
ATOM 5468 N N . THR B 1 364 ? 12.094 11.359 15.609 1 94.06 364 THR B N 1
ATOM 5469 C CA . THR B 1 364 ? 12.656 10.297 16.438 1 94.06 364 THR B CA 1
ATOM 5470 C C . THR B 1 364 ? 12.445 10.602 17.922 1 94.06 364 THR B C 1
ATOM 5472 O O . THR B 1 364 ? 12.242 11.75 18.297 1 94.06 364 THR B O 1
ATOM 5475 N N . ALA B 1 365 ? 12.414 9.555 18.688 1 88.44 365 ALA B N 1
ATOM 5476 C CA . ALA B 1 365 ? 12.422 9.711 20.141 1 88.44 365 ALA B CA 1
ATOM 5477 C C . ALA B 1 365 ? 13.75 10.281 20.625 1 88.44 365 ALA B C 1
ATOM 5479 O O . ALA B 1 365 ? 14.773 10.141 19.969 1 88.44 365 ALA B O 1
ATOM 5480 N N . PRO B 1 366 ? 13.719 10.992 21.75 1 73.62 366 PRO B N 1
ATOM 5481 C CA . PRO B 1 366 ? 14.969 11.531 22.281 1 73.62 366 PRO B CA 1
ATOM 5482 C C . PRO B 1 366 ? 15.977 10.445 22.641 1 73.62 366 PRO B C 1
ATOM 5484 O O . PRO B 1 366 ? 15.594 9.297 22.875 1 73.62 366 PRO B O 1
ATOM 5487 N N . GLY B 1 367 ? 17.328 10.57 22.188 1 62.69 367 GLY B N 1
ATOM 5488 C CA . GLY B 1 367 ? 18.469 9.68 22.391 1 62.69 367 GLY B CA 1
ATOM 5489 C C . GLY B 1 367 ? 18.453 9.008 23.75 1 62.69 367 GLY B C 1
ATOM 5490 O O . GLY B 1 367 ? 19.203 8.062 24 1 62.69 367 GLY B O 1
ATOM 5491 N N . ARG B 1 368 ? 18.062 9.641 24.859 1 49.91 368 ARG B N 1
ATOM 5492 C CA . ARG B 1 368 ? 18.266 8.789 26.031 1 49.91 368 ARG B CA 1
ATOM 5493 C C . ARG B 1 368 ? 17.656 7.406 25.797 1 49.91 368 ARG B C 1
ATOM 5495 O O . ARG B 1 368 ? 18.141 6.414 26.344 1 49.91 368 ARG B O 1
ATOM 5502 N N . SER B 1 369 ? 16.766 7.301 25.031 1 44.34 369 SER B N 1
ATOM 5503 C CA . SER B 1 369 ? 16.219 5.977 24.75 1 44.34 369 SER B CA 1
ATOM 5504 C C . SER B 1 369 ? 16.734 5.43 23.422 1 44.34 369 SER B C 1
ATOM 5506 O O . SER B 1 369 ? 16.516 4.258 23.109 1 44.34 369 SER B O 1
ATOM 5508 N N . ASN B 1 370 ? 17.312 6.258 22.516 1 44.78 370 ASN B N 1
ATOM 5509 C CA . ASN B 1 370 ? 17.828 5.793 21.234 1 44.78 370 ASN B CA 1
ATOM 5510 C C . ASN B 1 370 ? 19.359 5.766 21.219 1 44.78 370 ASN B C 1
ATOM 5512 O O . ASN B 1 370 ? 20 6.812 21.125 1 44.78 370 ASN B O 1
ATOM 5516 N N . PRO B 1 371 ? 20.062 4.77 21.609 1 42.81 371 PRO B N 1
ATOM 5517 C CA . PRO B 1 371 ? 21.516 4.641 21.625 1 42.81 371 PRO B CA 1
ATOM 5518 C C . PRO B 1 371 ? 22.172 5.148 20.344 1 42.81 371 PRO B C 1
ATOM 5520 O O . PRO B 1 371 ? 23.375 5.426 20.344 1 42.81 371 PRO B O 1
ATOM 5523 N N . ARG B 1 372 ? 21.578 5.145 19.328 1 40.72 372 ARG B N 1
ATOM 5524 C CA . ARG B 1 372 ? 22.312 5.449 18.094 1 40.72 372 ARG B CA 1
ATOM 5525 C C . ARG B 1 372 ? 22.609 6.938 18 1 40.72 372 ARG B C 1
ATOM 5527 O O . ARG B 1 372 ? 23.375 7.363 17.125 1 40.72 372 ARG B O 1
ATOM 5534 N N . LEU B 1 373 ? 21.859 7.676 18.688 1 36.69 373 LEU B N 1
ATOM 5535 C CA . LEU B 1 373 ? 22.094 9.117 18.688 1 36.69 373 LEU B CA 1
ATOM 5536 C C . LEU B 1 373 ? 23.172 9.484 19.703 1 36.69 373 LEU B C 1
ATOM 5538 O O . LEU B 1 373 ? 23.5 10.664 19.859 1 36.69 373 LEU B O 1
ATOM 5542 N N . ARG B 1 374 ? 23.625 8.617 20.594 1 35.19 374 ARG B N 1
ATOM 5543 C CA . ARG B 1 374 ? 24.797 8.93 21.406 1 35.19 374 ARG B CA 1
ATOM 5544 C C . ARG B 1 374 ? 26.047 9.023 20.547 1 35.19 374 ARG B C 1
ATOM 5546 O O . ARG B 1 374 ? 26.453 8.039 19.922 1 35.19 374 ARG B O 1
ATOM 5553 N N . ARG B 1 375 ? 26.344 10.078 20.156 1 31.17 375 ARG B N 1
ATOM 5554 C CA . ARG B 1 375 ? 27.703 10.352 19.703 1 31.17 375 ARG B CA 1
ATOM 5555 C C . ARG B 1 375 ? 28.734 9.859 20.719 1 31.17 375 ARG B C 1
ATOM 5557 O O . ARG B 1 375 ? 28.625 10.156 21.906 1 31.17 375 ARG B O 1
ATOM 5564 N N . PRO B 1 376 ? 29.453 8.703 20.375 1 29.3 376 PRO B N 1
ATOM 5565 C CA . PRO B 1 376 ? 30.719 8.914 21.094 1 29.3 376 PRO B CA 1
ATOM 5566 C C . PRO B 1 376 ? 31.453 10.172 20.625 1 29.3 376 PRO B C 1
ATOM 5568 O O . PRO B 1 376 ? 31.281 10.609 19.5 1 29.3 376 PRO B O 1
#

Secondary structure (DSSP, 8-state):
-----EEEEEEEEEETTBSHHHHHHHHHTT----EEEEEEEEPPTT-SS-EEEEEE--GGGGTT--HHHHHHHHHHHHHHHHTTTS-GGG--TTEEEEEE---HHHHT--SSSSTTSPPPSSHHHHHHHHHHHHHHHHHHHHTPPPP-S-EEEE-SGGGHHHHHHHHHHHHHHTTS-SEEEEEEEEE--SHHHHHHHHHTT-B-BTTBSSSBPEEEEEEEEEEESS--TT--EEEEEEEEEE-SS-TTSSS---SHHHHHHHHHHH-PPPTTPPPPEEE----S-HHHHHHHHHHHHHHHHH-GGGGG--EE-THHHH-B-GGGHHHHHHHHHHHHHHHT-SS-SEEEEEEE-TTSEEEEEEEE--TTS-GGGS--/-----EEEEEEEEEETT-SHHHHHHHHHTT----EEEEEEEEPPTT-SS-EEEEEE--GGGGTT--HHHHHHHHHHHHHHHHTTTS-GGG--TTEEEEEE---HHHHT--SSSSTTSPPPSSHHHHHHHHHHHHHHHHHHHHTPPPP-S-EEEE-SGGGHHHHHHHHHHHHHHTTS-SEEEEEEEEE--SHHHHHHHHHTT-B-BTTBSSSBPEEEEEEEEEEESS--TT--EEEEEEEEEE-SS-TTSSS---SHHHHHHHHHHH-PPPTTPPPPEEE----S-HHHHHHHHHHHHHHHHH-GGGGG--EE-THHHH-B-GGGHHHHHHHHHHHHHHHT-SS-SEEEEEEE-TTSEEEEEEEE--TTS-GGG---

Foldseek 3Di:
DQAFLWFFQFKWKQFLQGILPRLLVCVVVVHADKDFFPPDFADDVPDPDTDTAIARESPPQQPPHDDLRSQLSQQLRRVVRRCVRPPPLPDDQLEAEEEEEAQSVLLQQALDPDRPDDADPDSVRRQVSSVVCNQVSNCVVVVGDRHNYHYHYFHQKQCRQLVSSNVQSVCQVVSVHQKYKYKYWFFCRDNRSVVVCVVLVQGDDPVRNFHWHTFIMMMIIMIGSDDDPSGWKTFGDKFKDFAPAFLSHPDADLQVRLLVQVCVQVDDDDPPDADAEEEAQDGRHDSSVNNVVNNLVVNCVVPVSSVPYHYHHSCSHRIRHMNCSQVSSVSSVSVCRNVVNHPHQWYKYWTHGRRGMTMIIIMGTPCVVVVVPDDD/DQAFLFFFQFKWKQFLQGILVRLLVCVVVVHADKDFFPPDFADDVPDPDTDTAIARESPPQQPPHDDLRSQLSQQLRRVVRRCVRDPPLPDDQLEEEEEEEAQSVLLQQALDPDRPDDADPDSVRRQVSSVVCNQVSNCVVVVGPRHNYHYHYFHQKQCRQLVSSNVQSVCQVVSVHQKYKYKYWFFCRDNRSVVVCVVLVQGDDPVRNFHWHTFIMMMIIMIGSDDDPSGWKTFGDKFKDFAPAFLSHPDADLQVVLLVQVCVQVDDDDPPAADAEEEAQDGRHDSSVNNVVNNLVVNCVVPVSSVPYHYHHSCSHRIRHMNCSQVSSVSSVSVCRNVVNHPHQWYWYWTHGRRGMTMIIIMGTDCVVVVVPDDD

Radius of gyration: 28.51 Å; Cα contacts (8 Å, |Δi|>4): 1788; chains: 2; bounding box: 66×86×69 Å

pLDDT: mean 91.34, std 11.06, range [25.94, 98.94]

InterPro domains:
  IPR016039 Thiolase-like [G3DSA:3.40.47.10] (146-358)
  IPR016039 Thiolase-like [SSF53901] (148-230)

Organism: Myxococcus xanthus (strain DK1622) (NCBI:txid246197)

Solvent-accessible surface area (backbone atoms only — not comparable to full-atom values): 37352 Å² total; per-residue (Å²): 124,88,70,59,42,23,16,37,51,46,61,13,17,22,24,38,55,39,37,50,68,56,26,42,53,36,48,76,71,54,42,63,61,72,39,70,37,66,89,40,66,43,76,50,93,88,51,90,57,68,40,73,29,59,22,14,53,44,53,78,66,37,62,94,45,54,62,59,56,25,51,22,36,32,39,39,45,2,48,54,42,24,41,76,77,38,70,64,79,70,61,53,62,50,31,28,36,33,39,18,34,65,50,48,72,83,41,57,38,50,74,48,88,46,87,82,47,76,60,60,87,48,63,69,56,38,42,52,51,40,49,52,50,38,54,53,47,25,32,54,74,68,70,38,75,79,86,77,34,53,77,47,79,30,58,60,40,24,23,11,33,51,52,41,51,48,51,45,26,51,34,36,75,68,62,74,22,70,33,31,40,40,35,24,30,30,69,37,66,48,49,51,25,43,48,51,33,47,76,66,65,40,40,33,36,92,90,30,85,61,14,28,33,33,4,24,30,9,29,28,34,37,36,27,64,60,81,50,95,61,37,44,29,31,37,46,34,66,21,73,52,68,35,92,41,20,45,81,40,96,52,50,36,70,18,58,56,54,42,51,23,48,50,61,29,65,48,84,73,57,95,83,57,72,43,46,32,36,35,42,70,48,36,55,31,65,40,44,20,27,19,50,24,32,26,53,55,52,45,36,74,75,38,54,54,54,31,59,27,33,47,46,49,59,24,78,43,34,20,40,21,54,23,15,39,46,41,53,50,48,51,44,47,46,51,24,49,64,71,62,70,43,95,48,58,43,34,37,42,41,25,70,16,57,84,12,41,27,27,18,36,23,35,30,47,49,44,94,78,34,69,82,69,53,74,129,123,90,71,59,42,24,17,37,52,46,61,13,18,23,25,38,57,40,36,50,68,58,27,42,53,36,48,75,69,54,42,63,61,71,40,69,39,68,90,40,66,44,77,50,93,88,51,91,57,69,41,74,30,60,21,15,54,43,52,78,65,36,62,95,44,55,60,59,56,25,50,23,36,31,40,40,45,2,47,54,42,24,41,77,77,39,70,66,80,70,61,52,62,50,31,28,37,32,38,17,33,66,49,46,73,82,42,56,39,52,74,48,90,45,88,82,46,77,62,59,88,48,62,70,58,37,43,52,51,41,49,52,51,38,54,53,47,25,31,54,75,68,72,39,75,78,87,76,35,54,76,46,80,30,56,61,38,23,25,11,34,52,51,40,49,47,51,44,25,52,33,36,75,68,60,74,22,70,33,29,41,40,34,22,28,29,68,37,65,49,50,51,24,43,49,53,33,46,75,67,64,42,40,32,36,92,90,29,84,60,14,29,33,36,4,24,29,10,30,27,34,38,34,28,64,59,82,49,96,60,36,43,31,30,37,45,34,68,21,73,51,69,35,92,40,20,46,82,40,99,52,52,36,70,19,60,57,53,43,51,23,47,50,61,28,64,49,85,73,58,96,83,57,74,43,46,33,36,35,40,69,48,37,54,30,66,40,46,19,27,19,51,24,32,26,54,54,53,46,35,73,75,38,54,56,54,32,58,28,35,47,45,48,58,25,77,44,34,20,41,21,53,23,14,38,47,41,53,50,48,50,45,48,47,52,25,48,64,72,63,71,42,96,49,57,42,35,37,42,42,24,71,14,59,84,12,40,28,27,19,36,21,35,29,47,48,41,92,77,34,69,83,65,56,72,127

Nearest PDB structures (foldseek):
  8z5c-assembly1_A  TM=7.252E-01  e=1.464E-15  Helicobacter pylori
  6smp-assembly4_K  TM=7.287E-01  e=2.141E-15  Photorhabdus laumondii subsp. laumondii TTO1
  8z5f-assembly1_B  TM=7.336E-01  e=4.881E-15  Helicobacter pylori
  4f32-assembly1_A  TM=7.488E-01  e=2.879E-14  Burkholderia vietnamiensis G4
  5gk0-assembly2_B  TM=5.467E-01  e=1.139E-09  Photorhabdus laumondii subsp. laumondii TTO1

Sequence (752 aa):
MSRMLGWVQAMGMASSLGGLVPASAAFRAGMSWPSAAPDFEVFLKGDEAPSPVTVHAAGEATLGFSGVGRLVALLAEALVDLGTWVDVAALGPGVGLYLVLPDPEARGFTTGKDPYEEDPDDARERIARLVDRLVKGTWQALGWPAWKGLVRAFPMGNVAFAQALAAAGEDLRASKVERALVCAVDSFISPETLTLLHQQQRLKTPGRPTGLMAGEAAVALLLTREETAESSMAVVRVAQGRDAAPLDGEQPPDGQELARQVLAALGPLGQDASAPLMVSDHDGQYARAFEWGMLQVRLRETDARFEQGAVWMPAKSFGHTGVASGAVATALVFRGLARGYAPTSSVLVLSSAEAGERAVIHLTAPGRSNPRLRRPMSRMLGWVQAMGMASSLGGLVPASAAFRAGMSWPSAAPDFEVFLKGDEAPSPVTVHAAGEATLGFSGVGRLVALLAEALVDLGTWVDVAALGPGVGLYLVLPDPEARGFTTGKDPYEEDPDDARERIARLVDRLVKGTWQALGWPAWKGLVRAFPMGNVAFAQALAAAGEDLRASKVERALVCAVDSFISPETLTLLHQQQRLKTPGRPTGLMAGEAAVALLLTREETAESSMAVVRVAQGRDAAPLDGEQPPDGQELARQVLAALGPLGQDASAPLMVSDHDGQYARAFEWGMLQVRLRETDARFEQGAVWMPAKSFGHTGVASGAVATALVFRGLARGYAPTSSVLVLSSAEAGERAVIHLTAPGRSNPRLRRP